Protein AF-A0A212DA86-F1 (afdb_monomer)

Solvent-accessible surface area (backbone atoms only — not comparable to full-atom values): 34575 Å² total; per-residue (Å²): 104,72,70,59,52,53,52,52,50,50,53,30,55,74,68,70,54,80,70,61,79,84,82,71,79,76,71,83,71,54,76,68,58,48,53,57,48,45,54,50,50,51,51,54,51,50,52,53,50,50,51,50,52,51,50,52,50,51,49,49,56,49,49,54,52,49,52,50,51,50,47,52,58,54,51,49,54,53,51,61,66,64,65,43,76,82,62,59,61,65,70,60,70,79,55,83,95,76,79,99,62,91,73,71,80,80,78,77,86,80,89,87,84,88,75,63,77,88,50,47,72,59,51,51,57,46,51,42,64,76,50,72,64,76,69,90,87,83,88,81,85,76,88,66,77,90,75,76,66,65,75,66,52,47,56,55,48,52,51,52,48,53,54,42,54,61,44,36,67,45,47,62,54,52,50,50,38,54,50,54,50,52,50,52,52,55,56,56,68,72,36,47,76,42,84,87,77,78,42,78,49,73,91,78,96,69,62,80,88,46,51,66,58,50,53,46,48,72,73,60,59,88,88,83,88,88,89,86,86,88,60,76,70,66,62,69,44,44,67,58,56,50,52,51,49,53,52,47,53,54,52,30,59,75,69,42,47,57,88,64,36,72,74,82,86,82,64,72,93,70,76,63,67,85,57,49,83,81,47,96,70,82,96,83,74,88,88,72,57,89,60,51,61,65,54,51,50,57,49,39,47,52,51,20,44,47,54,35,53,54,50,38,51,51,24,46,55,48,29,54,54,50,35,59,72,72,66,39,68,64,54,43,66,74,42,50,50,58,51,53,51,56,48,43,64,58,57,45,44,52,47,50,51,51,56,46,50,69,72,72,58,50,88,93,46,54,92,63,59,57,59,68,65,62,54,55,51,27,66,77,67,73,55,86,69,92,59,96,66,50,77,92,53,92,56,63,89,69,68,53,80,85,82,74,78,89,70,82,78,88,77,89,80,83,87,81,80,82,82,80,81,91,79,90,78,92,80,81,96,64,84,78,82,54,61,66,60,52,51,52,53,51,51,50,51,53,52,50,49,60,56,40,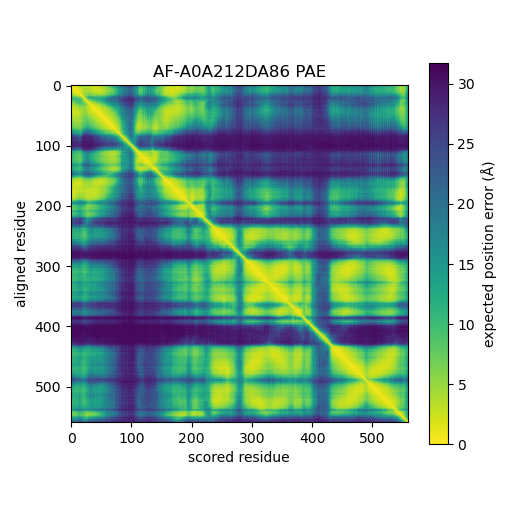55,56,52,44,50,59,55,27,47,51,60,24,53,51,59,48,50,54,49,52,53,40,38,49,51,39,62,69,41,52,51,57,38,72,67,48,93,46,81,69,26,57,60,51,30,52,58,41,47,53,52,46,52,52,49,42,48,53,48,60,50,48,53,46,41,50,51,53,49,52,53,52,50,47,48,45,56,58,56,29,34,69,48,56,55,85,88,79,84,76,84,89,74,77,94,61,71,69,52,59,73,74,67,62,79,87,118

Nearest PDB structures (foldseek):
  9brd-assembly1_a  TM=7.847E-01  e=8.603E-40  Rattus norvegicus
  7u8r-assembly1_a  TM=7.571E-01  e=6.209E-38  Sus scrofa
  6vqg-assembly1_a  TM=8.032E-01  e=1.766E-24  Rattus norvegicus
  9b8o-assembly1_a  TM=7.257E-01  e=1.082E-24  Rattus norvegicus
  6c6l-assembly1_A  TM=6.965E-01  e=3.403E-19  Saccharomyces cerevisiae S288C

Mean predicted aligned error: 16.82 Å

pLDDT: mean 75.93, std 18.08, range [27.22, 94.38]

InterPro domains:
  IPR002490 V-type ATPase, V0 complex, 116kDa subunit family [PF01496] (1-150)
  IPR002490 V-type ATPase, V0 complex, 116kDa subunit family [PF01496] (230-399)
  IPR002490 V-type ATPase, V0 complex, 116kDa subunit family [PF01496] (415-549)
  IPR002490 V-type ATPase, V0 complex, 116kDa subunit family [PTHR11629] (230-554)

Organism: Cervus elaphus hippelaphus (NCBI:txid46360)

Radius of gyration: 44.66 Å; Cα contacts (8 Å, |Δi|>4): 253; chains: 1; bounding box: 93×83×139 Å

Foldseek 3Di:
DLVLLVVLVVVLVVVVNDQDDPLDQDDQDDPVVVVVVVVVSVVLSVVLVVLVVVLVVLQVVLVVVLQVVVQVVVVVVVVVVVPPPVPVVVVVPPDDDDDDDDDPPPPDDDDDGDDDPVCVVVVVVVCCVVVVNPDDDDDDDDPDDSDTDPPPSVVSVVVSVVSSNVCSHCSLVSLLNVLVVVLVVVQQVQWDADPPPRDTHDDDDDDPVCPVVVVVCVVPPDDDDDDDDPDPDCVVCVVVVVVVVVVCVVVCVVVQADLLDGDQPPHDPDDCPVVCVPDPDDDDDPSPPPCPCVVLLVVLLLVLLLVLLVLLLVLLVLQLVVCVVVVPVCCVVPPSVVLNCLSCVQSVVLNVLVVLLVPPDDPVCVVQRADSVVLSVCLVVVDPDDDSNDDSDPCPNVPPPDDDDPDDDDDDDDDDDDDDDDDDDDDDDDDDPDPPVVVVVVVVVVVCSNVVSVVLSVLSSVSSVLVSVLSVVSVCLCVVQQVVLVVDPDPVSVVVNVVSVVVSVVCCCPPNPPVSVVVVVVSVVVNCPRSRCVNRPPPDDDDDDDDDSPCSSVVNPPD

Structure (mmCIF, N/CA/C/O backbone):
data_AF-A0A212DA86-F1
#
_entry.id   AF-A0A212DA86-F1
#
loop_
_atom_site.group_PDB
_atom_site.id
_atom_site.type_symbol
_atom_site.label_atom_id
_atom_site.label_alt_id
_atom_site.label_comp_id
_atom_site.label_asym_id
_atom_site.label_entity_id
_atom_site.label_seq_id
_atom_site.pdbx_PDB_ins_code
_atom_site.Cartn_x
_atom_site.Cartn_y
_atom_site.Cartn_z
_atom_site.occupancy
_atom_site.B_iso_or_equiv
_atom_site.auth_seq_id
_atom_site.auth_comp_id
_atom_site.auth_asym_id
_atom_site.auth_atom_id
_atom_site.pdbx_PDB_model_num
ATOM 1 N N . MET A 1 1 ? -28.978 8.234 21.065 1.00 83.81 1 MET A N 1
ATOM 2 C CA . MET A 1 1 ? -28.763 6.762 21.074 1.00 83.81 1 MET A CA 1
ATOM 3 C C . MET A 1 1 ? -27.296 6.298 21.129 1.00 83.81 1 MET A C 1
ATOM 5 O O . MET A 1 1 ? -26.957 5.635 22.099 1.00 83.81 1 MET A O 1
ATOM 9 N N . ASP A 1 2 ? -26.407 6.629 20.174 1.00 85.38 2 ASP A N 1
ATOM 10 C CA . ASP A 1 2 ? -25.029 6.058 20.112 1.00 85.38 2 ASP A CA 1
ATOM 11 C C . ASP A 1 2 ? -24.211 6.255 21.408 1.00 85.38 2 ASP A C 1
ATOM 13 O O . ASP A 1 2 ? -23.612 5.318 21.928 1.00 85.38 2 ASP A O 1
ATOM 17 N N . ARG A 1 3 ? -24.277 7.449 22.014 1.00 89.81 3 ARG A N 1
ATOM 18 C CA . ARG A 1 3 ? -23.666 7.730 23.328 1.00 89.81 3 ARG A CA 1
ATOM 19 C C . ARG A 1 3 ? -24.166 6.791 24.436 1.00 89.81 3 ARG A C 1
ATOM 21 O O . ARG A 1 3 ? -23.363 6.332 25.243 1.00 89.81 3 ARG A O 1
ATOM 28 N N . LYS A 1 4 ? -25.476 6.514 24.470 1.00 88.88 4 LYS A N 1
ATOM 29 C CA . LYS A 1 4 ? -26.112 5.642 25.473 1.00 88.88 4 LYS A CA 1
ATOM 30 C C . LYS A 1 4 ? -25.620 4.198 25.302 1.00 88.88 4 LYS A C 1
ATOM 32 O O . LYS A 1 4 ? -25.205 3.570 26.268 1.00 88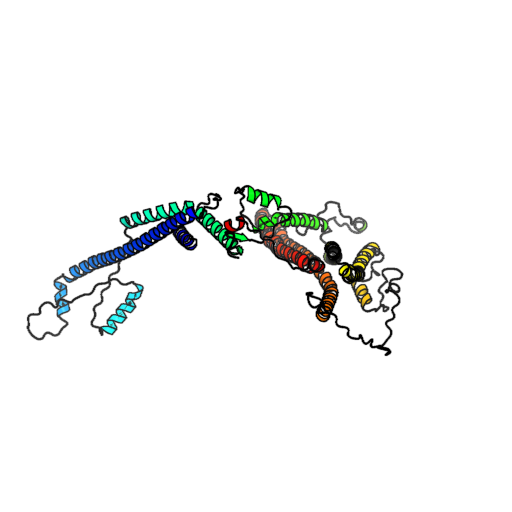.88 4 LYS A O 1
ATOM 37 N N . LEU A 1 5 ? -25.548 3.713 24.059 1.00 88.69 5 LEU A N 1
ATOM 38 C CA . LEU A 1 5 ? -25.011 2.383 23.745 1.00 88.69 5 LEU A CA 1
ATOM 39 C C . LEU A 1 5 ? -23.524 2.250 24.109 1.00 88.69 5 LEU A C 1
ATOM 41 O O . LEU A 1 5 ? -23.136 1.236 24.679 1.00 88.69 5 LEU A O 1
ATOM 45 N N . ARG A 1 6 ? -22.701 3.282 23.868 1.00 89.25 6 ARG A N 1
ATOM 46 C CA . ARG A 1 6 ? -21.283 3.294 24.290 1.00 89.25 6 ARG A CA 1
ATOM 47 C C . ARG A 1 6 ? -21.123 3.260 25.810 1.00 89.25 6 ARG A C 1
ATOM 49 O O . ARG A 1 6 ? -20.198 2.622 26.306 1.00 89.25 6 ARG A O 1
ATOM 56 N N . PHE A 1 7 ? -22.011 3.925 26.552 1.00 90.62 7 PHE A N 1
ATOM 57 C CA . PHE A 1 7 ? -22.037 3.835 28.012 1.00 90.62 7 PHE A CA 1
ATOM 58 C C . PHE A 1 7 ? -22.335 2.401 28.470 1.00 90.62 7 PHE A C 1
ATOM 60 O O . PHE A 1 7 ? -21.554 1.838 29.233 1.00 90.62 7 PHE A O 1
ATOM 67 N N . VAL A 1 8 ? -23.392 1.781 27.937 1.00 89.00 8 VAL A N 1
ATOM 68 C CA . VAL A 1 8 ? -23.759 0.391 28.260 1.00 89.00 8 VAL A CA 1
ATOM 69 C C . VAL A 1 8 ? -22.647 -0.589 27.867 1.00 89.00 8 VAL A C 1
ATOM 71 O O . VAL A 1 8 ? -22.285 -1.451 28.661 1.00 89.00 8 VAL A O 1
ATOM 74 N N . GLU A 1 9 ? -22.030 -0.435 26.692 1.00 89.62 9 GLU A N 1
ATOM 75 C CA . GLU A 1 9 ? -20.891 -1.263 26.270 1.00 89.62 9 GLU A CA 1
ATOM 76 C C . GLU A 1 9 ? -19.703 -1.138 27.233 1.00 89.62 9 GLU A C 1
ATOM 78 O O . GLU A 1 9 ? -19.074 -2.139 27.582 1.00 89.62 9 GLU A O 1
ATOM 83 N N . LYS A 1 10 ? -19.405 0.080 27.700 1.00 90.38 10 LYS A N 1
ATOM 84 C CA . LYS A 1 10 ? -18.340 0.316 28.678 1.00 90.38 10 LYS A CA 1
ATOM 85 C C . LYS A 1 10 ? -18.630 -0.400 29.998 1.00 90.38 10 LYS A C 1
ATOM 87 O O . LYS A 1 10 ? -17.716 -0.994 30.562 1.00 90.38 10 LYS A O 1
ATOM 92 N N . GLU A 1 11 ? -19.876 -0.387 30.465 1.00 88.94 11 GLU A N 1
ATOM 93 C CA . GLU A 1 11 ? -20.293 -1.107 31.676 1.00 88.94 11 GLU A CA 1
ATOM 94 C C . GLU A 1 11 ? -20.233 -2.637 31.501 1.00 88.94 11 GLU A C 1
ATOM 96 O O . GLU A 1 11 ? -19.740 -3.334 32.387 1.00 88.94 11 GLU A O 1
ATOM 101 N N . ILE A 1 12 ? -20.623 -3.166 30.335 1.00 89.44 12 ILE A N 1
ATOM 102 C CA . ILE A 1 12 ? -20.499 -4.598 29.995 1.00 89.44 12 ILE A CA 1
ATOM 103 C C . ILE A 1 12 ? -19.026 -5.035 29.997 1.00 89.44 12 ILE A C 1
ATOM 105 O O . ILE A 1 12 ? -18.683 -6.064 30.582 1.00 89.44 12 ILE A O 1
ATOM 109 N N . ARG A 1 13 ? -18.140 -4.239 29.380 1.00 88.00 13 ARG A N 1
ATOM 110 C CA . ARG A 1 13 ? -16.695 -4.518 29.347 1.00 88.00 13 ARG A CA 1
ATOM 111 C C . ARG A 1 13 ? -16.071 -4.460 30.740 1.00 88.00 13 ARG A C 1
ATOM 113 O O . ARG A 1 13 ? -15.265 -5.323 31.064 1.00 88.00 13 ARG A O 1
ATOM 120 N N . LYS A 1 14 ? -16.466 -3.495 31.582 1.00 88.62 14 LYS A N 1
ATOM 121 C CA . LYS A 1 14 ? -16.034 -3.433 32.992 1.00 88.62 14 LYS A CA 1
ATOM 122 C C . LYS A 1 14 ? -16.452 -4.672 33.785 1.00 88.62 14 LYS A C 1
ATOM 124 O O . LYS A 1 14 ? -15.720 -5.090 34.672 1.00 88.62 14 LYS A O 1
ATOM 129 N N . ALA A 1 15 ? -17.605 -5.256 33.467 1.00 86.94 15 ALA A N 1
ATOM 130 C CA . ALA A 1 15 ? -18.100 -6.475 34.099 1.00 86.94 15 ALA A CA 1
ATOM 131 C C . ALA A 1 15 ? -17.483 -7.771 33.526 1.00 86.94 15 ALA A C 1
ATOM 133 O O . ALA A 1 15 ? -17.905 -8.854 33.919 1.00 86.94 15 ALA A O 1
ATOM 134 N N . ASN A 1 16 ? -16.511 -7.689 32.602 1.00 88.25 16 ASN A N 1
ATOM 135 C CA . ASN A 1 16 ? -15.887 -8.842 31.934 1.00 88.25 16 ASN A CA 1
ATOM 136 C C . ASN A 1 16 ? -16.889 -9.808 31.268 1.00 88.25 16 ASN A C 1
ATOM 138 O O . ASN A 1 16 ? -16.644 -11.010 31.164 1.00 88.25 16 ASN A O 1
ATOM 142 N N . ILE A 1 17 ? -18.017 -9.290 30.776 1.00 87.50 17 ILE A N 1
ATOM 143 C CA . ILE A 1 17 ? -19.005 -10.101 30.059 1.00 87.50 17 ILE A CA 1
ATOM 144 C C . ILE A 1 17 ? -18.592 -10.183 28.579 1.00 87.50 17 ILE A C 1
ATOM 146 O O . ILE A 1 17 ? -18.455 -9.142 27.926 1.00 87.50 17 ILE A O 1
ATOM 150 N N . PRO A 1 18 ? -18.404 -11.390 28.011 1.00 81.62 18 PRO A N 1
ATOM 151 C CA . PRO A 1 18 ? -18.047 -11.535 26.607 1.00 81.62 18 PRO A CA 1
ATOM 152 C C . PRO A 1 18 ? -19.214 -11.101 25.716 1.00 81.62 18 PRO A C 1
ATOM 154 O O . PRO A 1 18 ? -20.322 -11.631 25.800 1.00 81.62 18 PRO A O 1
ATOM 157 N N . ILE A 1 19 ? -18.955 -10.142 24.828 1.00 81.56 19 ILE A N 1
ATOM 158 C CA . ILE A 1 19 ? -19.936 -9.692 23.840 1.00 81.56 19 ILE A CA 1
ATOM 159 C C . ILE A 1 19 ? -19.971 -10.716 22.704 1.00 81.56 19 ILE A C 1
ATOM 161 O O . ILE A 1 19 ? -19.081 -10.718 21.844 1.00 81.56 19 ILE A O 1
ATOM 165 N N . MET A 1 20 ? -21.002 -11.560 22.695 1.00 70.12 20 MET A N 1
ATOM 166 C CA . MET A 1 20 ? -21.231 -12.532 21.628 1.00 70.12 20 MET A CA 1
ATOM 167 C C . MET A 1 20 ? -21.502 -11.823 20.299 1.00 70.12 20 MET A C 1
ATOM 169 O O . MET A 1 20 ? -22.250 -10.846 20.240 1.00 70.12 20 MET A O 1
ATOM 173 N N . ASP A 1 21 ? -20.862 -12.307 19.237 1.00 67.44 21 ASP A N 1
ATOM 174 C CA . ASP A 1 21 ? -21.185 -11.913 17.871 1.00 67.44 21 ASP A CA 1
ATOM 175 C C . ASP A 1 21 ? -22.021 -13.019 17.241 1.00 67.44 21 ASP A C 1
ATOM 177 O O . ASP A 1 21 ? -21.521 -14.120 17.014 1.00 67.44 21 ASP A O 1
ATOM 181 N N . THR A 1 22 ? -23.300 -12.749 17.002 1.00 64.44 22 THR A N 1
ATOM 182 C CA . THR A 1 22 ? -24.190 -13.700 16.327 1.00 64.44 22 THR A CA 1
ATOM 183 C C . THR A 1 22 ? -23.945 -13.728 14.818 1.00 64.44 22 THR A C 1
ATOM 185 O O . THR A 1 22 ? -24.484 -14.592 14.133 1.00 64.44 22 THR A O 1
ATOM 188 N N . GLY A 1 23 ? -23.142 -12.798 14.273 1.00 65.06 23 GLY A N 1
ATOM 189 C CA . GLY A 1 23 ? -22.953 -12.638 12.828 1.00 65.06 23 GLY A CA 1
ATOM 190 C C . GLY A 1 23 ? -24.220 -12.174 12.099 1.00 65.06 23 GLY A C 1
ATOM 191 O O . GLY A 1 23 ? -24.217 -12.047 10.873 1.00 65.06 23 GLY A O 1
ATOM 192 N N . GLU A 1 24 ? -25.299 -11.911 12.839 1.00 63.78 24 GLU A N 1
ATOM 193 C CA . GLU A 1 24 ? -26.569 -11.459 12.298 1.00 63.78 24 GLU A CA 1
ATOM 194 C C . GLU A 1 24 ? -26.438 -10.024 11.795 1.00 63.78 24 GLU A C 1
ATOM 196 O O . GLU A 1 24 ? -25.976 -9.120 12.496 1.00 63.78 24 GLU A O 1
ATOM 201 N N . ASN A 1 25 ? -26.874 -9.807 10.557 1.00 66.81 25 ASN A N 1
ATOM 202 C CA . ASN A 1 25 ? -26.971 -8.484 9.967 1.00 66.81 25 ASN A CA 1
ATOM 203 C C . ASN A 1 25 ? -28.430 -8.017 10.067 1.00 66.81 25 ASN A C 1
ATOM 205 O O . ASN A 1 25 ? -29.214 -8.336 9.172 1.00 66.81 25 ASN A O 1
ATOM 209 N N . PRO A 1 26 ? -28.827 -7.298 11.134 1.00 70.50 26 PRO A N 1
ATOM 210 C CA . PRO A 1 26 ? -30.208 -6.863 11.276 1.00 70.50 26 PRO A CA 1
ATOM 211 C C . PRO A 1 26 ? -30.607 -5.933 10.132 1.00 70.50 26 PRO A C 1
ATOM 213 O O . PRO A 1 26 ? -29.831 -5.056 9.727 1.00 70.50 26 PRO A O 1
ATOM 216 N N . GLU A 1 27 ? -31.835 -6.088 9.645 1.00 67.81 27 GLU A N 1
ATOM 217 C CA . GLU A 1 27 ? -32.426 -5.149 8.697 1.00 67.81 27 GLU A CA 1
ATOM 218 C C . GLU A 1 27 ? -32.533 -3.743 9.299 1.00 67.81 27 GLU A C 1
ATOM 220 O O . GLU A 1 27 ? -32.518 -3.552 10.523 1.00 67.81 27 GLU A O 1
ATOM 225 N N . VAL A 1 28 ? -32.575 -2.746 8.412 1.00 71.75 28 VAL A N 1
ATOM 226 C CA . VAL A 1 28 ? -32.746 -1.348 8.808 1.00 71.75 28 VAL A CA 1
ATOM 227 C C . VAL A 1 28 ? -34.116 -1.218 9.484 1.00 71.75 28 VAL A C 1
ATOM 229 O O . VAL A 1 28 ? -35.121 -1.530 8.850 1.00 71.75 28 VAL A O 1
ATOM 232 N N . PRO A 1 29 ? -34.177 -0.795 10.757 1.00 75.88 29 PRO A N 1
ATOM 233 C CA . PRO A 1 29 ? -35.441 -0.639 11.463 1.00 75.88 29 PRO A CA 1
ATOM 234 C C . PRO A 1 29 ? -36.215 0.569 10.930 1.00 75.88 29 PRO A C 1
ATOM 236 O O . PRO A 1 29 ? -35.616 1.552 10.486 1.00 75.88 29 PRO A O 1
ATOM 239 N N . PHE A 1 30 ? -37.543 0.531 11.029 1.00 75.81 30 PHE A N 1
ATOM 240 C CA . PHE A 1 30 ? -38.361 1.688 10.682 1.00 75.81 30 PHE A CA 1
ATOM 241 C C . PHE A 1 30 ? -38.152 2.829 11.697 1.00 75.81 30 PHE A C 1
ATOM 243 O O . PHE A 1 30 ? -37.840 2.571 12.864 1.00 75.81 30 PHE A O 1
ATOM 250 N N . PRO A 1 31 ? -38.373 4.101 11.305 1.00 76.25 31 PRO A N 1
ATOM 251 C CA . PRO A 1 31 ? -38.226 5.240 12.215 1.00 76.25 31 PRO A CA 1
ATOM 252 C C . PRO A 1 31 ? -39.059 5.121 13.499 1.00 76.25 31 PRO A C 1
ATOM 254 O O . PRO A 1 31 ? -38.632 5.585 14.551 1.00 76.25 31 PRO A O 1
ATOM 257 N N . ARG A 1 32 ? -40.229 4.470 13.434 1.00 77.12 32 ARG A N 1
ATOM 258 C CA . ARG A 1 32 ? -41.083 4.224 14.604 1.00 77.12 32 ARG A CA 1
ATOM 259 C C . ARG A 1 32 ? -40.409 3.293 15.614 1.00 77.12 32 ARG A C 1
ATOM 261 O O . ARG A 1 32 ? -40.315 3.642 16.785 1.00 77.12 32 ARG A O 1
ATOM 268 N N . ASP A 1 33 ? -39.849 2.185 15.138 1.00 81.00 33 ASP A N 1
ATOM 269 C CA . ASP A 1 33 ? -39.138 1.211 15.974 1.00 81.00 33 ASP A CA 1
ATOM 270 C C . ASP A 1 33 ? -37.873 1.818 16.607 1.00 81.00 33 ASP A C 1
ATOM 272 O O . ASP A 1 33 ? -37.407 1.359 17.650 1.00 81.00 33 ASP A O 1
ATOM 276 N N . MET A 1 34 ? -37.298 2.859 15.990 1.00 80.56 34 MET A N 1
ATOM 277 C CA . MET A 1 34 ? -36.173 3.598 16.569 1.00 80.56 34 MET A CA 1
ATOM 278 C C . MET A 1 34 ? -36.569 4.401 17.806 1.00 80.56 34 MET A C 1
ATOM 280 O O . MET A 1 34 ? -35.783 4.454 18.748 1.00 80.56 34 MET A O 1
ATOM 284 N N . ILE A 1 35 ? -37.771 4.979 17.836 1.00 85.62 35 ILE A N 1
ATOM 285 C CA . ILE A 1 35 ? -38.278 5.710 19.008 1.00 85.62 35 ILE A CA 1
ATOM 286 C C . ILE A 1 35 ? -38.462 4.738 20.179 1.00 85.62 35 ILE A C 1
ATOM 288 O O . ILE A 1 35 ? -38.008 5.010 21.291 1.00 85.62 35 ILE A O 1
ATOM 292 N N . ASP A 1 36 ? -39.041 3.566 19.909 1.00 87.12 36 ASP A N 1
ATOM 293 C CA . ASP A 1 36 ? -39.230 2.517 20.915 1.00 87.12 36 ASP A CA 1
ATOM 294 C C . ASP A 1 36 ? -37.884 1.983 21.434 1.00 87.12 36 ASP A C 1
ATOM 296 O O . ASP A 1 36 ? -37.698 1.775 22.638 1.00 87.12 36 ASP A O 1
ATOM 300 N N . LEU A 1 37 ? -36.902 1.809 20.541 1.00 85.75 37 LEU A N 1
ATOM 301 C CA . LEU A 1 37 ? -35.541 1.431 20.919 1.00 85.75 37 LEU A CA 1
ATOM 302 C C . LEU A 1 37 ? -34.841 2.521 21.736 1.00 85.75 37 LEU A C 1
ATOM 304 O O . LEU A 1 37 ? -34.151 2.188 22.696 1.00 85.75 37 LEU A O 1
ATOM 308 N N . GLU A 1 38 ? -35.027 3.803 21.421 1.00 88.19 38 GLU A N 1
ATOM 309 C CA . GLU A 1 38 ? -34.472 4.896 22.224 1.00 88.19 38 GLU A CA 1
ATOM 310 C C . GLU A 1 38 ? -35.044 4.926 23.635 1.00 88.19 38 GLU A C 1
ATOM 312 O O . GLU A 1 38 ? -34.272 5.039 24.591 1.00 88.19 38 GLU A O 1
ATOM 317 N N . ALA A 1 39 ? -36.362 4.773 23.765 1.00 90.06 39 ALA A N 1
ATOM 318 C CA . ALA A 1 39 ? -37.028 4.690 25.057 1.00 90.06 39 ALA A CA 1
ATOM 319 C C . ALA A 1 39 ? -36.508 3.495 25.871 1.00 90.06 39 ALA A C 1
ATOM 321 O O . ALA A 1 39 ? -36.218 3.625 27.062 1.00 90.06 39 ALA A O 1
ATOM 322 N N . ASN A 1 40 ? -36.309 2.342 25.224 1.00 88.81 40 ASN A N 1
ATOM 323 C CA . ASN A 1 40 ? -35.715 1.170 25.863 1.00 88.81 40 ASN A CA 1
ATOM 324 C C . ASN A 1 40 ? -34.259 1.424 26.301 1.00 88.81 40 ASN A C 1
ATOM 326 O O . ASN A 1 40 ? -33.894 1.135 27.438 1.00 88.81 40 ASN A O 1
ATOM 330 N N . PHE A 1 41 ? -33.424 2.020 25.443 1.00 88.69 41 PHE A N 1
ATOM 331 C CA . PHE A 1 41 ? -32.034 2.340 25.789 1.00 88.69 41 PHE A CA 1
ATOM 332 C C . PHE A 1 41 ? -31.938 3.348 26.930 1.00 88.69 41 PHE A C 1
ATOM 334 O O . PHE A 1 4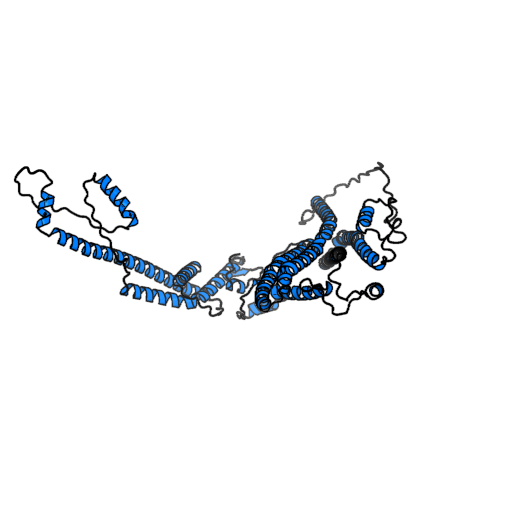1 ? -31.054 3.229 27.773 1.00 88.69 41 PHE A O 1
ATOM 341 N N . GLU A 1 42 ? -32.839 4.328 26.970 1.00 90.31 42 GLU A N 1
ATOM 342 C CA . GLU A 1 42 ? -32.933 5.284 28.069 1.00 90.31 42 GLU A CA 1
ATOM 343 C C . GLU A 1 42 ? -33.330 4.611 29.377 1.00 90.31 42 GLU A C 1
ATOM 345 O O . GLU A 1 42 ? -32.713 4.863 30.409 1.00 90.31 42 GLU A O 1
ATOM 350 N N . LYS A 1 43 ? -34.302 3.697 29.323 1.00 91.12 43 LYS A N 1
ATOM 351 C CA . LYS A 1 43 ? -34.707 2.903 30.480 1.00 91.12 43 LYS A CA 1
ATOM 352 C C . LYS A 1 43 ? -33.544 2.071 31.027 1.00 91.12 43 LYS A C 1
ATOM 354 O O . LYS A 1 43 ? -33.289 2.131 32.222 1.00 91.12 43 LYS A O 1
ATOM 359 N N . ILE A 1 44 ? -32.817 1.353 30.165 1.00 89.25 44 ILE A N 1
ATOM 360 C CA . ILE A 1 44 ? -31.658 0.533 30.566 1.00 89.25 44 ILE A CA 1
ATOM 361 C C . ILE A 1 44 ? -30.534 1.407 31.136 1.00 89.25 44 ILE A C 1
ATOM 363 O O . ILE A 1 44 ? -29.924 1.052 32.141 1.00 89.25 44 ILE A O 1
ATOM 367 N N . GLU A 1 45 ? -30.241 2.552 30.512 1.00 89.38 45 GLU A N 1
ATOM 368 C CA . GLU A 1 45 ? -29.225 3.483 31.012 1.00 89.38 45 GLU A CA 1
ATOM 369 C C . GLU A 1 45 ? -29.587 4.011 32.404 1.00 89.38 45 GLU A C 1
ATOM 371 O O . GLU A 1 45 ? -28.734 4.024 33.292 1.00 89.38 45 GLU A O 1
ATOM 376 N N . ASN A 1 46 ? -30.838 4.433 32.592 1.00 91.69 46 ASN A N 1
ATOM 377 C CA . ASN A 1 46 ? -31.319 4.958 33.863 1.00 91.69 46 ASN A CA 1
ATOM 378 C C . ASN A 1 46 ? -31.333 3.871 34.942 1.00 91.69 46 ASN A C 1
ATOM 380 O O . ASN A 1 46 ? -30.840 4.125 36.035 1.00 91.69 46 ASN A O 1
ATOM 384 N N . GLU A 1 47 ? -31.786 2.654 34.619 1.00 90.38 47 GLU A N 1
ATOM 385 C CA . GLU A 1 47 ? -31.752 1.507 35.535 1.00 90.38 47 GLU A CA 1
ATOM 386 C C . GLU A 1 47 ? -30.311 1.180 35.961 1.00 90.38 47 GLU A C 1
ATOM 388 O O . GLU A 1 47 ? -30.034 1.037 37.148 1.00 90.38 47 GLU A O 1
ATOM 393 N N . LEU A 1 48 ? -29.354 1.140 35.026 1.00 87.69 48 LEU A N 1
ATOM 394 C CA . LEU A 1 48 ? -27.944 0.895 35.358 1.00 87.69 48 LEU A CA 1
ATOM 395 C C . LEU A 1 48 ? -27.328 2.025 36.189 1.00 87.69 48 LEU A C 1
ATOM 397 O O . LEU A 1 48 ? -26.551 1.757 37.106 1.00 87.69 48 LEU A O 1
ATOM 401 N N . LYS A 1 49 ? -27.659 3.286 35.890 1.00 89.44 49 LYS A N 1
ATOM 402 C CA . LYS A 1 49 ? -27.201 4.435 36.682 1.00 89.44 49 LYS A CA 1
ATOM 403 C C . LYS A 1 49 ? -27.748 4.383 38.100 1.00 89.44 49 LYS A C 1
ATOM 405 O O . LYS A 1 49 ? -26.972 4.560 39.030 1.00 89.44 49 LYS A O 1
ATOM 410 N N . GLU A 1 50 ? -29.037 4.104 38.251 1.00 90.62 50 GLU A N 1
ATOM 411 C CA . GLU A 1 50 ? -29.697 3.988 39.547 1.00 90.62 50 GLU A CA 1
ATOM 412 C C . GLU A 1 50 ? -29.119 2.828 40.369 1.00 90.62 50 GLU A C 1
ATOM 414 O O . GLU A 1 50 ? -28.783 3.006 41.539 1.00 90.62 50 GLU A O 1
ATOM 419 N N . ILE A 1 51 ? -28.915 1.658 39.752 1.00 87.69 51 ILE A N 1
ATOM 420 C CA . ILE A 1 51 ? -28.261 0.516 40.405 1.00 87.69 51 ILE A CA 1
ATOM 421 C C . ILE A 1 51 ? -26.855 0.902 40.870 1.00 87.69 51 ILE A C 1
ATOM 423 O O . ILE A 1 51 ? -26.505 0.627 42.015 1.00 87.69 51 ILE A O 1
ATOM 427 N N . ASN A 1 52 ? -26.065 1.576 40.029 1.00 86.75 52 ASN A N 1
ATOM 428 C CA . ASN A 1 52 ? -24.713 2.002 40.390 1.00 86.75 52 ASN A CA 1
ATOM 429 C C . ASN A 1 52 ? -24.726 3.016 41.548 1.00 86.75 52 ASN A C 1
ATOM 431 O O . ASN A 1 52 ? -23.972 2.850 42.505 1.00 86.75 52 ASN A O 1
ATOM 435 N N . THR A 1 53 ? -25.609 4.022 41.520 1.00 90.25 53 THR A N 1
ATOM 436 C CA . THR A 1 53 ? -25.723 4.998 42.617 1.00 90.25 53 THR A CA 1
ATOM 437 C C . THR A 1 53 ? -26.184 4.346 43.915 1.00 90.25 53 THR A C 1
ATOM 439 O O . THR A 1 53 ? -25.636 4.641 44.977 1.00 90.25 53 THR A O 1
ATOM 442 N N . ASN A 1 54 ? -27.141 3.418 43.839 1.00 87.56 54 ASN A N 1
ATOM 443 C CA . ASN A 1 54 ? -27.642 2.685 44.999 1.00 87.56 54 ASN A CA 1
ATOM 444 C C . ASN A 1 54 ? -26.569 1.749 45.567 1.00 87.56 54 ASN A C 1
ATOM 446 O O . ASN A 1 54 ? -26.409 1.669 46.783 1.00 87.56 54 ASN A O 1
ATOM 450 N N . GLN A 1 55 ? -25.792 1.087 44.708 1.00 83.62 55 GLN A N 1
ATOM 451 C CA . GLN A 1 55 ? -24.686 0.225 45.117 1.00 83.62 55 GLN A CA 1
ATOM 452 C C . GLN A 1 55 ? -23.567 1.035 45.787 1.00 83.62 55 GLN A C 1
ATOM 454 O O . GLN A 1 55 ? -23.051 0.621 46.822 1.00 83.62 55 GLN A O 1
ATOM 459 N N . GLU A 1 56 ? -23.213 2.206 45.253 1.00 85.69 56 GLU A N 1
ATOM 460 C CA . GLU A 1 56 ? -22.240 3.106 45.882 1.00 85.69 56 GLU A CA 1
ATOM 461 C C . GLU A 1 56 ? -22.729 3.651 47.229 1.00 85.69 56 GLU A C 1
ATOM 463 O O . GLU A 1 56 ? -21.956 3.698 48.187 1.00 85.69 56 GLU A O 1
ATOM 468 N N . ALA A 1 57 ? -24.000 4.052 47.325 1.00 87.62 57 ALA A N 1
ATOM 469 C CA . ALA A 1 57 ? -24.599 4.513 48.575 1.00 87.62 57 ALA A CA 1
ATOM 470 C C . ALA A 1 57 ? -24.632 3.396 49.628 1.00 87.62 57 ALA A C 1
ATOM 472 O O . ALA A 1 57 ? -24.256 3.620 50.776 1.00 87.62 57 ALA A O 1
ATOM 473 N N . LEU A 1 58 ? -25.002 2.174 49.230 1.00 84.00 58 LEU A N 1
ATOM 474 C CA . LEU A 1 58 ? -25.008 1.008 50.111 1.00 84.00 58 LEU A CA 1
ATOM 475 C C . LEU A 1 58 ? -23.597 0.673 50.611 1.00 84.00 58 LEU A C 1
ATOM 477 O O . LEU A 1 58 ? -23.419 0.436 51.804 1.00 84.00 58 LEU A O 1
ATOM 481 N N . LYS A 1 59 ? -22.592 0.702 49.723 1.00 81.81 59 LYS A N 1
ATOM 482 C CA . LYS A 1 59 ? -21.183 0.507 50.094 1.00 81.81 59 LYS A CA 1
ATOM 483 C C . LYS A 1 59 ? -20.706 1.569 51.082 1.00 81.81 59 LYS A C 1
ATOM 485 O O . LYS A 1 59 ? -20.085 1.210 52.075 1.00 81.81 59 LYS A O 1
ATOM 490 N N . ARG A 1 60 ? -21.032 2.851 50.859 1.00 85.25 60 ARG A N 1
ATOM 491 C CA . ARG A 1 60 ? -20.692 3.938 51.800 1.00 85.25 60 ARG A CA 1
ATOM 492 C C . ARG A 1 60 ? -21.340 3.733 53.167 1.00 85.25 60 ARG A C 1
ATOM 494 O O . ARG A 1 60 ? -20.623 3.677 54.157 1.00 85.25 60 ARG A O 1
ATOM 501 N N . ASN A 1 61 ? -22.658 3.537 53.213 1.00 85.50 61 ASN A N 1
ATOM 502 C CA . ASN A 1 61 ? -23.389 3.343 54.469 1.00 85.50 61 ASN A CA 1
ATOM 503 C C . ASN A 1 61 ? -22.860 2.134 55.250 1.00 85.50 61 ASN A C 1
ATOM 505 O O . ASN A 1 61 ? -22.742 2.168 56.472 1.00 85.50 61 ASN A O 1
ATOM 509 N N . PHE A 1 62 ? -22.533 1.046 54.552 1.00 81.06 62 PHE A N 1
ATOM 510 C CA . PHE A 1 62 ? -21.968 -0.130 55.195 1.00 81.06 62 PHE A CA 1
ATOM 511 C C . PHE A 1 62 ? -20.552 0.117 55.727 1.00 81.06 62 PHE A C 1
ATOM 513 O O . PHE A 1 62 ? -20.240 -0.327 56.833 1.00 81.06 62 PHE A O 1
ATOM 520 N N . LEU A 1 63 ? -19.710 0.826 54.970 1.00 81.88 63 LEU A N 1
ATOM 521 C CA . LEU A 1 63 ? -18.368 1.199 55.409 1.00 81.88 63 LEU A CA 1
ATOM 522 C C . LEU A 1 63 ? -18.443 2.035 56.697 1.00 81.88 63 LEU A C 1
ATOM 524 O O . LEU A 1 63 ? -17.806 1.678 57.683 1.00 81.88 63 LEU A O 1
ATOM 528 N N . GLU A 1 64 ? -19.312 3.050 56.730 1.00 84.38 64 GLU A N 1
ATOM 529 C CA . GLU A 1 64 ? -19.555 3.900 57.907 1.00 84.38 64 GLU A CA 1
ATOM 530 C C . GLU A 1 64 ? -20.036 3.092 59.124 1.00 84.38 64 GLU A C 1
ATOM 532 O O . GLU A 1 64 ? -19.520 3.241 60.233 1.00 84.38 64 GLU A O 1
ATOM 537 N N . LEU A 1 65 ? -21.001 2.184 58.934 1.00 84.19 65 LEU A N 1
ATOM 538 C CA . LEU A 1 65 ? -21.502 1.325 60.012 1.00 84.19 65 LEU A CA 1
ATOM 539 C C . LEU A 1 65 ? -20.444 0.336 60.511 1.00 84.19 65 LEU A C 1
ATOM 541 O O . LEU A 1 65 ? -20.403 0.016 61.700 1.00 84.19 65 LEU A O 1
ATOM 545 N N . THR A 1 66 ? -19.588 -0.154 59.619 1.00 81.44 66 THR A N 1
ATOM 546 C CA . THR A 1 66 ? -18.512 -1.080 59.971 1.00 81.44 66 THR A CA 1
ATOM 547 C C . THR A 1 66 ? -17.409 -0.356 60.738 1.00 81.44 66 THR A C 1
ATOM 549 O O . THR A 1 66 ? -16.963 -0.860 61.769 1.00 81.44 66 THR A O 1
ATOM 552 N N . GLU A 1 67 ? -17.037 0.852 60.311 1.00 84.00 67 GLU A N 1
ATOM 553 C CA . GLU A 1 67 ? -16.146 1.744 61.057 1.00 84.00 67 GLU A CA 1
ATOM 554 C C . GLU A 1 67 ? -16.684 2.010 62.466 1.00 84.00 67 GLU A C 1
ATOM 556 O O . GLU A 1 67 ? -15.974 1.787 63.447 1.00 84.00 67 GLU A O 1
ATOM 561 N N . LEU A 1 68 ? -17.963 2.383 62.592 1.00 84.81 68 LEU A N 1
ATOM 562 C CA . LEU A 1 68 ? -18.615 2.598 63.887 1.00 84.81 68 LEU A CA 1
ATOM 563 C C . LEU A 1 68 ? -18.632 1.336 64.755 1.00 84.81 68 LEU A C 1
ATOM 565 O O . LEU A 1 68 ? -18.346 1.405 65.950 1.00 84.81 68 LEU A O 1
ATOM 569 N N . LYS A 1 69 ? -18.924 0.169 64.172 1.00 84.00 69 LYS A N 1
ATOM 570 C CA . LYS A 1 69 ? -18.905 -1.118 64.882 1.00 84.00 69 LYS A CA 1
ATOM 571 C C . LYS A 1 69 ? -17.515 -1.434 65.435 1.00 84.00 69 LYS A C 1
ATOM 573 O O . LYS A 1 69 ? -17.403 -1.905 66.569 1.00 84.00 69 LYS A O 1
ATOM 578 N N . PHE A 1 70 ? -16.461 -1.188 64.657 1.00 81.75 70 PHE A N 1
ATOM 579 C CA . PHE A 1 70 ? -15.085 -1.388 65.109 1.00 81.75 70 PHE A CA 1
ATOM 580 C C . PHE A 1 70 ? -14.671 -0.374 66.170 1.00 81.75 70 PHE A C 1
ATOM 582 O O . PHE A 1 70 ? -14.073 -0.786 67.165 1.00 81.75 70 PHE A O 1
ATOM 589 N N . ILE A 1 71 ? -15.038 0.903 66.003 1.00 84.75 71 ILE A N 1
ATOM 590 C CA . ILE A 1 71 ? -14.836 1.929 67.031 1.00 84.75 71 ILE A CA 1
ATOM 591 C C . ILE A 1 71 ? -15.461 1.451 68.334 1.00 84.75 71 ILE A C 1
ATOM 593 O O . ILE A 1 71 ? -14.752 1.369 69.324 1.00 84.75 71 ILE A O 1
ATOM 597 N N . LEU A 1 72 ? -16.738 1.063 68.327 1.00 82.06 72 LEU A N 1
ATOM 598 C CA . LEU A 1 72 ? -17.470 0.688 69.536 1.00 82.06 72 LEU A CA 1
ATOM 599 C C . LEU A 1 72 ? -16.866 -0.542 70.229 1.00 82.06 72 LEU A C 1
ATOM 601 O O . LEU A 1 72 ? -16.735 -0.569 71.448 1.00 82.06 72 LEU A O 1
ATOM 605 N N . ARG A 1 73 ? -16.427 -1.543 69.457 1.00 81.44 73 ARG A N 1
ATOM 606 C CA . ARG A 1 73 ? -15.784 -2.748 70.004 1.00 81.44 73 ARG A CA 1
ATOM 607 C C . ARG A 1 73 ? -14.421 -2.453 70.636 1.00 81.44 73 ARG A C 1
ATOM 609 O O . ARG A 1 73 ? -14.100 -3.028 71.671 1.00 81.44 73 ARG A O 1
ATOM 616 N N . LYS A 1 74 ? -13.615 -1.587 70.014 1.00 80.19 74 LYS A N 1
ATOM 617 C CA . LYS A 1 74 ? -12.286 -1.211 70.520 1.00 80.19 74 LYS A CA 1
ATOM 618 C C . LYS A 1 74 ? -12.380 -0.198 71.664 1.00 80.19 74 LYS A C 1
ATOM 620 O O . LYS A 1 74 ? -11.647 -0.330 72.634 1.00 80.19 74 LYS A O 1
ATOM 625 N N . THR A 1 75 ? -13.305 0.763 71.610 1.00 77.44 75 THR A N 1
ATOM 626 C CA . THR A 1 75 ? -13.562 1.697 72.720 1.00 77.44 75 THR A CA 1
ATOM 627 C C . THR A 1 75 ? -14.121 1.002 73.943 1.00 77.44 75 THR A C 1
ATOM 629 O O . THR A 1 75 ? -13.742 1.375 75.045 1.00 77.44 75 THR A O 1
ATOM 632 N N . GLN A 1 76 ? -14.940 -0.039 73.782 1.00 70.62 76 GLN A N 1
ATOM 633 C CA . GLN A 1 76 ? -15.405 -0.829 74.919 1.00 70.62 76 GLN A CA 1
ATOM 634 C C . GLN A 1 76 ? -14.249 -1.527 75.652 1.00 70.62 76 GLN A C 1
ATOM 636 O O . GLN A 1 76 ? -14.178 -1.424 76.870 1.00 70.62 76 GLN A O 1
ATOM 641 N N . GLN A 1 77 ? -13.285 -2.113 74.927 1.00 67.38 77 GLN A N 1
ATOM 642 C CA . GLN A 1 77 ? -12.053 -2.639 75.541 1.00 67.38 77 GLN A CA 1
ATOM 643 C C . GLN A 1 77 ? -11.277 -1.551 76.302 1.00 67.38 77 GLN A C 1
ATOM 645 O O . GLN A 1 77 ? -10.780 -1.807 77.392 1.00 67.38 77 GLN A O 1
ATOM 650 N N . PHE A 1 78 ? -11.231 -0.323 75.775 1.00 68.31 78 PHE A N 1
ATOM 651 C CA . PHE A 1 78 ? -10.577 0.796 76.459 1.00 68.31 78 PHE A CA 1
ATOM 652 C C . PHE A 1 78 ? -11.297 1.245 77.738 1.00 68.31 78 PHE A C 1
ATOM 654 O O . PHE A 1 78 ? -10.629 1.628 78.695 1.00 68.31 78 PHE A O 1
ATOM 661 N N . PHE A 1 79 ? -12.633 1.220 77.774 1.00 68.06 79 PHE A N 1
ATOM 662 C CA . PHE A 1 79 ? -13.385 1.527 78.996 1.00 68.06 79 PHE A CA 1
ATOM 663 C C . PHE A 1 79 ? -13.232 0.440 80.053 1.00 68.06 79 PHE A C 1
ATOM 665 O O . PHE A 1 79 ? -13.087 0.775 81.225 1.00 68.06 79 PHE A O 1
ATOM 672 N N . ASP A 1 80 ? -13.218 -0.826 79.639 1.00 64.81 80 ASP A N 1
ATOM 673 C CA . ASP A 1 80 ? -13.041 -1.955 80.550 1.00 64.81 80 ASP A CA 1
ATOM 674 C C . ASP A 1 80 ? -11.622 -1.969 81.162 1.00 64.81 80 ASP A C 1
ATOM 676 O O . ASP A 1 80 ? -11.484 -2.234 82.351 1.00 64.81 80 ASP A O 1
ATOM 680 N N . GLU A 1 81 ? -10.579 -1.590 80.407 1.00 60.44 81 GLU A N 1
ATOM 681 C CA . GLU A 1 81 ? -9.207 -1.414 80.930 1.00 60.44 81 GLU A CA 1
ATOM 682 C C . GLU A 1 81 ? -9.056 -0.208 81.877 1.00 60.44 81 GLU A C 1
ATOM 684 O O . GLU A 1 81 ? -8.206 -0.215 82.761 1.00 60.44 81 GLU A O 1
ATOM 689 N N . MET A 1 82 ? -9.858 0.847 81.701 1.00 55.34 82 MET A N 1
ATOM 690 C CA . MET A 1 82 ? -9.816 2.055 82.542 1.00 55.34 82 MET A CA 1
ATOM 691 C C . MET A 1 82 ? -10.723 1.955 83.781 1.00 55.34 82 MET A C 1
ATOM 693 O O . MET A 1 82 ? -10.638 2.796 84.674 1.00 55.34 82 MET A O 1
ATOM 697 N N . ALA A 1 83 ? -11.596 0.944 83.827 1.00 49.12 83 ALA A N 1
ATOM 698 C CA . ALA A 1 83 ? -12.466 0.630 84.957 1.00 49.12 83 ALA A CA 1
ATOM 699 C C . ALA A 1 83 ? -11.764 -0.189 86.056 1.00 49.12 83 ALA A C 1
ATOM 701 O O . ALA A 1 83 ? -12.404 -0.505 87.061 1.00 49.12 83 ALA A O 1
ATOM 702 N N . ASP A 1 84 ? -10.477 -0.511 85.890 1.00 48.06 84 ASP A N 1
ATOM 703 C CA . ASP A 1 84 ? -9.661 -1.094 86.951 1.00 48.06 84 ASP A CA 1
ATOM 704 C C . ASP A 1 84 ? -9.412 -0.025 88.042 1.00 48.06 84 ASP A C 1
ATOM 706 O O . ASP A 1 84 ? -8.798 1.011 87.750 1.00 48.06 84 ASP A O 1
ATOM 710 N N . PRO A 1 85 ? -9.916 -0.201 89.282 1.00 49.84 85 PRO A N 1
ATOM 711 C CA . PRO A 1 85 ? -9.862 0.829 90.324 1.00 49.84 85 PRO A CA 1
ATOM 712 C C . PRO A 1 85 ? -8.442 1.294 90.673 1.00 49.84 85 PRO A C 1
ATOM 714 O O . PRO A 1 85 ? -8.274 2.432 91.109 1.00 49.84 85 PRO A O 1
ATOM 717 N N . ASP A 1 86 ? -7.432 0.452 90.438 1.00 49.00 86 ASP A N 1
ATOM 718 C CA . ASP A 1 86 ? -6.035 0.708 90.808 1.00 49.00 86 ASP A CA 1
ATOM 719 C C . ASP A 1 86 ? -5.328 1.740 89.900 1.00 49.00 86 ASP A C 1
ATOM 721 O O . ASP A 1 86 ? -4.325 2.326 90.300 1.00 49.00 86 ASP A O 1
ATOM 725 N N . LEU A 1 87 ? -5.847 2.033 88.699 1.00 50.75 87 LEU A N 1
ATOM 726 C CA . LEU A 1 87 ? -5.217 2.967 87.742 1.00 50.75 87 LEU A CA 1
ATOM 727 C C . LEU A 1 87 ? -5.757 4.409 87.815 1.00 50.75 87 LEU A C 1
ATOM 729 O O . LEU A 1 87 ? -5.136 5.340 87.292 1.00 50.75 87 LEU A O 1
ATOM 733 N N . LEU A 1 88 ? -6.902 4.627 88.467 1.00 46.22 88 LEU A N 1
ATOM 734 C CA . LEU A 1 88 ? -7.500 5.961 88.613 1.00 46.22 88 LEU A CA 1
ATOM 735 C C . LEU A 1 88 ? -6.833 6.804 89.712 1.00 46.22 88 LEU A C 1
ATOM 737 O O . LEU A 1 88 ? -6.872 8.033 89.623 1.00 46.22 88 LEU A O 1
ATOM 741 N N . GLU A 1 89 ? -6.163 6.189 90.693 1.00 46.06 89 GLU A N 1
ATOM 742 C CA . GLU A 1 89 ? -5.402 6.932 91.709 1.00 46.06 89 GLU A CA 1
ATOM 743 C C . GLU A 1 89 ? -4.159 7.617 91.112 1.00 46.06 89 GLU A C 1
ATOM 745 O O . GLU A 1 89 ? -3.873 8.771 91.440 1.00 46.06 89 GLU A O 1
ATOM 750 N N . GLU A 1 90 ? -3.475 6.985 90.154 1.00 44.44 90 GLU A N 1
ATOM 751 C CA . GLU A 1 90 ? -2.182 7.471 89.651 1.00 44.44 90 GLU A CA 1
ATOM 752 C C . GLU A 1 90 ? -2.313 8.738 88.781 1.00 44.44 90 GLU A C 1
ATOM 754 O O . GLU A 1 90 ? -1.503 9.661 88.884 1.00 44.44 90 GLU A O 1
ATOM 759 N N . SER A 1 91 ? -3.388 8.865 87.996 1.00 42.41 91 SER A N 1
ATOM 760 C CA . SER A 1 91 ? -3.623 10.045 87.140 1.00 42.41 91 SER A CA 1
ATOM 761 C C . SER A 1 91 ? -4.122 11.286 87.892 1.00 42.41 91 SER A C 1
ATOM 763 O O . SER A 1 91 ? -3.940 12.410 87.421 1.00 42.41 91 SER A O 1
ATOM 765 N N . SER A 1 92 ? -4.702 11.106 89.082 1.00 42.53 92 SER A N 1
ATOM 766 C CA . SER A 1 92 ? -5.154 12.214 89.935 1.00 42.53 92 SER A CA 1
ATOM 767 C C . SER A 1 92 ? -4.007 12.890 90.704 1.00 42.53 92 SER A C 1
ATOM 769 O O . SER A 1 92 ? -4.152 14.017 91.169 1.00 42.53 92 SER A O 1
ATOM 771 N N . SER A 1 93 ? -2.843 12.235 90.778 1.00 43.44 93 SER A N 1
ATOM 772 C CA . SER A 1 93 ? -1.684 12.665 91.570 1.00 43.44 93 SER A CA 1
ATOM 773 C C . SER A 1 93 ? -0.769 13.709 90.901 1.00 43.44 93 SER A C 1
ATOM 775 O O . SER A 1 93 ? 0.150 14.218 91.541 1.00 43.44 93 SER A O 1
ATOM 777 N N . LEU A 1 94 ? -1.016 14.065 89.633 1.00 46.19 94 LEU A N 1
ATOM 778 C CA . LEU A 1 94 ? -0.176 14.997 88.856 1.00 46.19 94 LEU A CA 1
ATOM 779 C C . LEU A 1 94 ? -0.736 16.423 88.721 1.00 46.19 94 LEU A C 1
ATOM 781 O O . LEU A 1 94 ? -0.150 17.246 88.017 1.00 46.19 94 LEU A O 1
ATOM 785 N N . LEU A 1 95 ? -1.832 16.747 89.409 1.00 47.97 95 LEU A N 1
ATOM 786 C CA . LEU A 1 95 ? -2.303 18.124 89.572 1.00 47.97 95 LEU A CA 1
ATOM 787 C C . LEU A 1 95 ? -2.257 18.480 91.061 1.00 47.97 95 LEU A C 1
ATOM 789 O O . LEU A 1 95 ? -2.765 17.735 91.893 1.00 47.97 95 LEU A O 1
ATOM 793 N N . GLU A 1 96 ? -1.573 19.583 91.373 1.00 40.88 96 GLU A N 1
ATOM 794 C CA . GLU A 1 96 ? -1.211 20.035 92.723 1.00 40.88 96 GLU A CA 1
ATOM 795 C C . GLU A 1 96 ? -2.328 19.847 93.771 1.00 40.88 96 GLU A C 1
ATOM 797 O O . GLU A 1 96 ? -3.470 20.254 93.539 1.00 40.88 96 GLU A O 1
ATOM 802 N N . PRO A 1 97 ? -2.016 19.313 94.968 1.00 41.66 97 PRO A N 1
ATOM 803 C CA . PRO A 1 97 ? -2.999 19.163 96.023 1.00 41.66 97 PRO A CA 1
ATOM 804 C C . PRO A 1 97 ? -3.151 20.494 96.761 1.00 41.66 97 PRO A C 1
ATOM 806 O O . PRO A 1 97 ? -2.448 20.770 97.733 1.00 41.66 97 PRO A O 1
ATOM 809 N N . SER A 1 98 ? -4.098 21.326 96.333 1.00 33.75 98 SER A N 1
ATOM 810 C CA . SER A 1 98 ? -4.641 22.349 97.222 1.00 33.75 98 SER A CA 1
ATOM 811 C C . SER A 1 98 ? -6.160 22.442 97.103 1.00 33.75 98 SER A C 1
ATOM 813 O O . SER A 1 98 ? -6.722 22.564 96.022 1.00 33.75 98 SER A O 1
ATOM 815 N N . GLU A 1 99 ? -6.775 22.373 98.280 1.00 36.44 99 GLU A N 1
ATOM 816 C CA . GLU A 1 99 ? -8.176 22.631 98.608 1.00 36.44 99 GLU A CA 1
ATOM 817 C C . GLU A 1 99 ? -9.206 21.507 98.379 1.00 36.44 99 GLU A C 1
ATOM 819 O O . GLU A 1 99 ? -9.614 21.129 97.284 1.00 36.44 99 GLU A O 1
ATOM 824 N N . MET A 1 100 ? -9.672 21.016 99.530 1.00 38.91 100 MET A N 1
ATOM 825 C CA . MET A 1 100 ? -10.791 20.114 99.760 1.00 38.91 100 MET A CA 1
ATOM 826 C C . MET A 1 100 ? -12.102 20.729 99.242 1.00 38.91 100 MET A C 1
ATOM 828 O O . MET A 1 100 ? -12.819 21.416 99.967 1.00 38.91 100 MET A O 1
ATOM 832 N N . GLY A 1 101 ? -12.444 20.444 97.990 1.00 36.62 101 GLY A N 1
ATOM 833 C CA . GLY A 1 101 ? -13.764 20.680 97.416 1.00 36.62 101 GLY A CA 1
ATOM 834 C C . GLY A 1 101 ? -14.187 19.457 96.611 1.00 36.62 101 GLY A C 1
ATOM 835 O O . GLY A 1 101 ? -13.397 18.950 95.825 1.00 36.62 101 GLY A O 1
ATOM 836 N N . ARG A 1 102 ? -15.414 18.954 96.826 1.00 41.75 102 ARG A N 1
ATOM 837 C CA . ARG A 1 102 ? -16.012 17.819 96.092 1.00 41.75 102 ARG A CA 1
ATOM 838 C C . ARG A 1 102 ? -15.751 17.944 94.585 1.00 41.75 102 ARG A C 1
ATOM 840 O O . ARG A 1 102 ? -16.481 18.647 93.890 1.00 41.75 102 ARG A O 1
ATOM 847 N N . GLY A 1 103 ? -14.750 17.224 94.089 1.00 36.12 103 GLY A N 1
ATOM 848 C CA . GLY A 1 103 ? -14.524 17.050 92.667 1.00 36.12 103 GLY A CA 1
ATOM 849 C C . GLY A 1 103 ? -15.609 16.142 92.120 1.00 36.12 103 GLY A C 1
ATOM 850 O O . GLY A 1 103 ? -15.542 14.924 92.257 1.00 36.12 103 GLY A O 1
ATOM 851 N N . THR A 1 104 ? -16.638 16.724 91.509 1.00 37.16 104 THR A N 1
ATOM 852 C CA . THR A 1 104 ? -17.408 16.003 90.493 1.00 37.16 104 THR A CA 1
ATOM 853 C C . THR A 1 104 ? -16.405 15.371 89.527 1.00 37.16 104 THR A C 1
ATOM 855 O O . THR A 1 104 ? -15.533 16.110 89.061 1.00 37.16 104 THR A O 1
ATOM 858 N N . PRO A 1 105 ? -16.477 14.060 89.226 1.00 47.66 105 PRO A N 1
ATOM 859 C CA . PRO A 1 105 ? -15.552 13.452 88.281 1.00 47.66 105 PRO A CA 1
ATOM 860 C C . PRO A 1 105 ? -15.632 14.250 86.981 1.00 47.66 105 PRO A C 1
ATOM 862 O O . PRO A 1 105 ? -16.707 14.367 86.385 1.00 47.66 105 PRO A O 1
ATOM 865 N N . LEU A 1 106 ? -14.518 14.875 86.592 1.00 44.62 106 LEU A N 1
ATOM 866 C CA . LEU A 1 106 ? -14.398 15.576 85.322 1.00 44.62 106 LEU A CA 1
ATOM 867 C C . LEU A 1 106 ? -14.636 14.541 84.229 1.00 44.62 106 LEU A C 1
ATOM 869 O O . LEU A 1 106 ? -13.767 13.741 83.894 1.00 44.62 106 LEU A O 1
ATOM 873 N N . ARG A 1 107 ? -15.861 14.523 83.706 1.00 44.31 107 ARG A N 1
ATOM 874 C CA . ARG A 1 107 ? -16.252 13.659 82.603 1.00 44.31 107 ARG A CA 1
ATOM 875 C C . ARG A 1 107 ? -15.559 14.195 81.354 1.00 44.31 107 ARG A C 1
ATOM 877 O O . ARG A 1 107 ? -16.102 15.064 80.676 1.00 44.31 107 ARG A O 1
ATOM 884 N N . LEU A 1 108 ? -14.339 13.728 81.086 1.00 55.16 108 LEU A N 1
ATOM 885 C CA . LEU A 1 108 ? -13.636 14.045 79.847 1.00 55.16 108 LEU A CA 1
ATOM 886 C C . LEU A 1 108 ? -14.508 13.583 78.672 1.00 55.16 108 LEU A C 1
ATOM 888 O O . LEU A 1 108 ? -14.800 12.396 78.521 1.00 55.16 108 LEU A O 1
ATOM 892 N N . GLY A 1 109 ? -14.945 14.532 77.845 1.00 62.12 109 GLY A N 1
ATOM 893 C CA . GLY A 1 109 ? -15.498 14.216 76.536 1.00 62.12 109 GLY A CA 1
ATOM 894 C C . GLY A 1 109 ? -14.359 13.740 75.643 1.00 62.12 109 GLY A C 1
ATOM 895 O O . GLY A 1 109 ? -13.412 14.486 75.410 1.00 62.12 109 GLY A O 1
ATOM 896 N N . PHE A 1 110 ? -14.425 12.503 75.167 1.00 73.81 110 PHE A N 1
ATOM 897 C CA . PHE A 1 110 ? -13.475 11.961 74.201 1.00 73.81 110 PHE A CA 1
ATOM 898 C C . PHE A 1 110 ? -14.143 11.902 72.824 1.00 73.81 110 PHE A C 1
ATOM 900 O O . PHE A 1 110 ? -15.356 11.719 72.713 1.00 73.81 110 PHE A O 1
ATOM 907 N N . VAL A 1 111 ? -13.348 12.065 71.769 1.00 80.00 111 VAL A N 1
ATOM 908 C CA . VAL A 1 111 ? -13.795 11.922 70.381 1.00 80.00 111 VAL A CA 1
ATOM 909 C C . VAL A 1 111 ? -13.056 10.730 69.792 1.00 80.00 111 VAL A C 1
ATOM 911 O O . VAL A 1 111 ? -11.828 10.719 69.766 1.00 80.00 111 VAL A O 1
ATOM 914 N N . ALA A 1 112 ? -13.801 9.722 69.345 1.00 82.31 112 ALA A N 1
ATOM 915 C CA . ALA A 1 112 ? -13.256 8.550 68.671 1.00 82.31 112 ALA A CA 1
ATOM 916 C C . ALA A 1 112 ? -13.589 8.610 67.175 1.00 82.31 112 ALA A C 1
ATOM 918 O O . ALA A 1 112 ? -14.694 8.999 66.799 1.00 82.31 112 ALA A O 1
ATOM 919 N N . GLY A 1 113 ? -12.638 8.225 66.326 1.00 84.12 113 GLY A N 1
ATOM 920 C CA . GLY A 1 113 ? -12.792 8.232 64.874 1.00 84.12 113 GLY A CA 1
ATOM 921 C C . GLY A 1 113 ? -11.808 7.282 64.197 1.00 84.12 113 GLY A C 1
ATOM 922 O O . GLY A 1 113 ? -10.866 6.803 64.830 1.00 84.12 113 GLY A O 1
ATOM 923 N N . VAL A 1 114 ? -12.029 7.015 62.910 1.00 85.62 114 VAL A N 1
ATOM 924 C CA . VAL A 1 114 ? -11.146 6.187 62.077 1.00 85.62 114 VAL A CA 1
ATOM 925 C C . VAL A 1 114 ? -10.345 7.089 61.139 1.00 85.62 114 VAL A C 1
ATOM 927 O O . VAL A 1 114 ? -10.846 8.094 60.638 1.00 85.62 114 VAL A O 1
ATOM 930 N N . ILE A 1 115 ? -9.077 6.753 60.910 1.00 87.50 115 ILE A N 1
ATOM 931 C CA . ILE A 1 115 ? -8.196 7.467 59.983 1.00 87.50 115 ILE A CA 1
ATOM 932 C C . ILE A 1 115 ? -7.306 6.468 59.238 1.00 87.50 115 ILE A C 1
ATOM 934 O O . ILE A 1 115 ? -6.836 5.487 59.814 1.00 87.50 115 ILE A O 1
ATOM 938 N N . ASN A 1 116 ? -7.046 6.724 57.952 1.00 83.62 116 ASN A N 1
ATOM 939 C CA . ASN A 1 116 ? -6.115 5.911 57.167 1.00 83.62 116 ASN A CA 1
ATOM 940 C C . ASN A 1 116 ? -4.713 5.941 57.790 1.00 83.62 116 ASN A C 1
ATOM 942 O O . ASN A 1 116 ? -4.199 7.017 58.110 1.00 83.62 116 ASN A O 1
ATOM 946 N N . ARG A 1 117 ? -4.067 4.769 57.874 1.00 83.06 117 ARG A N 1
ATOM 947 C CA . ARG A 1 117 ? -2.759 4.573 58.530 1.00 83.06 117 ARG A CA 1
ATOM 948 C C . ARG A 1 117 ? -1.684 5.556 58.046 1.00 83.06 117 ARG A C 1
ATOM 950 O O . ARG A 1 117 ? -0.924 6.091 58.843 1.00 83.06 117 ARG A O 1
ATOM 957 N N . GLU A 1 118 ? -1.687 5.879 56.755 1.00 87.69 118 GLU A N 1
ATOM 958 C CA . GLU A 1 118 ? -0.740 6.816 56.130 1.00 87.69 118 GLU A CA 1
ATOM 959 C C . GLU A 1 118 ? -0.848 8.260 56.650 1.00 87.69 118 GLU A C 1
ATOM 961 O O . GLU A 1 118 ? 0.119 9.021 56.603 1.00 87.69 118 GLU A O 1
ATOM 966 N N . ARG A 1 119 ? -2.025 8.670 57.141 1.00 90.88 119 ARG A N 1
ATOM 967 C CA . ARG A 1 119 ? -2.289 10.049 57.581 1.00 90.88 119 ARG A CA 1
ATOM 968 C C . ARG A 1 119 ? -2.113 10.256 59.085 1.00 90.88 119 ARG A C 1
ATOM 970 O O . ARG A 1 119 ? -2.075 11.411 59.515 1.00 90.88 119 ARG A O 1
ATOM 977 N N . ILE A 1 120 ? -1.942 9.182 59.861 1.00 88.06 120 ILE A N 1
ATOM 978 C CA . ILE A 1 120 ? -1.794 9.227 61.325 1.00 88.06 120 ILE A CA 1
ATOM 979 C C . ILE A 1 120 ? -0.658 10.167 61.769 1.00 88.06 120 ILE A C 1
ATOM 981 O O . ILE A 1 120 ? -0.941 11.088 62.540 1.00 88.06 120 ILE A O 1
ATOM 985 N N . PRO A 1 121 ? 0.585 10.072 61.242 1.00 89.25 121 PRO A N 1
ATOM 986 C CA . PRO A 1 121 ? 1.684 10.904 61.742 1.00 89.25 121 PRO A CA 1
ATOM 987 C C . PRO A 1 121 ? 1.482 12.398 61.466 1.00 89.25 121 PRO A C 1
ATOM 989 O O . PRO A 1 121 ? 2.053 13.254 62.140 1.00 89.25 121 PRO A O 1
ATOM 992 N N . THR A 1 122 ? 0.725 12.739 60.421 1.00 91.44 122 THR A N 1
ATOM 993 C CA . THR A 1 122 ? 0.396 14.132 60.080 1.00 91.44 122 THR A CA 1
ATOM 994 C C . THR A 1 122 ? -0.715 14.664 60.981 1.00 91.44 122 THR A C 1
ATOM 996 O O . THR A 1 122 ? -0.641 15.810 61.421 1.00 91.44 122 THR A O 1
ATOM 999 N N . PHE A 1 123 ? -1.706 13.827 61.294 1.00 90.56 123 PHE A N 1
ATOM 1000 C CA . PHE A 1 123 ? -2.802 14.159 62.199 1.00 90.56 123 PHE A CA 1
ATOM 1001 C C . PHE A 1 123 ? -2.317 14.398 63.635 1.00 90.56 123 PHE A C 1
ATOM 1003 O O . PHE A 1 123 ? -2.656 15.415 64.236 1.00 90.56 123 PHE A O 1
ATOM 1010 N N . GLU A 1 124 ? -1.440 13.534 64.149 1.00 87.25 124 GLU A N 1
ATOM 1011 C CA . GLU A 1 124 ? -0.842 13.684 65.480 1.00 87.25 124 GLU A CA 1
ATOM 1012 C C . GLU A 1 124 ? -0.039 14.988 65.602 1.00 87.25 124 GLU A C 1
ATOM 1014 O O . GLU A 1 124 ? -0.274 15.794 66.504 1.00 87.25 124 GLU A O 1
ATOM 1019 N N . ARG A 1 125 ? 0.846 15.263 64.631 1.00 86.94 125 ARG A N 1
ATOM 1020 C CA . ARG A 1 125 ? 1.610 16.522 64.578 1.00 86.94 125 ARG A CA 1
ATOM 1021 C C . ARG A 1 125 ? 0.703 17.751 64.514 1.00 86.94 125 ARG A C 1
ATOM 1023 O O . ARG A 1 125 ? 1.062 18.792 65.062 1.00 86.94 125 ARG A O 1
ATOM 1030 N N . MET A 1 126 ? -0.442 17.658 63.837 1.00 89.25 126 MET A N 1
ATOM 1031 C CA . MET A 1 126 ? -1.429 18.736 63.779 1.00 89.25 126 MET A CA 1
ATOM 1032 C C . MET A 1 126 ? -2.088 18.963 65.145 1.00 89.25 126 MET A C 1
ATOM 1034 O O . MET A 1 126 ? -2.078 20.099 65.622 1.00 89.25 126 MET A O 1
ATOM 1038 N N . LEU A 1 127 ? -2.607 17.915 65.798 1.00 86.56 127 LEU A N 1
ATOM 1039 C CA . LEU A 1 127 ? -3.234 18.046 67.119 1.00 86.56 127 LEU A CA 1
ATOM 1040 C C . LEU A 1 127 ? -2.255 18.561 68.173 1.00 86.56 127 LEU A C 1
ATOM 1042 O O . LEU A 1 127 ? -2.600 19.467 68.929 1.00 86.56 127 LEU A O 1
ATOM 1046 N N . TRP A 1 128 ? -1.019 18.056 68.178 1.00 83.94 128 TRP A N 1
ATOM 1047 C CA . TRP A 1 128 ? 0.013 18.499 69.115 1.00 83.94 128 TRP A CA 1
ATOM 1048 C C . TRP A 1 128 ? 0.283 20.007 69.010 1.00 83.94 128 TRP A C 1
ATOM 1050 O O . TRP A 1 128 ? 0.427 20.697 70.021 1.00 83.94 128 TRP A O 1
ATOM 1060 N N . ARG A 1 129 ? 0.301 20.537 67.778 1.00 84.69 129 ARG A N 1
ATOM 1061 C CA . ARG A 1 129 ? 0.510 21.968 67.503 1.00 84.69 129 ARG A CA 1
ATOM 1062 C C . ARG A 1 129 ? -0.690 22.825 67.898 1.00 84.69 129 ARG A C 1
ATOM 1064 O O . ARG A 1 129 ? -0.493 23.882 68.492 1.00 84.69 129 ARG A O 1
ATOM 1071 N N . VAL A 1 130 ? -1.909 22.395 67.570 1.00 89.31 130 VAL A N 1
ATOM 1072 C CA . VAL A 1 130 ? -3.138 23.166 67.844 1.00 89.31 130 VAL A CA 1
ATOM 1073 C C . VAL A 1 130 ? -3.437 23.205 69.339 1.00 89.31 130 VAL A C 1
ATOM 1075 O O . VAL A 1 130 ? -3.735 24.264 69.884 1.00 89.31 130 VAL A O 1
ATOM 1078 N N . CYS A 1 131 ? -3.298 22.070 70.019 1.00 79.62 131 CYS A N 1
ATOM 1079 C CA . CYS A 1 131 ? -3.632 21.942 71.431 1.00 79.62 131 CYS A CA 1
ATOM 1080 C C . CYS A 1 131 ? -2.445 22.222 72.365 1.00 79.62 131 CYS A C 1
ATOM 1082 O O . CYS A 1 131 ? -2.565 22.023 73.569 1.00 79.62 131 CYS A O 1
ATOM 1084 N N . ARG A 1 132 ? -1.306 22.690 71.824 1.00 82.06 132 ARG A N 1
ATOM 1085 C CA . ARG A 1 132 ? -0.081 23.041 72.568 1.00 82.06 132 ARG A CA 1
ATOM 1086 C C . ARG A 1 132 ? 0.380 21.946 73.544 1.00 82.06 132 ARG A C 1
ATOM 1088 O O . ARG A 1 132 ? 0.781 22.246 74.661 1.00 82.06 132 ARG A O 1
ATOM 1095 N N . GLY A 1 133 ? 0.312 20.686 73.115 1.00 74.38 133 GLY A N 1
ATOM 1096 C CA . GLY A 1 133 ? 0.690 19.522 73.930 1.00 74.38 133 GLY A CA 1
ATOM 1097 C C . GLY A 1 133 ? -0.389 19.003 74.891 1.00 74.38 133 GLY A C 1
ATOM 1098 O O . GLY A 1 133 ? -0.194 17.955 75.493 1.00 74.38 133 GLY A O 1
ATOM 1099 N N . ASN A 1 134 ? -1.553 19.654 74.989 1.00 78.50 134 ASN A N 1
ATOM 1100 C CA . ASN A 1 134 ? -2.632 19.258 75.904 1.00 78.50 134 ASN A CA 1
ATOM 1101 C C . ASN A 1 134 ? -3.632 18.269 75.270 1.00 78.50 134 ASN A C 1
ATOM 1103 O O . ASN A 1 134 ? -4.842 18.422 75.437 1.00 78.50 134 ASN A O 1
ATOM 1107 N N . VAL A 1 135 ? -3.161 17.279 74.503 1.00 75.00 135 VAL A N 1
ATOM 1108 C CA . VAL A 1 135 ? -4.014 16.202 73.967 1.00 75.00 135 VAL A CA 1
ATOM 1109 C C . VAL A 1 135 ? -3.373 14.847 74.185 1.00 75.00 135 VAL A C 1
ATOM 1111 O O . VAL A 1 135 ? -2.212 14.629 73.853 1.00 75.00 135 VAL A O 1
ATOM 1114 N N . PHE A 1 136 ? -4.190 13.916 74.663 1.00 77.75 136 PHE A N 1
ATOM 1115 C CA . PHE A 1 136 ? -3.847 12.513 74.775 1.00 77.75 136 PHE A CA 1
ATOM 1116 C C . PHE A 1 136 ? -4.446 11.736 73.594 1.00 77.75 136 PHE A C 1
ATOM 1118 O O . PHE A 1 136 ? -5.660 11.549 73.514 1.00 77.75 136 PHE A O 1
ATOM 1125 N N . LEU A 1 137 ? -3.599 11.325 72.647 1.00 78.56 137 LEU A N 1
ATOM 1126 C CA . LEU A 1 137 ? -3.995 10.529 71.482 1.00 78.56 137 LEU A CA 1
ATOM 1127 C C . LEU A 1 137 ? -3.726 9.044 71.762 1.00 78.56 137 LEU A C 1
ATOM 1129 O O . LEU A 1 137 ? -2.604 8.672 72.098 1.00 78.56 137 LEU A O 1
ATOM 1133 N N . ARG A 1 138 ? -4.735 8.187 71.582 1.00 77.25 138 ARG A N 1
ATOM 1134 C CA . ARG A 1 138 ? -4.578 6.724 71.581 1.00 77.25 138 ARG A CA 1
ATOM 1135 C C . ARG A 1 138 ? -4.984 6.161 70.226 1.00 77.25 138 ARG A C 1
ATOM 1137 O O . ARG A 1 138 ? -5.990 6.580 69.660 1.00 77.25 138 ARG A O 1
ATOM 1144 N N . GLN A 1 139 ? -4.209 5.204 69.727 1.00 82.25 139 GLN A N 1
ATOM 1145 C CA . GLN A 1 139 ? -4.450 4.538 68.449 1.00 82.25 139 GLN A CA 1
ATOM 1146 C C . GLN A 1 139 ? -4.646 3.035 68.656 1.00 82.25 139 GLN A C 1
ATOM 1148 O O . GLN A 1 139 ? -3.960 2.422 69.469 1.00 82.25 139 GLN A O 1
ATOM 1153 N N . ALA A 1 140 ? -5.577 2.448 67.907 1.00 82.25 140 ALA A N 1
ATOM 1154 C CA . ALA A 1 140 ? -5.801 1.010 67.842 1.00 82.25 140 ALA A CA 1
ATOM 1155 C C . ALA A 1 140 ? -5.827 0.591 66.376 1.00 82.25 140 ALA A C 1
ATOM 1157 O O . ALA A 1 140 ? -6.550 1.186 65.575 1.00 82.25 140 ALA A O 1
ATOM 1158 N N . GLU A 1 141 ? -5.063 -0.436 66.018 1.00 80.12 141 GLU A N 1
ATOM 1159 C CA . GLU A 1 141 ? -5.087 -0.955 64.656 1.00 80.12 141 GLU A CA 1
ATOM 1160 C C . GLU A 1 141 ? -6.295 -1.875 64.434 1.00 80.12 141 GLU A C 1
ATOM 1162 O O . GLU A 1 141 ? -6.636 -2.722 65.267 1.00 80.12 141 GLU A O 1
ATOM 1167 N N . ILE A 1 142 ? -6.949 -1.705 63.284 1.00 78.62 142 ILE A N 1
ATOM 1168 C CA . ILE A 1 142 ? -7.945 -2.645 62.765 1.00 78.62 142 ILE A CA 1
ATOM 1169 C C . ILE A 1 142 ? -7.175 -3.670 61.918 1.00 78.62 142 ILE A C 1
ATOM 1171 O O . ILE A 1 142 ? -6.570 -3.294 60.911 1.00 78.62 142 ILE A O 1
ATOM 1175 N N . GLU A 1 143 ? -7.130 -4.927 62.373 1.00 68.56 143 GLU A N 1
ATOM 1176 C CA . GLU A 1 143 ? -6.334 -6.017 61.772 1.00 68.56 143 GLU A CA 1
ATOM 1177 C C . GLU A 1 143 ? -6.908 -6.518 60.442 1.00 68.56 143 GLU A C 1
ATOM 1179 O O . GLU A 1 143 ? -6.153 -6.763 59.503 1.00 68.56 143 GLU A O 1
ATOM 1184 N N . ASN A 1 144 ? -8.237 -6.618 60.336 1.00 68.00 144 ASN A N 1
ATOM 1185 C CA . ASN A 1 144 ? -8.896 -7.052 59.107 1.00 68.00 144 ASN A CA 1
ATOM 1186 C C . ASN A 1 144 ? -9.261 -5.837 58.242 1.00 68.00 144 ASN A C 1
ATOM 1188 O O . ASN A 1 144 ? -9.809 -4.865 58.773 1.00 68.00 144 ASN A O 1
ATOM 1192 N N . PRO A 1 145 ? -9.026 -5.877 56.918 1.00 64.50 145 PRO A N 1
ATOM 1193 C CA . PRO A 1 145 ? -9.630 -4.905 56.018 1.00 64.50 145 PRO A CA 1
ATOM 1194 C C . PRO A 1 145 ? -11.157 -4.972 56.156 1.00 64.50 145 PRO A C 1
ATOM 1196 O O . PRO A 1 145 ? -11.718 -6.034 56.425 1.00 64.50 145 PRO A O 1
ATOM 1199 N N . LEU A 1 146 ? -11.824 -3.827 56.012 1.00 63.06 146 LEU A N 1
ATOM 1200 C CA . LEU A 1 146 ? -13.283 -3.734 56.075 1.00 63.06 146 LEU A CA 1
ATOM 1201 C C . LEU A 1 146 ? -13.873 -4.630 54.964 1.00 63.06 146 LEU A C 1
ATOM 1203 O O . LEU A 1 146 ? -13.762 -4.297 53.788 1.00 63.06 146 LEU A O 1
ATOM 1207 N N . GLU A 1 147 ? -14.419 -5.796 55.325 1.00 58.25 147 GLU A N 1
ATOM 1208 C CA . GLU A 1 147 ? -15.029 -6.743 54.379 1.00 58.25 147 GLU A CA 1
ATOM 1209 C C . GLU A 1 147 ? -16.414 -6.260 53.946 1.00 58.25 147 GLU A C 1
ATOM 1211 O O . GLU A 1 147 ? -17.241 -5.936 54.793 1.00 58.25 147 GLU A O 1
ATOM 1216 N N . ASP A 1 148 ? -16.670 -6.250 52.637 1.00 58.16 148 ASP A N 1
ATOM 1217 C CA . ASP A 1 148 ? -17.935 -5.816 52.035 1.00 58.16 148 ASP A CA 1
ATOM 1218 C C . ASP A 1 148 ? -19.148 -6.671 52.489 1.00 58.16 148 ASP A C 1
ATOM 1220 O O . ASP A 1 148 ? -19.019 -7.869 52.768 1.00 58.16 148 ASP A O 1
ATOM 1224 N N . PRO A 1 149 ? -20.370 -6.100 52.522 1.00 59.97 149 PRO A N 1
ATOM 1225 C CA . PRO A 1 149 ? -21.570 -6.809 52.957 1.00 59.97 149 PRO A CA 1
ATOM 1226 C C . PRO A 1 149 ? -21.982 -7.865 51.932 1.00 59.97 149 PRO A C 1
ATOM 1228 O O . PRO A 1 149 ? -22.653 -7.559 50.950 1.00 59.97 149 PRO A O 1
ATOM 1231 N N . VAL A 1 150 ? -21.646 -9.127 52.184 1.00 62.38 150 VAL A N 1
ATOM 1232 C CA . VAL A 1 150 ? -21.829 -10.207 51.204 1.00 62.38 150 VAL A CA 1
ATOM 1233 C C . VAL A 1 150 ? -23.300 -10.390 50.787 1.00 62.38 150 VAL A C 1
ATOM 1235 O O . VAL A 1 150 ? -23.593 -10.557 49.614 1.00 62.38 150 VAL A O 1
ATOM 1238 N N . THR A 1 151 ? -24.283 -10.310 51.685 1.00 64.88 151 THR A N 1
ATOM 1239 C CA . THR A 1 151 ? -25.650 -10.776 51.361 1.00 64.88 151 THR A CA 1
ATOM 1240 C C . THR A 1 151 ? -26.496 -9.819 50.511 1.00 64.88 151 THR A C 1
ATOM 1242 O O . THR A 1 151 ? -27.196 -10.277 49.609 1.00 64.88 151 THR A O 1
ATOM 1245 N N . VAL A 1 152 ? -26.461 -8.505 50.768 1.00 61.94 152 VAL A N 1
ATOM 1246 C CA . VAL A 1 152 ? -27.275 -7.512 50.021 1.00 61.94 152 VAL A CA 1
ATOM 1247 C C . VAL A 1 152 ? -26.534 -6.997 48.784 1.00 61.94 152 VAL A C 1
ATOM 1249 O O . VAL A 1 152 ? -27.151 -6.717 47.751 1.00 61.94 152 VAL A O 1
ATOM 1252 N N . LEU A 1 153 ? -25.200 -6.935 48.853 1.00 67.44 153 LEU A N 1
ATOM 1253 C CA . LEU A 1 153 ? -24.376 -6.614 47.694 1.00 67.44 153 LEU A CA 1
ATOM 1254 C C . LEU A 1 153 ? -24.526 -7.691 46.611 1.00 67.44 153 LEU A C 1
ATOM 1256 O O . LEU A 1 153 ? -24.721 -7.336 45.455 1.00 67.44 153 LEU A O 1
ATOM 1260 N N . ASN A 1 154 ? -24.598 -8.975 46.988 1.00 74.94 154 ASN A N 1
ATOM 1261 C CA . ASN A 1 154 ? -24.809 -10.059 46.026 1.00 74.94 154 ASN A CA 1
ATOM 1262 C C . ASN A 1 154 ? -26.150 -9.939 45.287 1.00 74.94 154 ASN A C 1
ATOM 1264 O O . ASN A 1 154 ? -26.187 -10.104 44.078 1.00 74.94 154 ASN A O 1
ATOM 1268 N N . GLN A 1 155 ? -27.253 -9.590 45.963 1.00 79.38 155 GLN A N 1
ATOM 1269 C CA . GLN A 1 155 ? -28.560 -9.469 45.293 1.00 79.38 155 GLN A CA 1
ATOM 1270 C C . GLN A 1 155 ? -28.607 -8.317 44.276 1.00 79.38 155 GLN A C 1
ATOM 1272 O O . GLN A 1 155 ? -29.169 -8.470 43.187 1.00 79.38 155 GLN A O 1
ATOM 1277 N N . THR A 1 156 ? -28.025 -7.164 44.622 1.00 81.19 156 THR A N 1
ATOM 1278 C CA . THR A 1 156 ? -27.947 -6.009 43.711 1.00 81.19 156 THR A CA 1
ATOM 1279 C C . THR A 1 156 ? -26.974 -6.265 42.564 1.00 81.19 156 THR A C 1
ATOM 1281 O O . THR A 1 156 ? -27.267 -5.927 41.415 1.00 81.19 156 THR A O 1
ATOM 1284 N N . GLU A 1 157 ? -25.857 -6.931 42.846 1.00 81.19 157 GLU A N 1
ATOM 1285 C CA . GLU A 1 157 ? -24.865 -7.321 41.853 1.00 81.19 157 GLU A CA 1
ATOM 1286 C C . GLU A 1 157 ? -25.398 -8.385 40.889 1.00 81.19 157 GLU A C 1
ATOM 1288 O O . GLU A 1 157 ? -25.239 -8.233 39.680 1.00 81.19 157 GLU A O 1
ATOM 1293 N N . ASP A 1 158 ? -26.133 -9.381 41.385 1.00 84.94 158 ASP A N 1
ATOM 1294 C CA . ASP A 1 158 ? -26.807 -10.395 40.573 1.00 84.94 158 ASP A CA 1
ATOM 1295 C C . ASP A 1 158 ? -27.849 -9.766 39.644 1.00 84.94 158 ASP A C 1
ATOM 1297 O O . ASP A 1 158 ? -27.950 -10.135 38.471 1.00 84.94 158 ASP A O 1
ATOM 1301 N N . HIS A 1 159 ? -28.628 -8.795 40.139 1.00 85.88 159 HIS A N 1
ATOM 1302 C CA . HIS A 1 159 ? -29.581 -8.062 39.302 1.00 85.88 159 HIS A CA 1
ATOM 1303 C C . HIS A 1 159 ? -28.865 -7.264 38.208 1.00 85.88 159 HIS A C 1
ATOM 1305 O O . HIS A 1 159 ? -29.185 -7.421 37.028 1.00 85.88 159 HIS A O 1
ATOM 1311 N N . ARG A 1 160 ? -27.828 -6.498 38.573 1.00 86.25 160 ARG A N 1
ATOM 1312 C CA . ARG A 1 160 ? -26.976 -5.756 37.628 1.00 86.25 160 ARG A CA 1
ATOM 1313 C C . ARG A 1 160 ? -26.379 -6.685 36.571 1.00 86.25 160 ARG A C 1
ATOM 1315 O O . ARG A 1 160 ? -26.408 -6.375 35.381 1.00 86.25 160 ARG A O 1
ATOM 1322 N N . GLN A 1 161 ? -25.874 -7.842 36.989 1.00 88.12 161 GLN A N 1
ATOM 1323 C CA . GLN A 1 161 ? -25.256 -8.831 36.116 1.00 88.12 161 GLN A CA 1
ATOM 1324 C C . GLN A 1 161 ? -26.269 -9.437 35.143 1.00 88.12 161 GLN A C 1
ATOM 1326 O O . GLN A 1 161 ? -25.966 -9.552 33.956 1.00 88.12 161 GLN A O 1
ATOM 1331 N N . ARG A 1 162 ? -27.491 -9.755 35.590 1.00 88.50 162 ARG A N 1
ATOM 1332 C CA . ARG A 1 162 ? -28.569 -10.232 34.705 1.00 88.50 162 ARG A CA 1
ATOM 1333 C C . ARG A 1 162 ? -28.948 -9.194 33.649 1.00 88.50 162 ARG A C 1
ATOM 1335 O O . ARG A 1 162 ? -29.062 -9.548 32.476 1.00 88.50 162 ARG A O 1
ATOM 1342 N N . VAL A 1 163 ? -29.092 -7.924 34.038 1.00 88.69 163 VAL A N 1
ATOM 1343 C CA . VAL A 1 163 ? -29.405 -6.823 33.108 1.00 88.69 163 VAL A CA 1
ATOM 1344 C C . VAL A 1 163 ? -28.279 -6.638 32.087 1.00 88.69 163 VAL A C 1
ATOM 1346 O O . VAL A 1 163 ? -28.536 -6.596 30.881 1.00 88.69 163 VAL A O 1
ATOM 1349 N N . LEU A 1 164 ? -27.021 -6.610 32.538 1.00 89.19 164 LEU A N 1
ATOM 1350 C CA . LEU A 1 164 ? -25.861 -6.474 31.654 1.00 89.19 164 LEU A CA 1
ATOM 1351 C C . LEU A 1 164 ? -25.696 -7.675 30.715 1.00 89.19 164 LEU A C 1
ATOM 1353 O O . LEU A 1 164 ? -25.383 -7.482 29.544 1.00 89.19 164 LEU A O 1
ATOM 1357 N N . GLN A 1 165 ? -25.948 -8.902 31.176 1.00 89.19 165 GLN A N 1
ATOM 1358 C CA . GLN A 1 165 ? -25.914 -10.098 30.327 1.00 89.19 165 GLN A CA 1
ATOM 1359 C C . GLN A 1 165 ? -27.034 -10.095 29.280 1.00 89.19 165 GLN A C 1
ATOM 1361 O O . GLN A 1 165 ? -26.799 -10.473 28.131 1.00 89.19 165 GLN A O 1
ATOM 1366 N N . ALA A 1 166 ? -28.241 -9.650 29.643 1.00 88.56 166 ALA A N 1
ATOM 1367 C CA . ALA A 1 166 ? -29.344 -9.500 28.697 1.00 88.56 166 ALA A CA 1
ATOM 1368 C C . ALA A 1 166 ? -29.029 -8.438 27.628 1.00 88.56 166 ALA A C 1
ATOM 1370 O O . ALA A 1 166 ? -29.254 -8.673 26.439 1.00 88.56 166 ALA A O 1
ATOM 1371 N N . ALA A 1 167 ? -28.440 -7.306 28.029 1.00 88.44 167 ALA A N 1
ATOM 1372 C CA . ALA A 1 167 ? -27.990 -6.264 27.110 1.00 88.44 167 ALA A CA 1
ATOM 1373 C C . ALA A 1 167 ? -26.823 -6.733 26.220 1.00 88.44 167 ALA A C 1
ATOM 1375 O O . ALA A 1 167 ? -26.826 -6.474 25.017 1.00 88.44 167 ALA A O 1
ATOM 1376 N N . ALA A 1 168 ? -25.858 -7.479 26.768 1.00 88.75 168 ALA A N 1
ATOM 1377 C CA . ALA A 1 168 ? -24.673 -7.956 26.050 1.00 88.75 168 ALA A CA 1
ATOM 1378 C C . ALA A 1 168 ? -24.994 -8.880 24.868 1.00 88.75 168 ALA A C 1
ATOM 1380 O O . ALA A 1 168 ? -24.240 -8.900 23.897 1.00 88.75 168 ALA A O 1
ATOM 1381 N N . LYS A 1 169 ? -26.123 -9.599 24.909 1.00 86.94 169 LYS A N 1
ATOM 1382 C CA . LYS A 1 169 ? -26.591 -10.422 23.782 1.00 86.94 169 LYS A CA 1
ATOM 1383 C C . LYS A 1 169 ? -27.021 -9.584 22.574 1.00 86.94 169 LYS A C 1
ATOM 1385 O O . LYS A 1 169 ? -26.802 -9.994 21.443 1.00 86.94 169 LYS A O 1
ATOM 1390 N N . ASN A 1 170 ? -27.599 -8.404 22.808 1.00 86.56 170 ASN A N 1
ATOM 1391 C CA . ASN A 1 170 ? -28.221 -7.585 21.762 1.00 86.56 170 ASN A CA 1
ATOM 1392 C C . ASN A 1 170 ? -27.429 -6.314 21.418 1.00 86.56 170 ASN A C 1
ATOM 1394 O O . ASN A 1 170 ? -27.726 -5.655 20.421 1.00 86.56 170 ASN A O 1
ATOM 1398 N N . ILE A 1 171 ? -26.407 -5.967 22.208 1.00 86.94 171 ILE A N 1
ATOM 1399 C CA . ILE A 1 171 ? -25.665 -4.706 22.081 1.00 86.94 171 ILE A CA 1
ATOM 1400 C C . ILE A 1 171 ? -25.072 -4.501 20.679 1.00 86.94 171 ILE A C 1
ATOM 1402 O O . ILE A 1 171 ? -25.160 -3.398 20.139 1.00 86.94 171 ILE A O 1
ATOM 1406 N N . ARG A 1 172 ? -24.538 -5.555 20.040 1.00 83.25 172 ARG A N 1
ATOM 1407 C CA . ARG A 1 172 ? -24.002 -5.462 18.668 1.00 83.25 172 ARG A CA 1
ATOM 1408 C C . ARG A 1 172 ? -25.093 -5.148 17.650 1.00 83.25 172 ARG A C 1
ATOM 1410 O O . ARG A 1 172 ? -24.932 -4.242 16.837 1.00 83.25 172 ARG A O 1
ATOM 1417 N N . VAL A 1 173 ? -26.222 -5.849 17.732 1.00 83.88 173 VAL A N 1
ATOM 1418 C CA . VAL A 1 173 ? -27.390 -5.640 16.865 1.00 83.88 173 VAL A CA 1
ATOM 1419 C C . VAL A 1 173 ? -27.915 -4.208 17.012 1.00 83.88 173 VAL A C 1
ATOM 1421 O O . VAL A 1 173 ? -28.193 -3.545 16.012 1.00 83.88 173 VAL A O 1
ATOM 1424 N N . TRP A 1 174 ? -27.995 -3.695 18.243 1.00 87.25 174 TRP A N 1
ATOM 1425 C CA . TRP A 1 174 ? -28.408 -2.316 18.518 1.00 87.25 174 TRP A CA 1
ATOM 1426 C C . TRP A 1 174 ? -27.447 -1.284 17.924 1.00 87.25 174 TRP A C 1
ATOM 1428 O O . TRP A 1 174 ? -27.902 -0.337 17.282 1.00 87.25 174 TRP A O 1
ATOM 1438 N N . PHE A 1 175 ? -26.133 -1.491 18.052 1.00 86.06 175 PHE A N 1
ATOM 1439 C CA . PHE A 1 175 ? -25.138 -0.631 17.409 1.00 86.06 175 PHE A CA 1
ATOM 1440 C C . PHE A 1 175 ? -25.268 -0.625 15.889 1.00 86.06 175 PHE A C 1
ATOM 1442 O O . PHE A 1 175 ? -25.254 0.447 15.286 1.00 86.06 175 PHE A O 1
ATOM 1449 N N . ILE A 1 176 ? -25.424 -1.795 15.262 1.00 82.75 176 ILE A N 1
ATOM 1450 C CA . ILE A 1 176 ? -25.574 -1.891 13.806 1.00 82.75 176 ILE A CA 1
ATOM 1451 C C . ILE A 1 176 ? -26.817 -1.118 13.358 1.00 82.75 176 ILE A C 1
ATOM 1453 O O . ILE A 1 176 ? -26.722 -0.290 12.455 1.00 82.75 176 ILE A O 1
ATOM 1457 N N . LYS A 1 177 ? -27.962 -1.319 14.021 1.00 84.44 177 LYS A N 1
ATOM 1458 C CA . LYS A 1 177 ? -29.212 -0.609 13.710 1.00 84.44 177 LYS A CA 1
ATOM 1459 C C . LYS A 1 177 ? -29.063 0.913 13.818 1.00 84.44 177 LYS A C 1
ATOM 1461 O O . LYS A 1 177 ? -29.371 1.622 12.862 1.00 84.44 177 LYS A O 1
ATOM 1466 N N . VAL A 1 178 ? -28.531 1.410 14.938 1.00 86.75 178 VAL A N 1
ATOM 1467 C CA . VAL A 1 178 ? -28.340 2.855 15.165 1.00 86.75 178 VAL A CA 1
ATOM 1468 C C . VAL A 1 178 ? -27.348 3.453 14.169 1.00 86.75 178 VAL A C 1
ATOM 1470 O O . VAL A 1 178 ? -27.591 4.541 13.649 1.00 86.75 178 VAL A O 1
ATOM 1473 N N . ARG A 1 179 ? -26.249 2.758 13.852 1.00 85.50 179 ARG A N 1
ATOM 1474 C CA . ARG A 1 179 ? -25.260 3.259 12.888 1.00 85.50 179 ARG A CA 1
ATOM 1475 C C . ARG A 1 179 ? -25.778 3.250 11.452 1.00 85.50 179 ARG A C 1
ATOM 1477 O O . ARG A 1 179 ? -25.542 4.224 10.745 1.00 85.50 179 ARG A O 1
ATOM 1484 N N . LYS A 1 180 ? -26.516 2.213 11.031 1.00 83.69 180 LYS A N 1
ATOM 1485 C CA . LYS A 1 180 ? -27.198 2.202 9.725 1.00 83.69 180 LYS A CA 1
ATOM 1486 C C . LYS A 1 180 ? -28.149 3.391 9.609 1.00 83.69 180 LYS A C 1
ATOM 1488 O O . LYS A 1 180 ? -28.098 4.107 8.618 1.00 83.69 180 LYS A O 1
ATOM 1493 N N . MET A 1 181 ? -28.944 3.647 10.648 1.00 83.06 181 MET A N 1
ATOM 1494 C CA . MET A 1 181 ? -29.870 4.779 10.670 1.00 83.06 181 MET A CA 1
ATOM 1495 C C . MET A 1 181 ? -29.145 6.131 10.642 1.00 83.06 181 MET A C 1
ATOM 1497 O O . MET A 1 181 ? -29.510 7.010 9.868 1.00 83.06 181 MET A O 1
ATOM 1501 N N . LYS A 1 182 ? -28.072 6.289 11.432 1.00 86.12 182 LYS A N 1
ATOM 1502 C CA . LYS A 1 182 ? -27.219 7.489 11.413 1.00 86.12 182 LYS A CA 1
ATOM 1503 C C . LYS A 1 182 ? -26.657 7.747 10.014 1.00 86.12 182 LYS A C 1
ATOM 1505 O O . LYS A 1 182 ? -26.675 8.887 9.565 1.00 86.12 182 LYS A O 1
ATOM 1510 N N . ALA A 1 183 ? -26.184 6.704 9.334 1.00 84.75 183 ALA A N 1
ATOM 1511 C CA . ALA A 1 183 ? -25.649 6.815 7.985 1.00 84.75 183 ALA A CA 1
ATOM 1512 C C . ALA A 1 183 ? -26.727 7.213 6.970 1.00 84.75 183 ALA A C 1
ATOM 1514 O O . ALA A 1 183 ? -26.491 8.115 6.178 1.00 84.75 183 ALA A O 1
ATOM 1515 N N . ILE A 1 184 ? -27.927 6.627 7.054 1.00 84.69 184 ILE A N 1
ATOM 1516 C CA . ILE A 1 184 ? -29.070 7.022 6.216 1.00 84.69 184 ILE A CA 1
ATOM 1517 C C . ILE A 1 184 ? -29.400 8.501 6.424 1.00 84.69 184 ILE A C 1
ATOM 1519 O O . ILE A 1 184 ? -29.496 9.238 5.451 1.00 84.69 184 ILE A O 1
ATOM 1523 N N . TYR A 1 185 ? -29.523 8.965 7.671 1.00 86.06 185 TYR A N 1
ATOM 1524 C CA . TYR A 1 185 ? -29.785 10.381 7.945 1.00 86.06 185 TYR A CA 1
ATOM 1525 C C . TYR A 1 185 ? -28.657 11.297 7.469 1.00 86.06 185 TYR A C 1
ATOM 1527 O O . TYR A 1 185 ? -28.928 12.378 6.959 1.00 86.06 185 TYR A O 1
ATOM 1535 N N . HIS A 1 186 ? -27.399 10.872 7.594 1.00 85.81 186 HIS A N 1
ATOM 1536 C CA . HIS A 1 186 ? -26.269 11.627 7.064 1.00 85.81 186 HIS A CA 1
ATOM 1537 C C . HIS A 1 186 ? -26.338 11.758 5.535 1.00 85.81 186 HIS A C 1
ATOM 1539 O O . HIS A 1 186 ? -26.138 12.851 5.017 1.00 85.81 186 HIS A O 1
ATOM 1545 N N . THR A 1 187 ? -26.695 10.688 4.821 1.00 85.56 187 THR A N 1
ATOM 1546 C CA . THR A 1 187 ? -26.910 10.723 3.367 1.00 85.56 187 THR A CA 1
ATOM 1547 C C . THR A 1 187 ? -28.129 11.565 2.987 1.00 85.56 187 THR A C 1
ATOM 1549 O O . THR A 1 187 ? -28.061 12.350 2.047 1.00 85.56 187 THR A O 1
ATOM 1552 N N . LEU A 1 188 ? -29.231 11.477 3.740 1.00 84.94 188 LEU A N 1
ATOM 1553 C CA . LEU A 1 188 ? -30.409 12.327 3.527 1.00 84.94 188 LEU A CA 1
ATOM 1554 C C . LEU A 1 188 ? -30.086 13.815 3.724 1.00 84.94 188 LEU A C 1
ATOM 1556 O O . LEU A 1 188 ? -30.605 14.642 2.985 1.00 84.94 188 LEU A O 1
ATOM 1560 N N . ASN A 1 189 ? -29.193 14.157 4.659 1.00 87.94 189 ASN A N 1
ATOM 1561 C CA . ASN A 1 189 ? -28.738 15.536 4.864 1.00 87.94 189 ASN A CA 1
ATOM 1562 C C . ASN A 1 189 ? -27.914 16.095 3.692 1.00 87.94 189 ASN A C 1
ATOM 1564 O O . ASN A 1 189 ? -27.755 17.307 3.602 1.00 87.94 189 ASN A O 1
ATOM 1568 N N . GLN A 1 190 ? -27.373 15.241 2.819 1.00 84.50 190 GLN A N 1
ATOM 1569 C CA . GLN A 1 190 ? -26.675 15.663 1.599 1.00 84.50 190 GLN A CA 1
ATOM 1570 C C . GLN A 1 190 ? -27.638 15.884 0.418 1.00 84.50 190 GLN A C 1
ATOM 1572 O O . GLN A 1 190 ? -27.216 16.362 -0.631 1.00 84.50 190 GLN A O 1
ATOM 1577 N N . CYS A 1 191 ? -28.921 15.535 0.568 1.00 88.25 191 CYS A N 1
ATOM 1578 C CA . CYS A 1 191 ? -29.935 15.720 -0.466 1.00 88.25 191 CYS A CA 1
ATOM 1579 C C . CYS A 1 191 ? -30.532 17.133 -0.398 1.00 88.25 191 CYS A C 1
ATOM 1581 O O . CYS A 1 191 ? -30.698 17.701 0.682 1.00 88.25 191 CYS A O 1
ATOM 1583 N N . ASN A 1 192 ? -30.927 17.675 -1.548 1.00 87.69 192 ASN A N 1
ATOM 1584 C CA . ASN A 1 192 ? -31.683 18.920 -1.607 1.00 87.69 192 ASN A CA 1
ATOM 1585 C C . ASN A 1 192 ? -33.180 18.648 -1.371 1.00 87.69 192 ASN A C 1
ATOM 1587 O O . ASN A 1 192 ? -33.729 17.663 -1.873 1.00 87.69 192 ASN A O 1
ATOM 1591 N N . ILE A 1 193 ? -33.848 19.517 -0.611 1.00 84.56 193 ILE A N 1
ATOM 1592 C CA . ILE A 1 193 ? -35.267 19.377 -0.261 1.00 84.56 193 ILE A CA 1
ATOM 1593 C C . ILE A 1 193 ? -36.093 20.290 -1.166 1.00 84.56 193 ILE A C 1
ATOM 1595 O O . ILE A 1 193 ? -35.996 21.513 -1.065 1.00 84.56 193 ILE A O 1
ATOM 1599 N N . ASP A 1 194 ? -36.963 19.710 -1.994 1.00 83.88 194 ASP A N 1
ATOM 1600 C CA . ASP A 1 194 ? -37.973 20.481 -2.715 1.00 83.88 194 ASP A CA 1
ATOM 1601 C C . ASP A 1 194 ? -39.212 20.684 -1.828 1.00 83.88 194 ASP A C 1
ATOM 1603 O O . ASP A 1 194 ? -39.996 19.765 -1.559 1.00 83.88 194 ASP A O 1
ATOM 1607 N N . VAL A 1 195 ? -39.382 21.925 -1.368 1.00 75.94 195 VAL A N 1
ATOM 1608 C CA . VAL A 1 195 ? -40.462 22.348 -0.465 1.00 75.94 195 VAL A CA 1
ATOM 1609 C C . VAL A 1 195 ? -41.838 22.250 -1.137 1.00 75.94 195 VAL A C 1
ATOM 1611 O O . VAL A 1 195 ? -42.845 22.083 -0.449 1.00 75.94 195 VAL A O 1
ATOM 1614 N N . THR A 1 196 ? -41.904 22.315 -2.470 1.00 78.56 196 THR A N 1
ATOM 1615 C CA . THR A 1 196 ? -43.177 22.348 -3.204 1.00 78.56 196 THR A CA 1
ATOM 1616 C C . THR A 1 196 ? -43.782 20.961 -3.409 1.00 78.56 196 THR A C 1
ATOM 1618 O O . THR A 1 196 ? -44.991 20.791 -3.253 1.00 78.56 196 THR A O 1
ATOM 1621 N N . GLN A 1 197 ? -42.952 19.953 -3.693 1.00 76.25 197 GLN A N 1
ATOM 1622 C CA . GLN A 1 197 ? -43.408 18.594 -4.014 1.00 76.25 197 GLN A CA 1
ATOM 1623 C C . GLN A 1 197 ? -43.224 17.583 -2.874 1.00 76.25 197 GLN A C 1
ATOM 1625 O O . GLN A 1 197 ? -43.658 16.440 -2.999 1.00 76.25 197 GLN A O 1
ATOM 1630 N N . LYS A 1 198 ? -42.618 17.987 -1.744 1.00 81.12 198 LYS A N 1
ATOM 1631 C CA . LYS A 1 198 ? -42.191 17.071 -0.664 1.00 81.12 198 LYS A CA 1
ATOM 1632 C C . LYS A 1 198 ? -41.292 15.942 -1.191 1.00 81.12 198 LYS A C 1
ATOM 1634 O O . LYS A 1 198 ? -41.342 14.815 -0.696 1.00 81.12 198 LYS A O 1
ATOM 1639 N N . CYS A 1 199 ? -40.477 16.253 -2.194 1.00 80.12 199 CYS A N 1
ATOM 1640 C CA . CYS A 1 199 ? -39.524 15.333 -2.798 1.00 80.12 199 CYS A CA 1
ATOM 1641 C C . CYS A 1 199 ? -38.099 15.695 -2.371 1.00 80.12 199 CYS A C 1
ATOM 1643 O O . CYS A 1 199 ? -37.776 16.860 -2.134 1.00 80.12 199 CYS A O 1
ATOM 1645 N N . LEU A 1 200 ? -37.246 14.677 -2.272 1.00 84.56 200 LEU A N 1
ATOM 1646 C CA . LEU A 1 200 ? -35.808 14.846 -2.094 1.00 84.56 200 LEU A CA 1
ATOM 1647 C C . LEU A 1 200 ? -35.134 14.671 -3.448 1.00 84.56 200 LEU A C 1
ATOM 1649 O O . LEU A 1 200 ? -35.415 13.702 -4.155 1.00 84.56 200 LEU A O 1
ATOM 1653 N N . ILE A 1 201 ? -34.246 15.597 -3.787 1.00 86.12 201 ILE A N 1
ATOM 1654 C CA . ILE A 1 201 ? -33.437 15.547 -4.999 1.00 86.12 201 ILE A CA 1
ATOM 1655 C C . ILE A 1 201 ? -32.003 15.241 -4.575 1.00 86.12 201 ILE A C 1
ATOM 1657 O O . ILE A 1 201 ? -31.432 15.934 -3.733 1.00 86.12 201 ILE A O 1
ATOM 1661 N N . ALA A 1 202 ? -31.432 14.184 -5.145 1.00 84.81 202 ALA A N 1
ATOM 1662 C CA . ALA A 1 202 ? -30.064 13.763 -4.885 1.00 84.81 202 ALA A CA 1
ATOM 1663 C C . ALA A 1 202 ? -29.340 13.528 -6.209 1.00 84.81 202 ALA A C 1
ATOM 1665 O O . ALA A 1 202 ? -29.847 12.819 -7.080 1.00 84.81 202 ALA A O 1
ATOM 1666 N N . GLU A 1 203 ? -28.143 14.093 -6.334 1.00 86.12 203 GLU A N 1
ATOM 1667 C CA . GLU A 1 203 ? -27.222 13.782 -7.422 1.00 86.12 203 GLU A CA 1
ATOM 1668 C C . GLU A 1 203 ? -26.282 12.667 -6.961 1.00 86.12 203 GLU A C 1
ATOM 1670 O O . GLU A 1 203 ? -25.693 12.744 -5.882 1.00 86.12 203 GLU A O 1
ATOM 1675 N N . VAL A 1 204 ? -26.174 11.596 -7.751 1.00 84.88 204 VAL A N 1
ATOM 1676 C CA . VAL A 1 204 ? -25.404 10.405 -7.374 1.00 84.88 204 VAL A CA 1
ATOM 1677 C C . VAL A 1 204 ? -24.463 9.970 -8.487 1.00 84.88 204 VAL A C 1
ATOM 1679 O O . VAL A 1 204 ? -24.848 9.848 -9.649 1.00 84.88 204 VAL A O 1
ATOM 1682 N N . TRP A 1 205 ? -23.225 9.662 -8.108 1.00 85.31 205 TRP A N 1
ATOM 1683 C CA . TRP A 1 205 ? -22.275 8.983 -8.980 1.00 85.31 205 TRP A CA 1
ATOM 1684 C C . TRP A 1 205 ? -22.561 7.482 -8.960 1.00 85.31 205 TRP A C 1
ATOM 1686 O O . TRP A 1 205 ? -22.382 6.827 -7.932 1.00 85.31 205 TRP A O 1
ATOM 1696 N N . CYS A 1 206 ? -22.995 6.928 -10.093 1.00 82.38 206 CYS A N 1
ATOM 1697 C CA . CYS A 1 206 ? -23.194 5.490 -10.257 1.00 82.38 206 CYS A CA 1
ATOM 1698 C C . CYS A 1 206 ? -22.473 4.963 -11.509 1.00 82.38 206 CYS A C 1
ATOM 1700 O O . CYS A 1 206 ? -22.396 5.672 -12.517 1.00 82.38 206 CYS A O 1
ATOM 1702 N N . PRO A 1 207 ? -21.934 3.729 -11.475 1.00 85.44 207 PRO A N 1
ATOM 1703 C CA . PRO A 1 207 ? -21.428 3.079 -12.676 1.00 85.44 207 PRO A CA 1
ATOM 1704 C C . PRO A 1 207 ? -22.551 2.911 -13.702 1.00 85.44 207 PRO A C 1
ATOM 1706 O O . PRO A 1 207 ? -23.626 2.409 -13.377 1.00 85.44 207 PRO A O 1
ATOM 1709 N N . VAL A 1 208 ? -22.285 3.270 -14.961 1.00 84.56 208 VAL A N 1
ATOM 1710 C CA . VAL A 1 208 ? -23.268 3.145 -16.057 1.00 84.56 208 VAL A CA 1
ATOM 1711 C C . VAL A 1 208 ? -23.705 1.687 -16.263 1.00 84.56 208 VAL A C 1
ATOM 1713 O O . VAL A 1 208 ? -24.829 1.435 -16.683 1.00 84.56 208 VAL A O 1
ATOM 1716 N N . THR A 1 209 ? -22.852 0.720 -15.914 1.00 83.94 209 THR A N 1
ATOM 1717 C CA . THR A 1 209 ? -23.160 -0.718 -15.983 1.00 83.94 209 THR A CA 1
ATOM 1718 C C . THR A 1 209 ? -24.273 -1.150 -15.033 1.00 83.94 209 THR A C 1
ATOM 1720 O O . THR A 1 209 ? -24.983 -2.106 -15.329 1.00 83.94 209 THR A O 1
ATOM 1723 N N . ASP A 1 210 ? -24.443 -0.451 -13.909 1.00 80.62 210 ASP A N 1
ATOM 1724 C CA . ASP A 1 210 ? -25.300 -0.892 -12.805 1.00 80.62 210 ASP A CA 1
ATOM 1725 C C . ASP A 1 210 ? -26.611 -0.100 -12.735 1.00 80.62 210 ASP A C 1
ATOM 1727 O O . ASP A 1 210 ? -27.402 -0.275 -11.807 1.00 80.62 210 ASP A O 1
ATOM 1731 N N . LEU A 1 211 ? -26.873 0.751 -13.730 1.00 82.06 211 LEU A N 1
ATOM 1732 C CA . LEU A 1 211 ? -28.051 1.616 -13.793 1.00 82.06 211 LEU A CA 1
ATOM 1733 C C . LEU A 1 211 ? -29.351 0.798 -13.713 1.00 82.06 211 LEU A C 1
ATOM 1735 O O . LEU A 1 211 ? -30.244 1.130 -12.932 1.00 82.06 211 LEU A O 1
ATOM 1739 N N . ASP A 1 212 ? -29.417 -0.329 -14.426 1.00 81.94 212 ASP A N 1
ATOM 1740 C CA . ASP A 1 212 ? -30.566 -1.241 -14.392 1.00 81.94 212 ASP A CA 1
ATOM 1741 C C . ASP A 1 212 ? -30.711 -1.948 -13.040 1.00 81.94 212 ASP A C 1
ATOM 1743 O O . ASP A 1 212 ? -31.823 -2.137 -12.549 1.00 81.94 212 ASP A O 1
ATOM 1747 N N . SER A 1 213 ? -29.593 -2.297 -12.399 1.00 78.81 213 SER A N 1
ATOM 1748 C CA . SER A 1 213 ? -29.583 -2.908 -11.066 1.00 78.81 213 SER A CA 1
ATOM 1749 C C . SER A 1 213 ? -30.100 -1.933 -10.009 1.00 78.81 213 SER A C 1
ATOM 1751 O O . SER A 1 213 ? -30.910 -2.309 -9.162 1.00 78.81 213 SER A O 1
ATOM 1753 N N . ILE A 1 214 ? -29.710 -0.657 -10.096 1.00 79.00 214 ILE A N 1
ATOM 1754 C CA . ILE A 1 214 ? -30.193 0.407 -9.210 1.00 79.00 214 ILE A CA 1
ATOM 1755 C C . ILE A 1 214 ? -31.679 0.668 -9.458 1.00 79.00 214 ILE A C 1
ATOM 1757 O O . ILE A 1 214 ? -32.450 0.712 -8.503 1.00 79.00 214 ILE A O 1
ATOM 1761 N N . GLN A 1 215 ? -32.117 0.775 -10.716 1.00 79.31 215 GLN A N 1
ATOM 1762 C CA . GLN A 1 215 ? -33.540 0.920 -11.042 1.00 79.31 215 GLN A CA 1
ATOM 1763 C C . GLN A 1 215 ? -34.360 -0.268 -10.540 1.00 79.31 215 GLN A C 1
ATOM 1765 O O . GLN A 1 215 ? -35.463 -0.100 -10.017 1.00 79.31 215 GLN A O 1
ATOM 1770 N N . PHE A 1 216 ? -33.820 -1.477 -10.658 1.00 77.19 216 PHE A N 1
ATOM 1771 C CA . PHE A 1 216 ? -34.445 -2.676 -10.137 1.00 77.19 216 PHE A CA 1
ATOM 1772 C C . PHE A 1 216 ? -34.467 -2.688 -8.605 1.00 77.19 216 PHE A C 1
ATOM 1774 O O . PHE A 1 216 ? -35.498 -3.015 -8.034 1.00 77.19 216 PHE A O 1
ATOM 1781 N N . ALA A 1 217 ? -33.404 -2.262 -7.921 1.00 71.12 217 ALA A N 1
ATOM 1782 C CA . ALA A 1 217 ? -33.372 -2.126 -6.465 1.00 71.12 217 ALA A CA 1
ATOM 1783 C C . ALA A 1 217 ? -34.361 -1.059 -5.955 1.00 71.12 217 ALA A C 1
ATOM 1785 O O . ALA A 1 217 ? -35.071 -1.309 -4.979 1.00 71.12 217 ALA A O 1
ATOM 1786 N N . LEU A 1 218 ? -34.472 0.076 -6.658 1.00 75.00 218 LEU A N 1
ATOM 1787 C CA . LEU A 1 218 ? -35.471 1.124 -6.412 1.00 75.00 218 LEU A CA 1
ATOM 1788 C C . LEU A 1 218 ? -36.900 0.592 -6.577 1.00 75.00 218 LEU A C 1
ATOM 1790 O O . LEU A 1 218 ? -37.780 0.947 -5.799 1.00 75.00 218 LEU A O 1
ATOM 1794 N N . ARG A 1 219 ? -37.133 -0.292 -7.557 1.00 73.12 219 ARG A N 1
ATOM 1795 C CA . ARG A 1 219 ? -38.435 -0.951 -7.765 1.00 73.12 219 ARG A CA 1
ATOM 1796 C C . ARG A 1 219 ? -38.707 -2.076 -6.774 1.00 73.12 219 ARG A C 1
ATOM 1798 O O . ARG A 1 219 ? -39.864 -2.362 -6.487 1.00 73.12 219 ARG A O 1
ATOM 1805 N N . ARG A 1 220 ? -37.662 -2.760 -6.313 1.00 65.69 220 ARG A N 1
ATOM 1806 C CA . ARG A 1 220 ? -37.795 -4.044 -5.628 1.00 65.69 220 ARG A CA 1
ATOM 1807 C C . ARG A 1 220 ? -37.849 -3.921 -4.117 1.00 65.69 220 ARG A C 1
ATOM 1809 O O . ARG A 1 220 ? -38.422 -4.818 -3.526 1.00 65.69 220 ARG A O 1
ATOM 1816 N N . GLY A 1 221 ? -37.320 -2.852 -3.517 1.00 57.44 221 GLY A N 1
ATOM 1817 C CA . GLY A 1 221 ? -37.383 -2.636 -2.070 1.00 57.44 221 GLY A CA 1
ATOM 1818 C C . GLY A 1 221 ? -36.819 -3.817 -1.268 1.00 57.44 221 GLY A C 1
ATOM 1819 O O . GLY A 1 221 ? -37.496 -4.811 -1.042 1.00 57.44 221 GLY A O 1
ATOM 1820 N N . THR A 1 222 ? -35.585 -3.679 -0.778 1.00 46.66 222 THR A N 1
ATOM 1821 C CA . THR A 1 222 ? -34.951 -4.550 0.239 1.00 46.66 222 THR A CA 1
ATOM 1822 C C . THR A 1 222 ? -34.775 -6.036 -0.106 1.00 46.66 222 THR A C 1
ATOM 1824 O O . THR A 1 222 ? -35.693 -6.814 0.081 1.00 46.66 222 THR A O 1
ATOM 1827 N N . VAL A 1 223 ? -33.551 -6.459 -0.463 1.00 37.31 223 VAL A N 1
ATOM 1828 C CA . VAL A 1 223 ? -32.887 -7.666 0.096 1.00 37.31 223 VAL A CA 1
ATOM 1829 C C . VAL A 1 223 ? -31.367 -7.474 -0.025 1.00 37.31 223 VAL A C 1
ATOM 1831 O O . VAL A 1 223 ? -30.896 -7.044 -1.076 1.00 37.31 223 VAL A O 1
ATOM 1834 N N . SER A 1 224 ? -30.592 -7.812 1.012 1.00 41.41 224 SER A N 1
ATOM 1835 C CA . SER A 1 224 ? -29.117 -7.828 0.958 1.00 41.41 224 SER A CA 1
ATOM 1836 C C . SER A 1 224 ? -28.547 -9.230 1.239 1.00 41.41 224 SER A C 1
ATOM 1838 O O . SER A 1 224 ? -29.089 -9.923 2.101 1.00 41.41 224 SER A O 1
ATOM 1840 N N . PRO A 1 225 ? -27.482 -9.665 0.535 1.00 38.81 225 PRO A N 1
ATOM 1841 C CA . PRO A 1 225 ? -26.770 -10.912 0.814 1.00 38.81 225 PRO A CA 1
ATOM 1842 C C . PRO A 1 225 ? -25.728 -10.743 1.942 1.00 38.81 225 PRO A C 1
ATOM 1844 O O . PRO A 1 225 ? -25.324 -9.616 2.243 1.00 38.81 225 PRO A O 1
ATOM 1847 N N . PRO A 1 226 ? -25.252 -11.838 2.568 1.00 40.50 226 PRO A N 1
ATOM 1848 C CA . PRO A 1 226 ? -24.224 -11.777 3.601 1.00 40.50 226 PRO A CA 1
ATOM 1849 C C . PRO A 1 226 ? -22.834 -12.126 3.050 1.00 40.50 226 PRO A C 1
ATOM 1851 O O . PRO A 1 226 ? -22.713 -13.024 2.221 1.00 40.50 226 PRO A O 1
ATOM 1854 N N . GLN A 1 227 ? -21.775 -11.514 3.602 1.00 40.00 227 GLN A N 1
ATOM 1855 C CA . GLN A 1 227 ? -20.458 -12.160 3.725 1.00 40.00 227 GLN A CA 1
ATOM 1856 C C . GLN A 1 227 ? -19.524 -11.492 4.747 1.00 40.00 227 GLN A C 1
ATOM 1858 O O . GLN A 1 227 ? -19.648 -10.317 5.106 1.00 40.00 227 GLN A O 1
ATOM 1863 N N . LEU A 1 228 ? -18.629 -12.321 5.281 1.00 40.03 228 LEU A N 1
ATOM 1864 C CA . LEU A 1 228 ? -17.807 -12.137 6.475 1.00 40.03 228 LEU A CA 1
ATOM 1865 C C . LEU A 1 228 ? -16.349 -11.852 6.084 1.00 40.03 228 LEU A C 1
ATOM 1867 O O . LEU A 1 228 ? -15.835 -12.456 5.145 1.00 40.03 228 LEU A O 1
ATOM 1871 N N . ALA A 1 229 ? -15.665 -11.000 6.846 1.00 37.78 229 ALA A N 1
ATOM 1872 C CA . ALA A 1 229 ? -14.225 -10.797 6.741 1.00 37.78 229 ALA A CA 1
ATOM 1873 C C . ALA A 1 229 ? -13.588 -10.789 8.134 1.00 37.78 229 ALA A C 1
ATOM 1875 O O . ALA A 1 229 ? -14.087 -10.119 9.034 1.00 37.78 229 ALA A O 1
ATOM 1876 N N . MET A 1 230 ? -12.452 -11.479 8.290 1.00 43.81 230 MET A N 1
ATOM 1877 C CA . MET A 1 230 ? -11.409 -11.081 9.241 1.00 43.81 230 MET A CA 1
ATOM 1878 C C . MET A 1 230 ? -10.073 -11.780 8.931 1.00 43.81 230 MET A C 1
ATOM 1880 O O . MET A 1 230 ? -9.851 -12.902 9.367 1.00 43.81 230 MET A O 1
ATOM 1884 N N . PHE A 1 231 ? -9.198 -11.107 8.163 1.00 46.00 231 PHE A N 1
ATOM 1885 C CA . PHE A 1 231 ? -7.723 -11.102 8.317 1.00 46.00 231 PHE A CA 1
ATOM 1886 C C . PHE A 1 231 ? -7.084 -10.049 7.372 1.00 46.00 231 PHE A C 1
ATOM 1888 O O . PHE A 1 231 ? -6.293 -10.352 6.482 1.00 46.00 231 PHE A O 1
ATOM 1895 N N . SER A 1 232 ? -7.529 -8.790 7.469 1.00 54.38 232 SER A N 1
ATOM 1896 C CA . SER A 1 232 ? -7.663 -7.921 6.281 1.00 54.38 232 SER A CA 1
ATOM 1897 C C . SER A 1 232 ? -6.392 -7.345 5.638 1.00 54.38 232 SER A C 1
ATOM 1899 O O . SER A 1 232 ? -6.473 -6.934 4.487 1.00 54.38 232 SER A O 1
ATOM 1901 N N . THR A 1 233 ? -5.217 -7.360 6.269 1.00 56.47 233 THR A N 1
ATOM 1902 C CA . THR A 1 233 ? -4.057 -6.661 5.667 1.00 56.47 233 THR A CA 1
ATOM 1903 C C . THR A 1 233 ? -3.083 -7.609 4.966 1.00 56.47 233 THR A C 1
ATOM 1905 O O . THR A 1 233 ? -2.693 -7.352 3.830 1.00 56.47 233 THR A O 1
ATOM 1908 N N . VAL A 1 234 ? -2.763 -8.765 5.560 1.00 54.41 234 VAL A N 1
ATOM 1909 C CA . VAL A 1 234 ? -1.895 -9.771 4.910 1.00 54.41 234 VAL A CA 1
ATOM 1910 C C . VAL A 1 234 ? -2.689 -10.643 3.931 1.00 54.41 234 VAL A C 1
ATOM 1912 O O . VAL A 1 234 ? -2.188 -10.990 2.863 1.00 54.41 234 VAL A O 1
ATOM 1915 N N . PHE A 1 235 ? -3.961 -10.938 4.231 1.00 58.47 235 PHE A N 1
ATOM 1916 C CA . PHE A 1 235 ? -4.819 -11.705 3.323 1.00 58.47 235 PHE A CA 1
ATOM 1917 C C . PHE A 1 235 ? -5.165 -10.924 2.051 1.00 58.47 235 PHE A C 1
ATOM 1919 O O . PHE A 1 235 ? -5.291 -11.533 0.990 1.00 58.47 235 PHE A O 1
ATOM 1926 N N . SER A 1 236 ? -5.280 -9.593 2.128 1.00 63.34 236 SER A N 1
ATOM 1927 C CA . SER A 1 236 ? -5.509 -8.747 0.947 1.00 63.34 236 SER A CA 1
ATOM 1928 C C . SER A 1 236 ? -4.316 -8.804 -0.020 1.00 63.34 236 SER A C 1
ATOM 1930 O O . SER A 1 236 ? -4.495 -8.969 -1.224 1.00 63.34 236 SER A O 1
ATOM 1932 N N . GLY A 1 237 ? -3.087 -8.824 0.511 1.00 69.50 237 GLY A N 1
ATOM 1933 C CA . GLY A 1 237 ? -1.849 -8.939 -0.267 1.00 69.50 237 GLY A CA 1
ATOM 1934 C C . GLY A 1 237 ? -1.418 -10.362 -0.651 1.00 69.50 237 GLY A C 1
ATOM 1935 O O . GLY A 1 237 ? -0.329 -10.527 -1.197 1.00 69.50 237 GLY A O 1
ATOM 1936 N N . ARG A 1 238 ? -2.222 -11.407 -0.390 1.00 82.25 238 ARG A N 1
ATOM 1937 C CA . ARG A 1 238 ? -1.797 -12.819 -0.545 1.00 82.25 238 ARG A CA 1
ATOM 1938 C C . ARG A 1 238 ? -1.295 -13.171 -1.945 1.00 82.25 238 ARG A C 1
ATOM 1940 O O . ARG A 1 238 ? -0.326 -13.910 -2.086 1.00 82.25 238 ARG A O 1
ATOM 1947 N N . TYR A 1 239 ? -1.929 -12.615 -2.974 1.00 86.06 239 TYR A N 1
ATOM 1948 C CA . TYR A 1 239 ? -1.534 -12.860 -4.359 1.00 86.06 239 TYR A CA 1
ATOM 1949 C C . TYR A 1 239 ? -0.222 -12.157 -4.709 1.00 86.06 239 TYR A C 1
ATOM 1951 O O . TYR A 1 239 ? 0.559 -12.700 -5.481 1.00 86.06 239 TYR A O 1
ATOM 1959 N N . ILE A 1 240 ? 0.056 -11.004 -4.092 1.00 86.44 240 ILE A N 1
ATOM 1960 C CA . ILE A 1 240 ? 1.321 -10.283 -4.265 1.00 86.44 240 ILE A CA 1
ATOM 1961 C C . ILE A 1 240 ? 2.460 -11.115 -3.670 1.00 86.44 240 ILE A C 1
ATOM 1963 O O . ILE A 1 240 ? 3.440 -11.380 -4.358 1.00 86.44 240 ILE A O 1
ATOM 1967 N N . ILE A 1 241 ? 2.300 -11.603 -2.433 1.00 87.06 241 ILE A N 1
ATOM 1968 C CA . ILE A 1 241 ? 3.310 -12.442 -1.767 1.00 87.06 241 ILE A CA 1
ATOM 1969 C C . ILE A 1 241 ? 3.534 -13.747 -2.542 1.00 87.06 241 ILE A C 1
ATOM 1971 O O . ILE A 1 241 ? 4.677 -14.147 -2.754 1.00 87.06 241 ILE A O 1
ATOM 1975 N N . LEU A 1 242 ? 2.459 -14.391 -3.009 1.00 89.56 242 LEU A N 1
ATOM 1976 C CA . LEU A 1 242 ? 2.550 -15.610 -3.813 1.00 89.56 242 LEU A CA 1
ATOM 1977 C C . LEU A 1 242 ? 3.331 -15.366 -5.109 1.00 89.56 242 LEU A C 1
ATOM 1979 O O . LEU A 1 242 ? 4.250 -16.120 -5.424 1.00 89.56 242 LEU A O 1
ATOM 1983 N N . LEU A 1 24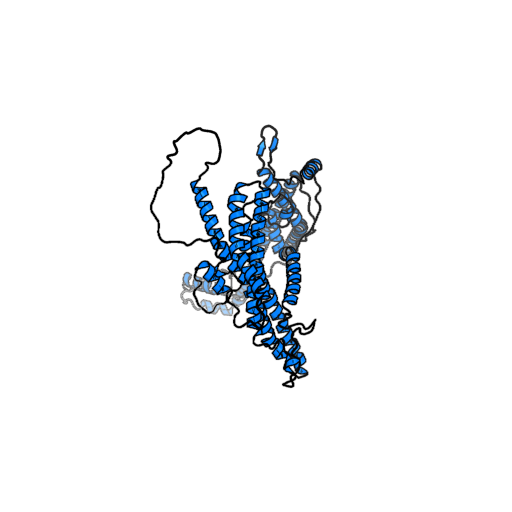3 ? 3.002 -14.297 -5.837 1.00 91.12 243 LEU A N 1
ATOM 1984 C CA . LEU A 1 243 ? 3.660 -13.952 -7.094 1.00 91.12 243 LEU A CA 1
ATOM 1985 C C . LEU A 1 243 ? 5.141 -13.602 -6.875 1.00 91.12 243 LEU A C 1
ATOM 1987 O O . LEU A 1 243 ? 6.003 -14.082 -7.610 1.00 91.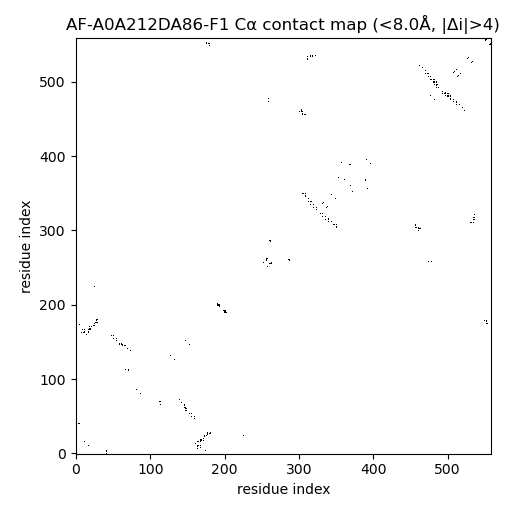12 243 LEU A O 1
ATOM 1991 N N . MET A 1 244 ? 5.449 -12.830 -5.828 1.00 90.81 244 MET A N 1
ATOM 1992 C CA . MET A 1 244 ? 6.826 -12.530 -5.426 1.00 90.81 244 MET A CA 1
ATOM 1993 C C . MET A 1 244 ? 7.609 -13.801 -5.091 1.00 90.81 244 MET A C 1
ATOM 1995 O O . MET A 1 244 ? 8.756 -13.931 -5.508 1.00 90.81 244 MET A O 1
ATOM 1999 N N . GLY A 1 245 ? 6.995 -14.757 -4.387 1.00 90.44 245 GLY A N 1
ATOM 2000 C CA . GLY A 1 245 ? 7.609 -16.046 -4.074 1.00 90.44 245 GLY A CA 1
ATOM 2001 C C . GLY A 1 245 ? 7.952 -16.853 -5.327 1.00 90.44 245 GLY A C 1
ATOM 2002 O O . GLY A 1 245 ? 9.080 -17.319 -5.468 1.00 90.44 245 GLY A O 1
ATOM 2003 N N . VAL A 1 246 ? 7.020 -16.959 -6.279 1.00 94.19 246 VAL A N 1
ATOM 2004 C CA . VAL A 1 246 ? 7.243 -17.682 -7.545 1.00 94.19 246 VAL A CA 1
ATOM 2005 C C . VAL A 1 246 ? 8.343 -17.022 -8.383 1.00 94.19 246 VAL A C 1
ATOM 2007 O O . VAL A 1 246 ? 9.248 -17.711 -8.858 1.00 94.19 246 VAL A O 1
ATOM 2010 N N . PHE A 1 247 ? 8.328 -15.693 -8.525 1.00 93.25 247 PHE A N 1
ATOM 2011 C CA . PHE A 1 247 ? 9.388 -14.983 -9.249 1.00 93.25 247 PHE A CA 1
ATOM 2012 C C . PHE A 1 247 ? 10.735 -15.015 -8.518 1.00 93.25 247 PHE A C 1
ATOM 2014 O O . PHE A 1 247 ? 11.778 -15.056 -9.172 1.00 93.25 247 PHE A O 1
ATOM 2021 N N . SER A 1 248 ? 10.740 -15.055 -7.185 1.00 91.75 248 SER A N 1
ATOM 2022 C CA . SER A 1 248 ? 11.956 -15.248 -6.389 1.00 91.75 248 SER A CA 1
ATOM 2023 C C . SER A 1 248 ? 12.576 -16.624 -6.645 1.00 91.75 248 SER A C 1
ATOM 2025 O O . SER A 1 248 ? 13.774 -16.717 -6.897 1.00 91.75 248 SER A O 1
ATOM 2027 N N . ILE A 1 249 ? 11.766 -17.689 -6.715 1.00 90.69 249 ILE A N 1
ATOM 2028 C CA . ILE A 1 249 ? 12.248 -19.032 -7.083 1.00 90.69 249 ILE A CA 1
ATOM 2029 C C . ILE A 1 249 ? 12.826 -19.024 -8.503 1.00 90.69 249 ILE A C 1
ATOM 2031 O O . ILE A 1 249 ? 13.937 -19.501 -8.720 1.00 90.69 249 ILE A O 1
ATOM 2035 N N . TYR A 1 250 ? 12.109 -18.444 -9.469 1.00 91.94 250 TYR A N 1
ATOM 2036 C CA . TYR A 1 250 ? 12.577 -18.348 -10.854 1.00 91.94 250 TYR A CA 1
ATOM 2037 C C . TYR A 1 250 ? 13.908 -17.587 -10.974 1.00 91.94 250 TYR A C 1
ATOM 2039 O O . TYR A 1 250 ? 14.852 -18.064 -11.604 1.00 91.94 250 TYR A O 1
ATOM 2047 N N . THR A 1 251 ? 14.018 -16.422 -10.333 1.00 88.88 251 THR A N 1
ATOM 2048 C CA . THR A 1 251 ? 15.248 -15.615 -10.359 1.00 88.88 251 THR A CA 1
ATOM 2049 C C . THR A 1 251 ? 16.389 -16.255 -9.567 1.00 88.88 251 THR A C 1
ATOM 2051 O O . THR A 1 251 ? 17.533 -16.188 -10.012 1.00 88.88 251 THR A O 1
ATOM 2054 N N . GLY A 1 252 ? 16.099 -16.947 -8.462 1.00 86.75 252 GLY A N 1
ATOM 2055 C CA . GLY A 1 252 ? 17.073 -17.742 -7.707 1.00 86.75 252 GLY A CA 1
ATOM 2056 C C . GLY A 1 252 ? 17.659 -18.894 -8.527 1.00 86.75 252 GLY A C 1
ATOM 2057 O O . GLY A 1 252 ? 18.869 -19.122 -8.495 1.00 86.75 252 GLY A O 1
ATOM 2058 N N . LEU A 1 253 ? 16.834 -19.559 -9.346 1.00 83.62 253 LEU A N 1
ATOM 2059 C CA . LEU A 1 253 ? 17.298 -20.573 -10.298 1.00 83.62 253 LEU A CA 1
ATOM 2060 C C . LEU A 1 253 ? 18.177 -19.969 -11.404 1.00 83.62 253 LEU A C 1
ATOM 2062 O O . LEU A 1 253 ? 19.213 -20.546 -11.725 1.00 83.62 253 LEU A O 1
ATOM 2066 N N . ILE A 1 254 ? 17.821 -18.796 -11.946 1.00 84.81 254 ILE A N 1
ATOM 2067 C CA . ILE A 1 254 ? 18.654 -18.086 -12.939 1.00 84.81 254 ILE A CA 1
ATOM 2068 C C . ILE A 1 254 ? 20.007 -17.685 -12.350 1.00 84.81 254 ILE A C 1
ATOM 2070 O O . ILE A 1 254 ? 21.037 -17.832 -13.007 1.00 84.81 254 ILE A O 1
ATOM 2074 N N . TYR A 1 255 ? 20.023 -17.182 -11.115 1.00 84.00 255 TYR A N 1
ATOM 2075 C CA . TYR A 1 255 ? 21.267 -16.845 -10.425 1.00 84.00 255 TYR A CA 1
ATOM 2076 C C . TYR A 1 255 ? 22.058 -18.068 -9.965 1.00 84.00 255 TYR A C 1
ATOM 2078 O O . TYR A 1 255 ? 23.217 -17.914 -9.579 1.00 84.00 255 TYR A O 1
ATOM 2086 N N . ASN A 1 256 ? 21.466 -19.261 -10.060 1.00 84.06 256 ASN A N 1
ATOM 2087 C CA . ASN A 1 256 ? 22.023 -20.506 -9.563 1.00 84.06 256 ASN A CA 1
ATOM 2088 C C . ASN A 1 256 ? 22.505 -20.368 -8.109 1.00 84.06 256 ASN A C 1
ATOM 2090 O O . ASN A 1 256 ? 23.653 -20.685 -7.788 1.00 84.06 256 ASN A O 1
ATOM 2094 N N . ASP A 1 257 ? 21.633 -19.832 -7.252 1.00 83.12 257 ASP A N 1
ATOM 2095 C CA . ASP A 1 257 ? 21.923 -19.584 -5.843 1.00 83.12 257 ASP A CA 1
ATOM 2096 C C . ASP A 1 257 ? 20.770 -20.083 -4.959 1.00 83.12 257 ASP A C 1
ATOM 2098 O O . ASP A 1 257 ? 19.641 -19.596 -5.032 1.00 83.12 257 ASP A O 1
ATOM 2102 N N . CYS A 1 258 ? 21.060 -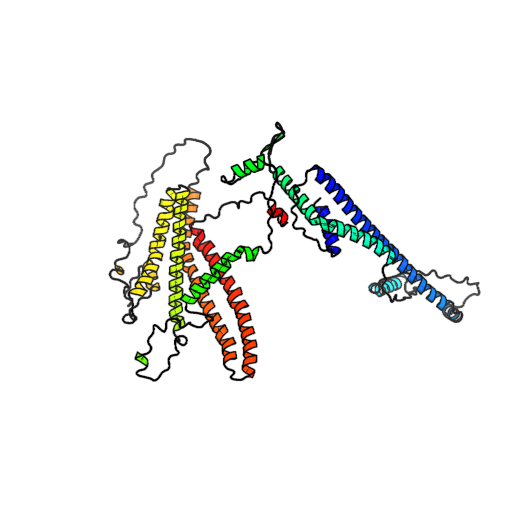21.083 -4.127 1.00 86.62 258 CYS A N 1
ATOM 2103 C CA . CYS A 1 258 ? 20.175 -21.618 -3.103 1.00 86.62 258 CYS A CA 1
ATOM 2104 C C . CYS A 1 258 ? 20.935 -21.634 -1.772 1.00 86.62 258 CYS A C 1
ATOM 2106 O O . CYS A 1 258 ? 21.919 -22.358 -1.624 1.00 86.62 258 CYS A O 1
ATOM 2108 N N . PHE A 1 259 ? 20.508 -20.813 -0.806 1.00 84.75 259 PHE A N 1
ATOM 2109 C CA . PHE A 1 259 ? 21.198 -20.633 0.481 1.00 84.75 259 PHE A CA 1
ATOM 2110 C C . PHE A 1 259 ? 22.713 -20.369 0.343 1.00 84.75 259 PHE A C 1
ATOM 2112 O O . PHE A 1 259 ? 23.508 -20.953 1.081 1.00 84.75 259 PHE A O 1
ATOM 2119 N N . SER A 1 260 ? 23.138 -19.500 -0.585 1.00 83.19 260 SER A N 1
ATOM 2120 C CA . SER A 1 260 ? 24.547 -19.183 -0.913 1.00 83.19 260 SER A CA 1
ATOM 2121 C C . SER A 1 260 ? 25.345 -20.314 -1.586 1.00 83.19 260 SER A C 1
ATOM 2123 O O . SER A 1 260 ? 26.580 -20.256 -1.686 1.00 83.19 260 SER A O 1
ATOM 2125 N N . LYS A 1 261 ? 24.669 -21.375 -2.044 1.00 83.00 261 LYS A N 1
ATOM 2126 C CA . LYS A 1 261 ? 25.269 -22.526 -2.732 1.00 83.00 261 LYS A CA 1
ATOM 2127 C C . LYS A 1 261 ? 24.711 -22.682 -4.139 1.00 83.00 261 LYS A C 1
ATOM 2129 O O . LYS A 1 261 ? 23.530 -22.467 -4.386 1.00 83.00 261 LYS A O 1
ATOM 2134 N N . SER A 1 262 ? 25.582 -23.082 -5.061 1.00 80.94 262 SER A N 1
ATOM 2135 C CA . SER A 1 262 ? 25.201 -23.377 -6.438 1.00 80.94 262 SER A CA 1
ATOM 2136 C C . SER A 1 262 ? 24.633 -24.786 -6.570 1.00 80.94 262 SER A C 1
ATOM 2138 O O . SER A 1 262 ? 25.067 -25.721 -5.895 1.00 80.94 262 SER A O 1
ATOM 2140 N N . LEU A 1 263 ? 23.667 -24.938 -7.470 1.00 77.19 263 LEU A N 1
ATOM 2141 C CA . LEU A 1 263 ? 23.082 -26.217 -7.841 1.00 77.19 263 LEU A CA 1
ATOM 2142 C C . LEU A 1 263 ? 23.767 -26.729 -9.115 1.00 77.19 263 LEU A C 1
ATOM 2144 O O . LEU A 1 263 ? 23.947 -25.993 -10.089 1.00 77.19 263 LEU A O 1
ATOM 2148 N N . ASN A 1 264 ? 24.150 -28.006 -9.126 1.00 79.31 264 ASN A N 1
ATOM 2149 C CA . ASN A 1 264 ? 24.747 -28.656 -10.295 1.00 79.31 264 ASN A CA 1
ATOM 2150 C C . ASN A 1 264 ? 23.723 -29.570 -10.989 1.00 79.31 264 ASN A C 1
ATOM 2152 O O . ASN A 1 264 ? 23.809 -30.790 -10.890 1.00 79.31 264 ASN A O 1
ATOM 2156 N N . ILE A 1 265 ? 22.724 -28.972 -11.648 1.00 77.00 265 ILE A N 1
ATOM 2157 C CA . ILE A 1 265 ? 21.617 -29.711 -12.291 1.00 77.00 265 ILE A CA 1
ATOM 2158 C C . ILE A 1 265 ? 21.999 -30.203 -13.698 1.00 77.00 265 ILE A C 1
ATOM 2160 O O . ILE A 1 265 ? 21.632 -31.307 -14.086 1.00 77.00 265 ILE A O 1
ATOM 2164 N N . PHE A 1 266 ? 22.753 -29.401 -14.458 1.00 75.00 266 PHE A N 1
ATOM 2165 C CA . PHE A 1 266 ? 23.040 -29.643 -15.882 1.00 75.00 266 PHE A CA 1
ATOM 2166 C C . PHE A 1 266 ? 24.506 -30.019 -16.177 1.00 75.00 266 PHE A C 1
ATOM 2168 O O . PHE A 1 266 ? 24.890 -30.132 -17.340 1.00 75.00 266 PHE A O 1
ATOM 2175 N N . GLY A 1 267 ? 25.335 -30.213 -15.145 1.00 68.75 267 GLY A N 1
ATOM 2176 C CA . GLY A 1 267 ? 26.788 -30.342 -15.290 1.00 68.75 267 GLY A CA 1
ATOM 2177 C C . GLY A 1 267 ? 27.486 -28.991 -15.507 1.00 68.75 267 GLY A C 1
ATOM 2178 O O . GLY A 1 267 ? 26.855 -27.972 -15.795 1.00 68.75 267 GLY A O 1
ATOM 2179 N N . SER A 1 268 ? 28.816 -28.952 -15.359 1.00 69.62 268 SER A N 1
ATOM 2180 C CA . SER A 1 268 ? 29.588 -27.724 -15.578 1.00 69.62 268 SER A CA 1
ATOM 2181 C C . SER A 1 268 ? 29.846 -27.493 -17.070 1.00 69.62 268 SER A C 1
ATOM 2183 O O . SER A 1 268 ? 30.546 -28.270 -17.715 1.00 69.62 268 SER A O 1
ATOM 2185 N N . SER A 1 269 ? 29.360 -26.369 -17.612 1.00 68.00 269 SER A N 1
ATOM 2186 C CA . SER A 1 269 ? 29.696 -25.937 -18.984 1.00 68.00 269 SER A CA 1
ATOM 2187 C C . SER A 1 269 ? 31.183 -25.598 -19.155 1.00 68.00 269 SER A C 1
ATOM 2189 O O . SER A 1 269 ? 31.683 -25.514 -20.275 1.00 68.00 269 SER A O 1
ATOM 2191 N N . TRP A 1 270 ? 31.895 -25.403 -18.045 1.00 66.12 270 TRP A N 1
ATOM 2192 C CA . TRP A 1 270 ? 33.341 -25.265 -18.014 1.00 66.12 270 TRP A CA 1
ATOM 2193 C C . TRP A 1 270 ? 33.967 -26.648 -17.865 1.00 66.12 270 TRP A C 1
ATOM 2195 O O . TRP A 1 270 ? 33.775 -27.325 -16.854 1.00 66.12 270 TRP A O 1
ATOM 2205 N N . SER A 1 271 ? 34.719 -27.066 -18.881 1.00 61.09 271 SER A N 1
ATOM 2206 C CA . SER A 1 271 ? 35.515 -28.286 -18.823 1.00 61.09 271 SER A CA 1
ATOM 2207 C C . SER A 1 271 ? 36.895 -27.953 -18.268 1.00 61.09 271 SER A C 1
ATOM 2209 O O . SER A 1 271 ? 37.689 -27.288 -18.928 1.00 61.09 271 SER A O 1
ATOM 2211 N N . VAL A 1 272 ? 37.192 -28.441 -17.064 1.00 63.41 272 VAL A N 1
ATOM 2212 C CA . VAL A 1 272 ? 38.544 -28.382 -16.482 1.00 63.41 272 VAL A CA 1
ATOM 2213 C C . VAL A 1 272 ? 39.447 -29.463 -17.098 1.00 63.41 272 VAL A C 1
ATOM 2215 O O . VAL A 1 272 ? 40.643 -29.469 -16.852 1.00 63.41 272 VAL A O 1
ATOM 2218 N N . ARG A 1 273 ? 38.917 -30.359 -17.951 1.00 60.31 273 ARG A N 1
ATOM 2219 C CA . ARG A 1 273 ? 39.656 -31.496 -18.539 1.00 60.31 273 ARG A CA 1
ATOM 2220 C C . ARG A 1 273 ? 41.012 -31.130 -19.178 1.00 60.31 273 ARG A C 1
ATOM 2222 O O . ARG A 1 273 ? 41.946 -31.877 -18.932 1.00 60.31 273 ARG A O 1
ATOM 2229 N N . PRO A 1 274 ? 41.196 -29.994 -19.884 1.00 57.72 274 PRO A N 1
ATOM 2230 C CA . PRO A 1 274 ? 42.515 -29.604 -20.407 1.00 57.72 274 PRO A CA 1
ATOM 2231 C C . PRO A 1 274 ? 43.558 -29.252 -19.328 1.00 57.72 274 PRO A C 1
ATOM 2233 O O . PRO A 1 274 ? 44.739 -29.138 -19.625 1.00 57.72 274 PRO A O 1
ATOM 2236 N N . MET A 1 275 ? 43.130 -29.029 -18.083 1.00 49.28 275 MET A N 1
ATOM 2237 C CA . MET A 1 275 ? 43.976 -28.682 -16.934 1.00 49.28 275 MET A CA 1
ATOM 2238 C C . MET A 1 275 ? 44.389 -29.926 -16.121 1.00 49.28 275 MET A C 1
ATOM 2240 O O . MET A 1 275 ? 45.367 -29.872 -15.378 1.00 49.28 275 MET A O 1
ATOM 2244 N N . PHE A 1 276 ? 43.686 -31.053 -16.300 1.00 50.66 276 PHE A N 1
ATOM 2245 C CA . PHE A 1 276 ? 44.001 -32.345 -15.675 1.00 50.66 276 PHE A CA 1
ATOM 2246 C C . PHE A 1 276 ? 45.250 -33.017 -16.266 1.00 50.66 276 PHE A C 1
ATOM 2248 O O . PHE A 1 276 ? 45.898 -33.788 -15.565 1.00 50.66 276 PHE A O 1
ATOM 2255 N N . ASP A 1 277 ? 45.621 -32.699 -17.511 1.00 48.56 277 ASP A N 1
ATOM 2256 C CA . ASP A 1 277 ? 46.786 -33.302 -18.180 1.00 48.56 277 ASP A CA 1
ATOM 2257 C C . ASP A 1 277 ? 48.137 -32.819 -17.614 1.00 48.56 277 ASP A C 1
ATOM 2259 O O . ASP A 1 277 ? 49.171 -33.413 -17.909 1.00 48.56 277 ASP A O 1
ATOM 2263 N N . ILE A 1 278 ? 48.155 -31.758 -16.793 1.00 50.16 278 ILE A N 1
ATOM 2264 C CA . ILE A 1 278 ? 49.400 -31.163 -16.272 1.00 50.16 278 ILE A CA 1
ATOM 2265 C C . ILE A 1 278 ? 49.518 -31.288 -14.743 1.00 50.16 278 ILE A C 1
ATOM 2267 O O . ILE A 1 278 ? 50.629 -31.438 -14.243 1.00 50.16 278 ILE A O 1
ATOM 2271 N N . TYR A 1 279 ? 48.418 -31.315 -13.982 1.00 44.66 279 TYR A N 1
ATOM 2272 C CA . TYR A 1 279 ? 48.459 -31.611 -12.544 1.00 44.66 279 TYR A CA 1
ATOM 2273 C C . TYR A 1 279 ? 47.203 -32.367 -12.088 1.00 44.66 279 TYR A C 1
ATOM 2275 O O . TYR A 1 279 ? 46.077 -32.003 -12.420 1.00 44.66 279 TYR A O 1
ATOM 2283 N N . ASN A 1 280 ? 47.412 -33.395 -11.265 1.00 44.28 280 ASN A N 1
ATOM 2284 C CA . ASN A 1 280 ? 46.389 -34.282 -10.709 1.00 44.28 280 ASN A CA 1
ATOM 2285 C C . ASN A 1 280 ? 45.490 -33.533 -9.690 1.00 44.28 280 ASN A C 1
ATOM 2287 O O . ASN A 1 280 ? 45.791 -33.512 -8.498 1.00 44.28 280 ASN A O 1
ATOM 2291 N N . TRP A 1 281 ? 44.418 -32.878 -10.150 1.00 42.97 281 TRP A N 1
ATOM 2292 C CA . TRP A 1 281 ? 43.460 -32.119 -9.319 1.00 42.97 281 TRP A CA 1
ATOM 2293 C C . TRP A 1 281 ? 42.069 -32.761 -9.337 1.00 42.97 281 TRP A C 1
ATOM 2295 O O . TRP A 1 281 ? 41.681 -33.315 -10.346 1.00 42.97 281 TRP A O 1
ATOM 2305 N N . THR A 1 282 ? 41.288 -32.701 -8.255 1.00 40.59 282 THR A N 1
ATOM 2306 C CA . THR A 1 282 ? 39.914 -33.250 -8.191 1.00 40.59 282 THR A CA 1
ATOM 2307 C C . THR A 1 282 ? 38.824 -32.190 -8.438 1.00 40.59 282 THR A C 1
ATOM 2309 O O . THR A 1 282 ? 39.055 -30.985 -8.371 1.00 40.59 282 THR A O 1
ATOM 2312 N N . LEU A 1 283 ? 37.618 -32.663 -8.780 1.00 41.19 283 LEU A N 1
ATOM 2313 C CA . LEU A 1 283 ? 36.571 -31.993 -9.573 1.00 41.19 283 LEU A CA 1
ATOM 2314 C C . LEU A 1 283 ? 35.587 -31.086 -8.792 1.00 41.19 283 LEU A C 1
ATOM 2316 O O . LEU A 1 283 ? 34.425 -30.979 -9.173 1.00 41.19 283 LEU A O 1
ATOM 2320 N N . GLU A 1 284 ? 36.007 -30.413 -7.720 1.00 43.59 284 GLU A N 1
ATOM 2321 C CA . GLU A 1 284 ? 35.089 -29.614 -6.882 1.00 43.59 284 GLU A CA 1
ATOM 2322 C C . GLU A 1 284 ? 35.422 -28.120 -6.847 1.00 43.59 284 GLU A C 1
ATOM 2324 O O . GLU A 1 284 ? 35.716 -27.574 -5.790 1.00 43.59 284 GLU A O 1
ATOM 2329 N N . ILE A 1 285 ? 35.373 -27.403 -7.976 1.00 41.97 285 ILE A N 1
ATOM 2330 C CA . ILE A 1 285 ? 35.513 -25.936 -7.929 1.00 41.97 285 ILE A CA 1
ATOM 2331 C C . ILE A 1 285 ? 34.606 -25.238 -8.944 1.00 41.97 285 ILE A C 1
ATOM 2333 O O . ILE A 1 285 ? 35.005 -24.966 -10.069 1.00 41.97 285 ILE A O 1
ATOM 2337 N N . TRP A 1 286 ? 33.406 -24.857 -8.497 1.00 46.53 286 TRP A N 1
ATOM 2338 C CA . TRP A 1 286 ? 32.720 -23.642 -8.977 1.00 46.53 286 TRP A CA 1
ATOM 2339 C C . TRP A 1 286 ? 32.046 -22.834 -7.853 1.00 46.53 286 TRP A C 1
ATOM 2341 O O . TRP A 1 286 ? 31.222 -21.960 -8.106 1.00 46.53 286 TRP A O 1
ATOM 2351 N N . ASN A 1 287 ? 32.473 -23.052 -6.603 1.00 47.09 287 ASN A N 1
ATOM 2352 C CA . ASN A 1 287 ? 32.238 -22.114 -5.497 1.00 47.09 287 ASN A CA 1
ATOM 2353 C C . ASN A 1 287 ? 33.550 -21.591 -4.869 1.00 47.09 287 ASN A C 1
ATOM 2355 O O . ASN A 1 287 ? 33.524 -21.022 -3.787 1.00 47.09 287 ASN A O 1
ATOM 2359 N N . ILE A 1 288 ? 34.698 -21.792 -5.536 1.00 55.97 288 ILE A N 1
ATOM 2360 C CA . ILE A 1 288 ? 36.043 -21.404 -5.049 1.00 55.97 288 ILE A CA 1
ATOM 2361 C C . ILE A 1 288 ? 36.764 -20.510 -6.087 1.00 55.97 288 ILE A C 1
ATOM 2363 O O . ILE A 1 288 ? 37.982 -20.379 -6.107 1.00 55.97 288 ILE A O 1
ATOM 2367 N N . ALA A 1 289 ? 36.015 -19.856 -6.983 1.00 59.81 289 ALA A N 1
ATOM 2368 C CA . ALA A 1 289 ? 36.592 -18.834 -7.852 1.00 59.81 289 ALA A CA 1
ATOM 2369 C C . ALA A 1 289 ? 36.682 -17.507 -7.082 1.00 59.81 289 ALA A C 1
ATOM 2371 O O . ALA A 1 289 ? 35.664 -16.856 -6.846 1.00 59.81 289 ALA A O 1
ATOM 2372 N N . THR A 1 290 ? 37.898 -17.074 -6.743 1.00 65.31 290 THR A N 1
ATOM 2373 C CA . THR A 1 290 ? 38.168 -15.766 -6.109 1.00 65.31 290 THR A CA 1
ATOM 2374 C C . THR A 1 290 ? 37.611 -14.589 -6.923 1.00 65.31 290 THR A C 1
ATOM 2376 O O . THR A 1 290 ? 37.246 -13.560 -6.364 1.00 65.31 290 THR A O 1
ATOM 2379 N N . ASN A 1 291 ? 37.447 -14.770 -8.239 1.00 77.00 291 ASN A N 1
ATOM 2380 C CA . ASN A 1 291 ? 36.941 -13.758 -9.172 1.00 77.00 291 ASN A CA 1
ATOM 2381 C C . ASN A 1 291 ? 35.410 -13.787 -9.391 1.00 77.00 291 ASN A C 1
ATOM 2383 O O . ASN A 1 291 ? 34.903 -13.048 -10.241 1.00 77.00 291 ASN A O 1
ATOM 2387 N N . LYS A 1 292 ? 34.654 -14.608 -8.641 1.00 73.56 292 LYS A N 1
ATOM 2388 C CA . LYS A 1 292 ? 33.181 -14.719 -8.744 1.00 73.56 292 LYS A CA 1
ATOM 2389 C C . LYS A 1 292 ? 32.486 -13.365 -8.568 1.00 73.56 292 LYS A C 1
ATOM 2391 O O . LYS A 1 292 ? 31.588 -13.030 -9.343 1.00 73.56 292 LYS A O 1
ATOM 2396 N N . LEU A 1 293 ? 32.923 -12.580 -7.580 1.00 77.31 293 LEU A N 1
ATOM 2397 C CA . LEU A 1 293 ? 32.322 -11.283 -7.270 1.00 77.31 293 LEU A CA 1
ATOM 2398 C C . LEU A 1 293 ? 32.502 -10.293 -8.425 1.00 77.31 293 LEU A C 1
ATOM 2400 O O . LEU A 1 293 ? 31.531 -9.675 -8.844 1.00 77.31 293 LEU A O 1
ATOM 2404 N N . THR A 1 294 ? 33.699 -10.201 -9.009 1.00 81.12 294 THR A N 1
ATOM 2405 C CA . THR A 1 294 ? 33.989 -9.295 -10.133 1.00 81.12 294 THR A CA 1
ATOM 2406 C C . THR A 1 294 ? 33.111 -9.586 -11.354 1.00 81.12 294 THR A C 1
ATOM 2408 O O . THR A 1 294 ? 32.589 -8.660 -11.981 1.00 81.12 294 THR A O 1
ATOM 2411 N N . PHE A 1 295 ? 32.888 -10.867 -11.667 1.00 80.75 295 PHE A N 1
ATOM 2412 C CA . PHE A 1 295 ? 32.014 -11.275 -12.770 1.00 80.75 295 PHE A CA 1
ATOM 2413 C C . PHE A 1 295 ? 30.536 -10.960 -12.490 1.00 80.75 295 PHE A C 1
ATOM 2415 O O . PHE A 1 295 ? 29.890 -10.271 -13.287 1.00 80.75 295 PHE A O 1
ATOM 2422 N N . LEU A 1 296 ? 30.006 -11.410 -11.344 1.00 78.38 296 LEU A N 1
ATOM 2423 C CA . LEU A 1 296 ? 28.603 -11.188 -10.967 1.00 78.38 296 LEU A CA 1
ATOM 2424 C C . LEU A 1 296 ? 28.274 -9.704 -10.816 1.00 78.38 296 LEU A C 1
ATOM 2426 O O . LEU A 1 296 ? 27.176 -9.286 -11.173 1.00 78.38 296 LEU A O 1
ATOM 2430 N N . ASN A 1 297 ? 29.228 -8.911 -10.332 1.00 86.69 297 ASN A N 1
ATOM 2431 C CA . ASN A 1 297 ? 29.083 -7.474 -10.190 1.00 86.69 297 ASN A CA 1
ATOM 2432 C C . ASN A 1 297 ? 28.838 -6.801 -11.550 1.00 86.69 297 ASN A C 1
ATOM 2434 O O . ASN A 1 297 ? 27.858 -6.080 -11.732 1.00 86.69 297 ASN A O 1
ATOM 2438 N N . SER A 1 298 ? 29.671 -7.120 -12.550 1.00 86.81 298 SER A N 1
ATOM 2439 C CA . SER A 1 298 ? 29.498 -6.585 -13.906 1.00 86.81 298 SER A CA 1
ATOM 2440 C C . SER A 1 298 ? 28.197 -7.059 -14.561 1.00 86.81 298 SER A C 1
ATOM 2442 O O . SER A 1 298 ? 27.541 -6.279 -15.252 1.00 86.81 298 SER A O 1
ATOM 2444 N N . PHE A 1 299 ? 27.815 -8.323 -14.350 1.00 86.69 299 PHE A N 1
ATOM 2445 C CA . PHE A 1 299 ? 26.590 -8.891 -14.912 1.00 86.69 299 PHE A CA 1
ATOM 2446 C C . PHE A 1 299 ? 25.329 -8.260 -14.307 1.00 86.69 299 PHE A C 1
ATOM 2448 O O . PHE A 1 299 ? 24.505 -7.724 -15.048 1.00 86.69 299 PHE A O 1
ATOM 2455 N N . LYS A 1 300 ? 25.198 -8.259 -12.974 1.00 88.69 300 LYS A N 1
ATOM 2456 C CA . LYS A 1 300 ? 24.011 -7.738 -12.280 1.00 88.69 300 LYS A CA 1
ATOM 2457 C C . LYS A 1 300 ? 23.806 -6.244 -12.537 1.00 88.69 300 LYS A C 1
ATOM 2459 O O . LYS A 1 300 ? 22.677 -5.840 -12.795 1.00 88.69 300 LYS A O 1
ATOM 2464 N N . MET A 1 301 ? 24.880 -5.450 -12.562 1.00 90.00 301 MET A N 1
ATOM 2465 C CA . MET A 1 301 ? 24.807 -4.021 -12.892 1.00 90.00 301 MET A CA 1
ATOM 2466 C C . MET A 1 301 ? 24.278 -3.780 -14.317 1.00 90.00 301 MET A C 1
ATOM 2468 O O . MET A 1 301 ? 23.413 -2.935 -14.535 1.00 90.00 301 MET A O 1
ATOM 2472 N N . LYS A 1 302 ? 24.758 -4.541 -15.310 1.00 91.62 302 LYS A N 1
ATOM 2473 C CA . LYS A 1 302 ? 24.273 -4.425 -16.697 1.00 91.62 302 LYS A CA 1
ATOM 2474 C C . LYS A 1 302 ? 22.823 -4.884 -16.831 1.00 91.62 302 LYS A C 1
ATOM 2476 O O . LYS A 1 302 ? 22.036 -4.212 -17.489 1.00 91.62 302 LYS A O 1
ATOM 2481 N N . MET A 1 303 ? 22.455 -5.977 -16.165 1.00 89.31 303 MET A N 1
ATOM 2482 C CA . MET A 1 303 ? 21.079 -6.474 -16.148 1.00 89.31 303 MET A CA 1
ATOM 2483 C C . MET A 1 303 ? 20.106 -5.478 -15.510 1.00 89.31 303 MET A C 1
ATOM 2485 O O . MET A 1 303 ? 19.017 -5.289 -16.045 1.00 89.31 303 MET A O 1
ATOM 2489 N N . SER A 1 304 ? 20.490 -4.796 -14.421 1.00 92.00 304 SER A N 1
ATOM 2490 C CA . SER A 1 304 ? 19.632 -3.777 -13.801 1.00 92.00 304 SER A CA 1
ATOM 2491 C C . SER A 1 304 ? 19.392 -2.577 -14.715 1.00 92.00 304 SER A C 1
ATOM 2493 O O . SER A 1 304 ? 18.277 -2.067 -14.762 1.00 92.00 304 SER A O 1
ATOM 2495 N N . VAL A 1 305 ? 20.411 -2.154 -15.472 1.00 92.69 305 VAL A N 1
ATOM 2496 C CA . VAL A 1 305 ? 20.279 -1.056 -16.443 1.00 92.69 305 VAL A CA 1
ATOM 2497 C C . VAL A 1 305 ? 19.364 -1.463 -17.603 1.00 92.69 305 VAL A C 1
ATOM 2499 O O . VAL A 1 305 ? 18.462 -0.707 -17.952 1.00 92.69 305 VAL A O 1
ATOM 2502 N N . ILE A 1 306 ? 19.529 -2.673 -18.154 1.00 93.44 306 ILE A N 1
ATOM 2503 C CA . ILE A 1 306 ? 18.669 -3.185 -19.236 1.00 93.44 306 ILE A CA 1
ATOM 2504 C C . ILE A 1 306 ? 17.207 -3.274 -18.777 1.00 93.44 306 ILE A C 1
ATOM 2506 O O . ILE A 1 306 ? 16.321 -2.753 -19.453 1.00 93.44 306 ILE A O 1
ATOM 2510 N N . LEU A 1 307 ? 16.952 -3.896 -17.619 1.00 91.56 307 LEU A N 1
ATOM 2511 C CA . LEU A 1 307 ? 15.599 -4.019 -17.069 1.00 91.56 307 LEU A CA 1
ATOM 2512 C C . LEU A 1 307 ? 14.974 -2.651 -16.787 1.00 91.56 307 LEU A C 1
ATOM 2514 O O . LEU A 1 307 ? 13.805 -2.447 -17.102 1.00 91.56 307 LEU A O 1
ATOM 2518 N N . GLY A 1 308 ? 15.751 -1.711 -16.245 1.00 92.38 308 GLY A N 1
ATOM 2519 C CA . GLY A 1 308 ? 15.278 -0.360 -15.962 1.00 92.38 308 GLY A CA 1
ATOM 2520 C C . GLY A 1 308 ? 14.847 0.397 -17.212 1.00 92.38 308 GLY A C 1
ATOM 2521 O O . GLY A 1 308 ? 13.750 0.949 -17.247 1.00 92.38 308 GLY A O 1
ATOM 2522 N N . ILE A 1 309 ? 15.673 0.383 -18.260 1.00 93.62 309 ILE A N 1
ATOM 2523 C CA . ILE A 1 309 ? 15.384 1.097 -19.512 1.00 93.62 309 ILE A CA 1
ATOM 2524 C C . ILE A 1 309 ? 14.168 0.488 -20.217 1.00 93.62 309 ILE A C 1
ATOM 2526 O O . ILE A 1 309 ? 13.292 1.232 -20.648 1.00 93.62 309 ILE A O 1
ATOM 2530 N N . ILE A 1 310 ? 14.052 -0.846 -20.267 1.00 93.19 310 ILE A N 1
ATOM 2531 C CA . ILE A 1 310 ? 12.870 -1.516 -20.837 1.00 93.19 310 ILE A CA 1
ATOM 2532 C C . ILE A 1 310 ? 11.605 -1.169 -20.037 1.00 93.19 310 ILE A C 1
ATOM 2534 O O . ILE A 1 310 ? 10.574 -0.851 -20.628 1.00 93.19 310 ILE A O 1
ATOM 2538 N N . HIS A 1 311 ? 11.677 -1.182 -18.702 1.00 93.94 311 HIS A N 1
ATOM 2539 C CA . HIS A 1 311 ? 10.541 -0.863 -17.836 1.00 93.94 311 HIS A CA 1
ATOM 2540 C C . HIS A 1 311 ? 10.082 0.597 -17.982 1.00 93.94 311 HIS A C 1
ATOM 2542 O O . HIS A 1 311 ? 8.885 0.862 -18.086 1.00 93.94 311 HIS A O 1
ATOM 2548 N N . MET A 1 312 ? 11.017 1.549 -18.066 1.00 91.25 312 MET A N 1
ATOM 2549 C CA . MET A 1 312 ? 10.691 2.957 -18.322 1.00 91.25 312 MET A CA 1
ATOM 2550 C C . MET A 1 312 ? 10.152 3.185 -19.737 1.00 91.25 312 MET A C 1
ATOM 2552 O O . MET A 1 312 ? 9.211 3.958 -19.899 1.00 91.25 312 MET A O 1
ATOM 2556 N N . LEU A 1 313 ? 10.695 2.500 -20.753 1.00 91.75 313 LEU A N 1
ATOM 2557 C CA . LEU A 1 313 ? 10.196 2.588 -22.131 1.00 91.75 313 LEU A CA 1
ATOM 2558 C C . LEU A 1 313 ? 8.750 2.108 -22.214 1.00 91.75 313 LEU A C 1
ATOM 2560 O O . LEU A 1 313 ? 7.918 2.739 -22.867 1.00 91.75 313 LEU A O 1
ATOM 2564 N N . PHE A 1 314 ? 8.440 1.025 -21.501 1.00 93.44 314 PHE A N 1
ATOM 2565 C CA . PHE A 1 314 ? 7.077 0.538 -21.367 1.00 93.44 314 PHE A CA 1
ATOM 2566 C C . PHE A 1 314 ? 6.166 1.581 -20.699 1.00 93.44 314 PHE A C 1
ATOM 2568 O O . PHE A 1 314 ? 5.086 1.850 -21.216 1.00 93.44 314 PHE A O 1
ATOM 2575 N N . GLY A 1 315 ? 6.620 2.240 -19.627 1.00 89.94 315 GLY A N 1
ATOM 2576 C CA . GLY A 1 315 ? 5.872 3.317 -18.963 1.00 89.94 315 GLY A CA 1
ATOM 2577 C C . GLY A 1 315 ? 5.566 4.512 -19.875 1.00 89.94 315 GLY A C 1
ATOM 2578 O O . GLY A 1 315 ? 4.421 4.953 -19.934 1.00 89.94 315 GLY A O 1
ATOM 2579 N N . VAL A 1 316 ? 6.551 4.998 -20.640 1.00 91.12 316 VAL A N 1
ATOM 2580 C CA . VAL A 1 316 ? 6.343 6.071 -21.637 1.00 91.12 316 VAL A CA 1
ATOM 2581 C C . VAL A 1 316 ? 5.403 5.604 -22.751 1.00 91.12 316 VAL A C 1
ATOM 2583 O O . VAL A 1 316 ? 4.541 6.352 -23.188 1.00 91.12 316 VAL A O 1
ATOM 2586 N N . SER A 1 317 ? 5.481 4.341 -23.174 1.00 90.88 317 SER A N 1
ATOM 2587 C CA . SER A 1 317 ? 4.560 3.801 -24.185 1.00 90.88 317 SER A CA 1
ATOM 2588 C C . SER A 1 317 ? 3.097 3.797 -23.714 1.00 90.88 317 SER A C 1
ATOM 2590 O O . SER A 1 317 ? 2.195 3.955 -24.532 1.00 90.88 317 SER A O 1
ATOM 2592 N N . LEU A 1 318 ? 2.836 3.662 -22.405 1.00 91.06 318 LEU A N 1
ATOM 2593 C CA . LEU A 1 318 ? 1.483 3.756 -21.841 1.00 91.06 318 LEU A CA 1
ATOM 2594 C C . LEU A 1 318 ? 0.900 5.177 -21.903 1.00 91.06 318 LEU A C 1
ATOM 2596 O O . LEU A 1 318 ? -0.319 5.320 -22.018 1.00 91.06 318 LEU A O 1
ATOM 2600 N N . SER A 1 319 ? 1.733 6.225 -21.898 1.00 87.81 319 SER A N 1
ATOM 2601 C CA . SER A 1 319 ? 1.241 7.604 -22.033 1.00 87.81 319 SER A CA 1
ATOM 2602 C C . SER A 1 319 ? 0.617 7.852 -23.412 1.00 87.81 319 SER A C 1
ATOM 2604 O O . SER A 1 319 ? -0.402 8.539 -23.515 1.00 87.81 319 SER A O 1
ATOM 2606 N N . LEU A 1 320 ? 1.124 7.193 -24.463 1.00 90.94 320 LEU A N 1
ATOM 2607 C CA . LEU A 1 320 ? 0.528 7.230 -25.801 1.00 90.94 320 LEU A CA 1
ATOM 2608 C C . LEU A 1 320 ? -0.909 6.692 -25.808 1.00 90.94 320 LEU A C 1
ATOM 2610 O O . LEU A 1 320 ? -1.794 7.305 -26.414 1.00 90.94 320 LEU A O 1
ATOM 2614 N N . PHE A 1 321 ? -1.165 5.574 -25.120 1.00 92.00 321 PHE A N 1
ATOM 2615 C CA . PHE A 1 321 ? -2.516 5.015 -25.012 1.00 92.00 321 PHE A CA 1
ATOM 2616 C C . PHE A 1 321 ? -3.464 5.983 -24.295 1.00 92.00 321 PHE A C 1
ATOM 2618 O O . PHE A 1 321 ? -4.595 6.163 -24.748 1.00 92.00 321 PHE A O 1
ATOM 2625 N N . ASN A 1 322 ? -2.992 6.677 -23.253 1.00 89.19 322 ASN A N 1
ATOM 2626 C CA . ASN A 1 322 ? -3.777 7.698 -22.556 1.00 89.19 322 ASN A CA 1
ATOM 2627 C C . ASN A 1 322 ? -4.130 8.874 -23.477 1.00 89.19 322 ASN A C 1
ATOM 2629 O O . ASN A 1 322 ? -5.304 9.223 -23.605 1.00 89.19 322 ASN A O 1
ATOM 2633 N N . HIS A 1 323 ? -3.154 9.466 -24.170 1.00 88.06 323 HIS A N 1
ATOM 2634 C CA . HIS A 1 323 ? -3.419 10.591 -25.075 1.00 88.06 323 HIS A CA 1
ATOM 2635 C C . HIS A 1 323 ? -4.327 10.208 -26.253 1.00 88.06 323 HIS A C 1
ATOM 2637 O O . HIS A 1 323 ? -5.147 11.022 -26.686 1.00 88.06 323 HIS A O 1
ATOM 2643 N N . THR A 1 324 ? -4.229 8.959 -26.720 1.00 90.56 324 THR A N 1
ATOM 2644 C CA . THR A 1 324 ? -5.116 8.404 -27.752 1.00 90.56 324 THR A CA 1
ATOM 2645 C C . THR A 1 324 ? -6.544 8.236 -27.226 1.00 90.56 324 THR A C 1
ATOM 2647 O O . THR A 1 324 ? -7.491 8.655 -27.889 1.00 90.56 324 THR A O 1
ATOM 2650 N N . TYR A 1 325 ? -6.715 7.688 -26.016 1.00 91.56 325 TYR A N 1
ATOM 2651 C CA . TYR A 1 325 ? -8.025 7.494 -25.384 1.00 91.56 325 TYR A CA 1
ATOM 2652 C C . TYR A 1 325 ? -8.741 8.823 -25.099 1.00 91.56 325 TYR A C 1
ATOM 2654 O O . TYR A 1 325 ? -9.907 8.987 -25.456 1.00 91.56 325 TYR A O 1
ATOM 2662 N N . PHE A 1 326 ? -8.030 9.805 -24.532 1.00 90.00 326 PHE A N 1
ATOM 2663 C CA . PHE A 1 326 ? -8.564 11.145 -24.249 1.00 90.00 326 PHE A CA 1
ATOM 2664 C C . PHE A 1 326 ? -8.640 12.061 -25.485 1.00 90.00 326 PHE A C 1
ATOM 2666 O O . PHE A 1 326 ? -9.023 13.221 -25.350 1.00 90.00 326 PHE A O 1
ATOM 2673 N N . LYS A 1 327 ? -8.289 11.561 -26.682 1.00 90.81 327 LYS A N 1
ATOM 2674 C CA . LYS A 1 327 ? -8.338 12.287 -27.964 1.00 90.81 327 LYS A CA 1
ATOM 2675 C C . LYS A 1 327 ? -7.608 13.643 -27.931 1.00 90.81 327 LYS A C 1
ATOM 2677 O O . LYS A 1 327 ? -8.134 14.641 -28.418 1.00 90.81 327 LYS A O 1
ATOM 2682 N N . LYS A 1 328 ? -6.386 13.685 -27.381 1.00 88.31 328 LYS A N 1
ATOM 2683 C CA . LYS A 1 328 ? -5.540 14.897 -27.309 1.00 88.31 328 LYS A CA 1
ATOM 2684 C C . LYS A 1 328 ? -4.398 14.846 -28.343 1.00 88.31 328 LYS A C 1
ATOM 2686 O O . LYS A 1 328 ? -3.294 14.434 -27.988 1.00 88.31 328 LYS A O 1
ATOM 2691 N N . PRO A 1 329 ? -4.612 15.265 -29.609 1.00 87.62 329 PRO A N 1
ATOM 2692 C CA . PRO A 1 329 ? -3.608 15.115 -30.669 1.00 87.62 329 PRO A CA 1
ATOM 2693 C C . PRO A 1 329 ? -2.351 15.967 -30.438 1.00 87.62 329 PRO A C 1
ATOM 2695 O O . PRO A 1 329 ? -1.248 15.514 -30.733 1.00 87.62 329 PRO A O 1
ATOM 2698 N N . LEU A 1 330 ? -2.488 17.164 -29.857 1.00 88.25 330 LEU A N 1
ATOM 2699 C CA . LEU A 1 330 ? -1.360 18.066 -29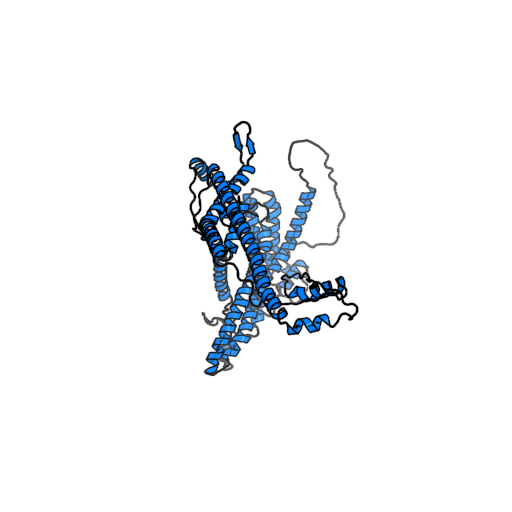.589 1.00 88.25 330 LEU A CA 1
ATOM 2700 C C . LEU A 1 330 ? -0.342 17.453 -28.616 1.00 88.25 330 LEU A C 1
ATOM 2702 O O . LEU A 1 330 ? 0.859 17.524 -28.861 1.00 88.25 330 LEU A O 1
ATOM 2706 N N . SER A 1 331 ? -0.811 16.782 -27.559 1.00 88.31 331 SER A N 1
ATOM 2707 C CA . SER A 1 331 ? 0.058 16.111 -26.583 1.00 88.31 331 SER A CA 1
ATOM 2708 C C . SER A 1 331 ? 0.819 14.922 -27.182 1.00 88.31 331 SER A C 1
ATOM 2710 O O . SER A 1 331 ? 1.904 14.591 -26.712 1.00 88.31 331 SER A O 1
ATOM 2712 N N . ILE A 1 332 ? 0.293 14.293 -28.239 1.00 90.94 332 ILE A N 1
ATOM 2713 C CA . ILE A 1 332 ? 0.992 13.205 -28.938 1.00 90.94 332 ILE A CA 1
ATOM 2714 C C . ILE A 1 332 ? 2.175 13.770 -29.729 1.00 90.94 332 ILE A C 1
ATOM 2716 O O . ILE A 1 332 ? 3.298 13.294 -29.572 1.00 90.94 332 ILE A O 1
ATOM 2720 N N . TYR A 1 333 ? 1.936 14.802 -30.545 1.00 91.94 333 TYR A N 1
ATOM 2721 C CA . TYR A 1 333 ? 2.975 15.373 -31.406 1.00 91.94 333 TYR A CA 1
ATOM 2722 C C . TYR A 1 333 ? 4.040 16.154 -30.631 1.00 91.94 333 TYR A C 1
ATOM 2724 O O . TYR A 1 333 ? 5.224 15.994 -30.915 1.00 91.94 333 TYR A O 1
ATOM 2732 N N . PHE A 1 334 ? 3.639 16.969 -29.652 1.00 90.12 334 PHE A N 1
ATOM 2733 C CA . PHE A 1 334 ? 4.557 17.855 -28.925 1.00 90.12 334 PHE A CA 1
ATOM 2734 C C . PHE A 1 334 ? 5.019 17.316 -27.563 1.00 90.12 334 PHE A C 1
ATOM 2736 O O . PHE A 1 334 ? 5.975 17.848 -27.010 1.00 90.12 334 PHE A O 1
ATOM 2743 N N . GLY A 1 335 ? 4.380 16.271 -27.027 1.00 87.06 335 GLY A N 1
ATOM 2744 C CA . GLY A 1 335 ? 4.784 15.616 -25.775 1.00 87.06 335 GLY A CA 1
ATOM 2745 C C . GLY A 1 335 ? 5.445 14.261 -26.023 1.00 87.06 335 GLY A C 1
ATOM 2746 O O . GLY A 1 335 ? 6.662 14.123 -25.930 1.00 87.06 335 GLY A O 1
ATOM 2747 N N . PHE A 1 336 ? 4.647 13.260 -26.406 1.00 91.81 336 PHE A N 1
ATOM 2748 C CA . PHE A 1 336 ? 5.108 11.869 -26.506 1.00 91.81 336 PHE A CA 1
ATOM 2749 C C . PHE A 1 336 ? 6.250 11.657 -27.514 1.00 91.81 336 PHE A C 1
ATOM 2751 O O . PHE A 1 336 ? 7.213 10.956 -27.203 1.00 91.81 336 PHE A O 1
ATOM 2758 N N . ILE A 1 337 ? 6.161 12.234 -28.722 1.00 91.38 337 ILE A N 1
ATOM 2759 C CA . ILE A 1 337 ? 7.166 12.009 -29.778 1.00 91.38 337 ILE A CA 1
ATOM 2760 C C . ILE A 1 337 ? 8.566 12.512 -29.361 1.00 91.38 337 ILE A C 1
ATOM 2762 O O . ILE A 1 337 ? 9.516 11.727 -29.443 1.00 91.38 337 ILE A O 1
ATOM 2766 N N . PRO A 1 338 ? 8.743 13.762 -28.885 1.00 91.44 338 PRO A N 1
ATOM 2767 C CA . PRO A 1 338 ? 10.034 14.218 -28.367 1.00 91.44 338 PRO A CA 1
ATOM 2768 C C . PRO A 1 338 ? 10.566 13.357 -27.214 1.00 91.44 338 PRO A C 1
ATOM 2770 O O . PRO A 1 338 ? 11.746 13.000 -27.208 1.00 91.44 338 PRO A O 1
ATOM 2773 N N . GLU A 1 339 ? 9.698 12.972 -26.276 1.00 90.69 339 GLU A N 1
ATOM 2774 C CA . GLU A 1 339 ? 10.058 12.154 -25.114 1.00 90.69 339 GLU A CA 1
ATOM 2775 C C . GLU A 1 339 ? 10.609 10.775 -25.507 1.00 90.69 339 GLU A C 1
ATOM 2777 O O . GLU A 1 339 ? 11.700 10.384 -25.078 1.00 90.69 339 GLU A O 1
ATOM 2782 N N . ILE A 1 340 ? 9.895 10.035 -26.365 1.00 91.44 340 ILE A N 1
ATOM 2783 C CA . ILE A 1 340 ? 10.311 8.683 -26.762 1.00 91.44 340 ILE A CA 1
ATOM 2784 C C . ILE A 1 340 ? 11.593 8.702 -27.601 1.00 91.44 340 ILE A C 1
ATOM 2786 O O . ILE A 1 340 ? 12.442 7.819 -27.439 1.00 91.44 340 ILE A O 1
ATOM 2790 N N . ILE A 1 341 ? 11.767 9.713 -28.461 1.00 91.69 341 ILE A N 1
ATOM 2791 C CA . ILE A 1 341 ? 12.977 9.878 -29.276 1.00 91.69 341 ILE A CA 1
ATOM 2792 C C . ILE A 1 341 ? 14.176 10.178 -28.374 1.00 91.69 341 ILE A C 1
ATOM 2794 O O . ILE A 1 341 ? 15.215 9.525 -28.502 1.00 91.69 341 ILE A O 1
ATOM 2798 N N . PHE A 1 342 ? 14.037 11.116 -27.434 1.00 90.69 342 PHE A N 1
ATOM 2799 C CA . PHE A 1 342 ? 15.096 11.454 -26.484 1.00 90.69 342 PHE A CA 1
ATOM 2800 C C . PHE A 1 342 ? 15.522 10.239 -25.649 1.00 90.69 342 PHE A C 1
ATOM 2802 O O . PHE A 1 342 ? 16.709 9.919 -25.562 1.00 90.69 342 PHE A O 1
ATOM 2809 N N . MET A 1 343 ? 14.559 9.499 -25.091 1.00 87.81 343 MET A N 1
ATOM 2810 C CA . MET A 1 343 ? 14.864 8.357 -24.228 1.00 87.81 343 MET A CA 1
ATOM 2811 C C . MET A 1 343 ? 15.502 7.196 -25.007 1.00 87.81 343 MET A C 1
ATOM 2813 O O . MET A 1 343 ? 16.530 6.644 -24.598 1.00 87.81 343 MET A O 1
ATOM 2817 N N . THR A 1 344 ? 14.942 6.854 -26.170 1.00 89.38 344 THR A N 1
ATOM 2818 C CA . THR A 1 344 ? 15.428 5.732 -26.988 1.00 89.38 344 THR A CA 1
ATOM 2819 C C . THR A 1 344 ? 16.800 6.023 -27.599 1.00 89.38 344 THR A C 1
ATOM 2821 O O . THR A 1 344 ? 17.648 5.131 -27.646 1.00 89.38 344 THR A O 1
ATOM 2824 N N . SER A 1 345 ? 17.058 7.262 -28.029 1.00 88.75 345 SER A N 1
ATOM 2825 C CA . SER A 1 345 ? 18.339 7.635 -28.645 1.00 88.75 345 SER A CA 1
ATOM 2826 C C . SER A 1 345 ? 19.519 7.587 -27.670 1.00 88.75 345 SER A C 1
ATOM 2828 O O . SER A 1 345 ? 20.594 7.141 -28.060 1.00 88.75 345 SER A O 1
ATOM 2830 N N . LEU A 1 346 ? 19.334 7.973 -26.402 1.00 86.94 346 LEU A N 1
ATOM 2831 C CA . LEU A 1 346 ? 20.412 7.955 -25.405 1.00 86.94 346 LEU A CA 1
ATOM 2832 C C . LEU A 1 346 ? 20.521 6.609 -24.682 1.00 86.94 346 LEU A C 1
ATOM 2834 O O . LEU A 1 346 ? 21.560 5.945 -24.710 1.00 86.94 346 LEU A O 1
ATOM 2838 N N . PHE A 1 347 ? 19.443 6.190 -24.023 1.00 88.38 347 PHE A N 1
ATOM 2839 C CA . PHE A 1 347 ? 19.462 5.014 -23.156 1.00 88.38 347 PHE A CA 1
ATOM 2840 C C . PHE A 1 347 ? 19.183 3.725 -23.930 1.00 88.38 347 PHE A C 1
ATOM 2842 O O . PHE A 1 347 ? 19.806 2.699 -23.654 1.00 88.38 347 PHE A O 1
ATOM 2849 N N . GLY A 1 348 ? 18.334 3.771 -24.960 1.00 88.56 348 GLY A N 1
ATOM 2850 C CA . GLY A 1 348 ? 18.169 2.641 -25.879 1.00 88.56 348 GLY A CA 1
ATOM 2851 C C . GLY A 1 348 ? 19.479 2.290 -26.596 1.00 88.56 348 GLY A C 1
ATOM 2852 O O . GLY A 1 348 ? 19.841 1.114 -26.676 1.00 88.56 348 GLY A O 1
ATOM 2853 N N . TYR A 1 349 ? 20.260 3.295 -27.008 1.00 88.81 349 TYR A N 1
ATOM 2854 C CA . TYR A 1 349 ? 21.601 3.081 -27.562 1.00 88.81 349 TYR A CA 1
ATOM 2855 C C . TYR A 1 349 ? 22.548 2.395 -26.564 1.00 88.81 349 TYR A C 1
ATOM 2857 O O . TYR A 1 349 ? 23.233 1.437 -26.927 1.00 88.81 349 TYR A O 1
ATOM 2865 N N . LEU A 1 350 ? 22.537 2.797 -25.287 1.00 88.12 350 LEU A N 1
ATOM 2866 C CA . LEU A 1 350 ? 23.330 2.137 -24.242 1.00 88.12 350 LEU A CA 1
ATOM 2867 C C . LEU A 1 350 ? 22.989 0.641 -24.107 1.00 88.12 350 LEU A C 1
ATOM 2869 O O . LEU A 1 350 ? 23.897 -0.183 -23.977 1.00 88.12 350 LEU A O 1
ATOM 2873 N N . VAL A 1 351 ? 21.704 0.272 -24.177 1.00 91.25 351 VAL A N 1
ATOM 2874 C CA . VAL A 1 351 ? 21.265 -1.137 -24.146 1.00 91.25 351 VAL A CA 1
ATOM 2875 C C . VAL A 1 351 ? 21.822 -1.911 -25.340 1.00 91.25 351 VAL A C 1
ATOM 2877 O O . VAL A 1 351 ? 22.372 -3.001 -25.162 1.00 91.25 351 VAL A O 1
ATOM 2880 N N . ILE A 1 352 ? 21.750 -1.333 -26.541 1.00 90.19 352 ILE A N 1
ATOM 2881 C CA . ILE A 1 352 ? 22.299 -1.939 -27.761 1.00 90.19 352 ILE A CA 1
ATOM 2882 C C . ILE A 1 352 ? 23.809 -2.169 -27.614 1.00 90.19 352 ILE A C 1
ATOM 2884 O O . ILE A 1 352 ? 24.291 -3.259 -27.921 1.00 90.19 352 ILE A O 1
ATOM 2888 N N . LEU A 1 353 ? 24.557 -1.202 -27.069 1.00 87.12 353 LEU A N 1
ATOM 2889 C CA . LEU A 1 353 ? 25.997 -1.351 -26.834 1.00 87.12 353 LEU A CA 1
ATOM 2890 C C . LEU A 1 353 ? 26.336 -2.473 -25.841 1.00 87.12 353 LEU A C 1
ATOM 2892 O O . LEU A 1 353 ? 27.360 -3.140 -26.004 1.00 87.12 353 LEU A O 1
ATOM 2896 N N . ILE A 1 354 ? 25.502 -2.708 -24.822 1.00 89.81 354 ILE A N 1
ATOM 2897 C CA . ILE A 1 354 ? 25.710 -3.811 -23.871 1.00 89.81 354 ILE A CA 1
ATOM 2898 C C . ILE A 1 354 ? 25.574 -5.162 -24.583 1.00 89.81 354 ILE A C 1
ATOM 2900 O O . ILE A 1 354 ? 26.475 -5.997 -24.468 1.00 89.81 354 ILE A O 1
ATOM 2904 N N . PHE A 1 355 ? 24.494 -5.365 -25.344 1.00 90.56 355 PHE A N 1
ATOM 2905 C CA . PHE A 1 355 ? 24.281 -6.602 -26.104 1.00 90.56 355 PHE A CA 1
ATOM 2906 C C . PHE A 1 355 ? 25.335 -6.802 -27.194 1.00 90.56 355 PHE A C 1
ATOM 2908 O O . PHE A 1 355 ? 25.859 -7.906 -27.364 1.00 90.56 355 PHE A O 1
ATOM 2915 N N . TYR A 1 356 ? 25.706 -5.728 -27.888 1.00 88.19 356 TYR A N 1
ATOM 2916 C CA . TYR A 1 356 ? 26.775 -5.762 -28.876 1.00 88.19 356 TYR A CA 1
ATOM 2917 C C . TYR A 1 356 ? 28.106 -6.165 -28.231 1.00 88.19 356 TYR A C 1
ATOM 2919 O O . TYR A 1 356 ? 28.789 -7.063 -28.715 1.00 88.19 356 TYR A O 1
ATOM 2927 N N . LYS A 1 357 ? 28.458 -5.594 -27.072 1.00 86.81 357 LYS A N 1
ATOM 2928 C CA . LYS A 1 357 ? 29.681 -5.980 -26.359 1.00 86.81 357 LYS A CA 1
ATOM 2929 C C . LYS A 1 357 ? 29.667 -7.450 -25.923 1.00 86.81 357 LYS A C 1
ATOM 2931 O O . LYS A 1 357 ? 30.713 -8.091 -25.981 1.00 86.81 357 LYS A O 1
ATOM 2936 N N . TRP A 1 358 ? 28.518 -7.979 -25.493 1.00 87.25 358 TRP A N 1
ATOM 2937 C CA . TRP A 1 358 ? 28.377 -9.393 -25.120 1.00 87.25 358 TRP A CA 1
ATOM 2938 C C . TRP A 1 358 ? 28.532 -10.361 -26.296 1.00 87.25 358 TRP A C 1
ATOM 2940 O O . TRP A 1 358 ? 28.942 -11.495 -26.073 1.00 87.25 358 TRP A O 1
ATOM 2950 N N . THR A 1 359 ? 28.235 -9.930 -27.523 1.00 84.75 359 THR A N 1
ATOM 2951 C CA . THR A 1 359 ? 28.320 -10.779 -28.723 1.00 84.75 359 THR A CA 1
ATOM 2952 C C . THR A 1 359 ? 29.634 -10.610 -29.492 1.00 84.75 359 THR A C 1
ATOM 2954 O O . THR A 1 359 ? 30.139 -11.580 -30.051 1.00 84.75 359 THR A O 1
ATOM 2957 N N . ALA A 1 360 ? 30.219 -9.409 -29.501 1.00 82.44 360 ALA A N 1
ATOM 2958 C CA . ALA A 1 360 ? 31.385 -9.083 -30.323 1.00 82.44 360 ALA A CA 1
ATOM 2959 C C . ALA A 1 360 ? 32.741 -9.438 -29.680 1.00 82.44 360 ALA A C 1
ATOM 2961 O O . ALA A 1 360 ? 33.685 -9.786 -30.390 1.00 82.44 360 ALA A O 1
ATOM 2962 N N . TYR A 1 361 ? 32.870 -9.358 -28.349 1.00 82.94 361 TYR A N 1
ATOM 2963 C CA . TYR A 1 361 ? 34.154 -9.556 -27.661 1.00 82.94 361 TYR A CA 1
ATOM 2964 C C . TYR A 1 361 ? 34.238 -10.925 -26.986 1.00 82.94 361 TYR A C 1
ATOM 2966 O O . TYR A 1 361 ? 33.536 -11.206 -26.020 1.00 82.94 361 TYR A O 1
ATOM 2974 N N . ASN A 1 362 ? 35.178 -11.744 -27.460 1.00 77.38 362 ASN A N 1
ATOM 2975 C CA . ASN A 1 362 ? 35.498 -13.058 -26.900 1.00 77.38 362 ASN A CA 1
ATOM 2976 C C . ASN A 1 362 ? 36.837 -13.042 -26.140 1.00 77.38 362 ASN A C 1
ATOM 2978 O O . ASN A 1 362 ? 37.603 -12.082 -26.229 1.00 77.38 362 ASN A O 1
ATOM 2982 N N . ALA A 1 363 ? 37.170 -14.137 -25.445 1.00 73.56 363 ALA A N 1
ATOM 2983 C CA . ALA A 1 363 ? 38.411 -14.268 -24.664 1.00 73.56 363 ALA A CA 1
ATOM 2984 C C . ALA A 1 363 ? 39.693 -13.920 -25.456 1.00 73.56 363 ALA A C 1
ATOM 2986 O O . ALA A 1 363 ? 40.643 -13.390 -24.890 1.00 73.56 363 ALA A O 1
ATOM 2987 N N . LYS A 1 364 ? 39.697 -14.143 -26.779 1.00 74.88 364 LYS A N 1
ATOM 2988 C CA . LYS A 1 364 ? 40.825 -13.841 -27.682 1.00 74.88 364 LYS A CA 1
ATOM 2989 C C . LYS A 1 364 ? 41.055 -12.342 -27.931 1.00 74.88 364 LYS A C 1
ATOM 2991 O O . LYS A 1 364 ? 42.131 -11.964 -28.373 1.00 74.88 364 LYS A O 1
ATOM 2996 N N . THR A 1 365 ? 40.064 -11.493 -27.660 1.00 77.69 365 THR A N 1
ATOM 2997 C CA . THR A 1 365 ? 40.100 -10.039 -27.921 1.00 77.69 365 THR A CA 1
ATOM 2998 C C . THR A 1 365 ? 39.864 -9.238 -26.634 1.00 77.69 365 THR A C 1
ATOM 3000 O O . THR A 1 365 ? 39.544 -8.053 -26.678 1.00 77.69 365 THR A O 1
ATOM 3003 N N . SER A 1 366 ? 40.026 -9.880 -25.468 1.00 75.50 366 SER A N 1
ATOM 3004 C CA . SER A 1 366 ? 39.732 -9.288 -24.157 1.00 75.50 366 SER A CA 1
ATOM 3005 C C . SER A 1 366 ? 40.610 -8.079 -23.823 1.00 75.50 366 SER A C 1
ATOM 3007 O O . SER A 1 366 ? 40.143 -7.173 -23.142 1.00 75.50 366 SER A O 1
ATOM 3009 N N . GLU A 1 367 ? 41.858 -8.051 -24.297 1.00 74.25 367 GLU A N 1
ATOM 3010 C CA . GLU A 1 367 ? 42.803 -6.950 -24.048 1.00 74.25 367 GLU A CA 1
ATOM 3011 C C . GLU A 1 367 ? 42.322 -5.630 -24.664 1.00 74.25 367 GLU A C 1
ATOM 3013 O O . GLU A 1 367 ? 42.446 -4.568 -24.065 1.00 74.25 367 GLU A O 1
ATOM 3018 N N . LYS A 1 368 ? 41.694 -5.705 -25.843 1.00 73.38 368 LYS A N 1
ATOM 3019 C CA . LYS A 1 368 ? 41.186 -4.541 -26.575 1.00 73.38 368 LYS A CA 1
ATOM 3020 C C . LYS A 1 368 ? 39.723 -4.243 -26.255 1.00 73.38 368 LYS A C 1
ATOM 3022 O O . LYS A 1 368 ? 39.100 -3.531 -27.030 1.00 73.38 368 LYS A O 1
ATOM 3027 N N . ALA A 1 369 ? 39.128 -4.808 -25.202 1.00 77.62 369 ALA A N 1
ATOM 3028 C CA . ALA A 1 369 ? 37.711 -4.604 -24.909 1.00 77.62 369 ALA A CA 1
ATOM 3029 C C . ALA A 1 369 ? 37.467 -3.217 -24.270 1.00 77.62 369 ALA A C 1
ATOM 3031 O O . ALA A 1 369 ? 37.836 -3.008 -23.112 1.00 77.62 369 ALA A O 1
ATOM 3032 N N . PRO A 1 370 ? 36.794 -2.276 -24.956 1.00 78.50 370 PRO A N 1
ATOM 3033 C CA . PRO A 1 370 ? 36.642 -0.908 -24.472 1.00 78.50 370 PRO A CA 1
ATOM 3034 C C . PRO A 1 370 ? 35.658 -0.830 -23.299 1.00 78.50 370 PRO A C 1
ATOM 3036 O O . PRO A 1 370 ? 34.754 -1.669 -23.144 1.00 78.50 370 PRO A O 1
ATOM 3039 N N . SER A 1 371 ? 35.810 0.184 -22.444 1.00 82.62 371 SER A N 1
ATOM 3040 C CA . SER A 1 371 ? 34.866 0.416 -21.348 1.00 82.62 371 SER A CA 1
ATOM 3041 C C . SER A 1 371 ? 33.614 1.142 -21.861 1.00 82.62 371 SER A C 1
ATOM 3043 O O . SER A 1 371 ? 33.698 2.154 -22.549 1.00 82.62 371 SER A O 1
ATOM 3045 N N . LEU A 1 372 ? 32.427 0.603 -21.554 1.00 82.44 372 LEU A N 1
ATOM 3046 C CA . LEU A 1 372 ? 31.159 1.186 -22.020 1.00 82.44 372 LEU A CA 1
ATOM 3047 C C . LEU A 1 372 ? 30.907 2.563 -21.391 1.00 82.44 372 LEU A C 1
ATOM 3049 O O . LEU A 1 372 ? 30.364 3.444 -22.043 1.00 82.44 372 LEU A O 1
ATOM 3053 N N . LEU A 1 373 ? 31.342 2.747 -20.141 1.00 82.75 373 LEU A N 1
ATOM 3054 C CA . LEU A 1 373 ? 31.151 3.981 -19.386 1.00 82.75 373 LEU A CA 1
ATOM 3055 C C . LEU A 1 373 ? 31.955 5.142 -19.980 1.00 82.75 373 LEU A C 1
ATOM 3057 O O . LEU A 1 373 ? 31.374 6.195 -20.217 1.00 82.75 373 LEU A O 1
ATOM 3061 N N . ILE A 1 374 ? 33.252 4.959 -20.277 1.00 80.56 374 ILE A N 1
ATOM 3062 C CA . ILE A 1 374 ? 34.048 6.047 -20.875 1.00 80.56 374 ILE A CA 1
ATOM 3063 C C . ILE A 1 374 ? 33.542 6.397 -22.269 1.00 80.56 374 ILE A C 1
ATOM 3065 O O . ILE A 1 374 ? 33.488 7.566 -22.623 1.00 80.56 374 ILE A O 1
ATOM 3069 N N . HIS A 1 375 ? 33.112 5.394 -23.040 1.00 78.75 375 HIS A N 1
ATOM 3070 C CA . HIS A 1 375 ? 32.558 5.627 -24.365 1.00 78.75 375 HIS A CA 1
ATOM 3071 C C . HIS A 1 375 ? 31.261 6.445 -24.289 1.00 78.75 375 HIS A C 1
ATOM 3073 O O . HIS A 1 375 ? 31.076 7.375 -25.065 1.00 78.75 375 HIS A O 1
ATOM 3079 N N . PHE A 1 376 ? 30.402 6.151 -23.310 1.00 82.81 376 PHE A N 1
ATOM 3080 C CA . PHE A 1 376 ? 29.179 6.911 -23.069 1.00 82.81 376 PHE A CA 1
ATOM 3081 C C . PHE A 1 376 ? 29.459 8.345 -22.591 1.00 82.81 376 PHE A C 1
ATOM 3083 O O . PHE A 1 376 ? 28.808 9.269 -23.057 1.00 82.81 376 PHE A O 1
ATOM 3090 N N . ILE A 1 377 ? 30.455 8.566 -21.723 1.00 83.31 377 ILE A N 1
ATOM 3091 C CA . ILE A 1 377 ? 30.859 9.923 -21.300 1.00 83.31 377 ILE A CA 1
ATOM 3092 C C . ILE A 1 377 ? 31.438 10.713 -22.479 1.00 83.31 377 ILE A C 1
ATOM 3094 O O . ILE A 1 377 ? 31.048 11.855 -22.716 1.00 83.31 377 ILE A O 1
ATOM 3098 N N . ASN A 1 378 ? 32.338 10.097 -23.245 1.00 79.75 378 ASN A N 1
ATOM 3099 C CA . ASN A 1 378 ? 32.992 10.738 -24.382 1.00 79.75 378 ASN A CA 1
ATOM 3100 C C . ASN A 1 378 ? 32.007 11.081 -25.509 1.00 79.75 378 ASN A C 1
ATOM 3102 O O . ASN A 1 378 ? 32.239 12.057 -26.218 1.00 79.75 378 ASN A O 1
ATOM 3106 N N . MET A 1 379 ? 30.896 10.343 -25.624 1.00 79.06 379 MET A N 1
ATOM 3107 C CA . MET A 1 379 ? 29.785 10.674 -26.522 1.00 79.06 379 MET A CA 1
ATOM 3108 C C . MET A 1 379 ? 29.165 12.041 -26.193 1.00 79.06 379 MET A C 1
ATOM 3110 O O . MET A 1 379 ? 28.885 12.806 -27.109 1.00 79.06 379 MET A O 1
ATOM 3114 N N . PHE A 1 380 ? 28.984 12.377 -24.909 1.00 80.50 380 PHE A N 1
ATOM 3115 C CA . PHE A 1 380 ? 28.442 13.681 -24.496 1.00 80.50 380 PHE A CA 1
ATOM 3116 C C . PHE A 1 380 ? 29.492 14.794 -24.465 1.00 80.50 380 PHE A C 1
ATOM 3118 O O . PHE A 1 380 ? 29.162 15.951 -24.704 1.00 80.50 380 PHE A O 1
ATOM 3125 N N . LEU A 1 381 ? 30.749 14.462 -24.155 1.00 79.19 381 LEU A N 1
ATOM 3126 C CA . LEU A 1 381 ? 31.837 15.442 -24.056 1.00 79.19 381 LEU A CA 1
ATOM 3127 C C . LEU A 1 381 ? 32.477 15.759 -25.422 1.00 79.19 381 LEU A C 1
ATOM 3129 O O . LEU A 1 381 ? 33.355 16.611 -25.498 1.00 79.19 381 LEU A O 1
ATOM 3133 N N . PHE A 1 382 ? 32.070 15.066 -26.493 1.00 73.25 382 PHE A N 1
ATOM 3134 C CA . PHE A 1 382 ? 32.652 15.162 -27.839 1.00 73.25 382 PHE A CA 1
ATOM 3135 C C . PHE A 1 382 ? 34.187 15.013 -27.859 1.00 73.25 382 PHE A C 1
ATOM 3137 O O . PHE A 1 382 ? 34.875 15.573 -28.712 1.00 73.25 382 PHE A O 1
ATOM 3144 N N . SER A 1 383 ? 34.735 14.237 -26.918 1.00 72.06 383 SER A N 1
ATOM 3145 C CA . SER A 1 383 ? 36.174 14.012 -26.769 1.00 72.06 383 SER A CA 1
ATOM 3146 C C . SER A 1 383 ? 36.538 12.611 -27.238 1.00 72.06 383 SER A C 1
ATOM 3148 O O . SER A 1 383 ? 36.471 11.630 -26.496 1.00 72.06 383 SER A O 1
ATOM 3150 N N . TYR A 1 384 ? 36.927 12.522 -28.507 1.00 68.44 384 TYR A N 1
ATOM 3151 C CA . TYR A 1 384 ? 37.386 11.290 -29.151 1.00 68.44 384 TYR A CA 1
ATOM 3152 C C . TYR A 1 384 ? 38.919 11.260 -29.261 1.00 68.44 384 TYR A C 1
ATOM 3154 O O . TYR A 1 384 ? 39.467 10.889 -30.293 1.00 68.44 384 TYR A O 1
ATOM 3162 N N . GLY A 1 385 ? 39.612 11.716 -28.212 1.00 56.31 385 GLY A N 1
ATOM 3163 C CA . GLY A 1 385 ? 41.070 11.841 -28.210 1.00 56.31 385 GLY A CA 1
ATOM 3164 C C . GLY A 1 385 ? 41.804 10.500 -28.081 1.00 56.31 385 GLY A C 1
ATOM 3165 O O . GLY A 1 385 ? 41.435 9.694 -27.224 1.00 56.31 385 GLY A O 1
ATOM 3166 N N . ASP A 1 386 ? 42.845 10.347 -28.917 1.00 51.44 386 ASP A N 1
ATOM 3167 C CA . ASP A 1 386 ? 43.968 9.381 -29.096 1.00 51.44 386 ASP A CA 1
ATOM 3168 C C . ASP A 1 386 ? 44.461 8.484 -27.930 1.00 51.44 386 ASP A C 1
ATOM 3170 O O . ASP A 1 386 ? 45.584 7.979 -27.918 1.00 51.44 386 ASP A O 1
ATOM 3174 N N . SER A 1 387 ? 43.638 8.210 -26.933 1.00 50.00 387 SER A N 1
ATOM 3175 C CA . SER A 1 387 ? 43.885 7.154 -25.957 1.00 50.00 387 SER A CA 1
ATOM 3176 C C . SER A 1 387 ? 43.564 5.806 -26.605 1.00 50.00 387 SER A C 1
ATOM 3178 O O . SER A 1 387 ? 42.617 5.723 -27.379 1.00 50.00 387 SER A O 1
ATOM 3180 N N . GLY A 1 388 ? 44.332 4.751 -26.300 1.00 55.09 388 GLY A N 1
ATOM 3181 C CA . GLY A 1 388 ? 44.227 3.386 -26.856 1.00 55.09 388 GLY A CA 1
ATOM 3182 C C . GLY A 1 388 ? 42.900 2.635 -26.620 1.00 55.09 388 GLY A C 1
ATOM 3183 O O . GLY A 1 388 ? 42.888 1.413 -26.484 1.00 55.09 388 GLY A O 1
ATOM 3184 N N . ASN A 1 389 ? 41.781 3.350 -26.559 1.00 60.03 389 ASN A N 1
ATOM 3185 C CA . ASN A 1 389 ? 40.422 2.856 -26.555 1.00 60.03 389 ASN A CA 1
ATOM 3186 C C . ASN A 1 389 ? 40.026 2.461 -27.977 1.00 60.03 389 ASN A C 1
ATOM 3188 O O . ASN A 1 389 ? 39.813 3.296 -28.854 1.00 60.03 389 ASN A O 1
ATOM 3192 N N . SER A 1 390 ? 39.918 1.157 -28.198 1.00 62.62 390 SER A N 1
ATOM 3193 C CA . SER A 1 390 ? 39.407 0.614 -29.448 1.00 62.62 390 SER A CA 1
ATOM 3194 C C . SER A 1 390 ? 37.948 1.043 -29.669 1.00 62.62 390 SER A C 1
ATOM 3196 O O . SER A 1 390 ? 37.128 1.076 -28.747 1.00 62.62 390 SER A O 1
ATOM 3198 N N . MET A 1 391 ? 37.614 1.371 -30.914 1.00 68.25 391 MET A N 1
ATOM 3199 C CA . MET A 1 391 ? 36.228 1.576 -31.328 1.00 68.25 391 MET A CA 1
ATOM 3200 C C . MET A 1 391 ? 35.490 0.225 -31.276 1.00 68.25 391 MET A C 1
ATOM 3202 O O . MET A 1 391 ? 36.049 -0.806 -31.651 1.00 68.25 391 MET A O 1
ATOM 3206 N N . LEU A 1 392 ? 34.242 0.219 -30.803 1.00 69.94 392 LEU A N 1
ATOM 3207 C CA . LEU A 1 392 ? 33.376 -0.959 -30.718 1.00 69.94 392 LEU A CA 1
ATOM 3208 C C . LEU A 1 392 ? 32.961 -1.476 -32.101 1.00 69.94 392 LEU A C 1
ATOM 3210 O O . LEU A 1 392 ? 32.898 -2.687 -32.307 1.00 69.94 392 LEU A O 1
ATOM 3214 N N . TYR A 1 393 ? 32.666 -0.587 -33.048 1.00 73.88 393 TYR A N 1
ATOM 3215 C CA . TYR A 1 393 ? 32.242 -0.967 -34.397 1.00 73.88 393 TYR A CA 1
ATOM 3216 C C . TYR A 1 393 ? 32.746 0.027 -35.451 1.00 73.88 393 TYR A C 1
ATOM 3218 O O . TYR A 1 393 ? 33.101 1.171 -35.152 1.00 73.88 393 TYR A O 1
ATOM 3226 N N . SER A 1 394 ? 32.805 -0.422 -36.707 1.00 63.56 394 SER A N 1
ATOM 3227 C CA . SER A 1 394 ? 33.257 0.394 -37.837 1.00 63.56 394 SER A CA 1
ATOM 3228 C C . SER A 1 394 ? 32.343 1.604 -38.043 1.00 63.56 394 SER A C 1
ATOM 3230 O O . SER A 1 394 ? 31.132 1.443 -38.167 1.00 63.56 394 SER A O 1
ATOM 3232 N N . GLY A 1 395 ? 32.921 2.805 -38.110 1.00 62.44 395 GLY A N 1
ATOM 3233 C CA . GLY A 1 395 ? 32.170 4.049 -38.309 1.00 62.44 395 GLY A CA 1
ATOM 3234 C C . GLY A 1 395 ? 31.697 4.732 -37.025 1.00 62.44 395 GLY A C 1
ATOM 3235 O O . GLY A 1 395 ? 31.073 5.775 -37.115 1.00 62.44 395 GLY A O 1
ATOM 3236 N N . GLN A 1 396 ? 32.029 4.231 -35.832 1.00 59.84 396 GLN A N 1
ATOM 3237 C CA . GLN A 1 396 ? 31.598 4.825 -34.554 1.00 59.84 396 GLN A CA 1
ATOM 3238 C C . GLN A 1 396 ? 32.080 6.272 -34.315 1.00 59.84 396 GLN A C 1
ATOM 3240 O O . GLN A 1 396 ? 31.429 7.022 -33.601 1.00 59.84 396 GLN A O 1
ATOM 3245 N N . GLY A 1 397 ? 33.194 6.687 -34.924 1.00 53.28 397 GLY A N 1
ATOM 3246 C CA . GLY A 1 397 ? 33.672 8.077 -34.883 1.00 53.28 397 GLY A CA 1
ATOM 3247 C C . GLY A 1 397 ? 32.961 8.980 -35.898 1.00 53.28 397 GLY A C 1
ATOM 3248 O O . GLY A 1 397 ? 32.952 10.198 -35.751 1.00 53.28 397 GLY A O 1
ATOM 3249 N N . THR A 1 398 ? 32.345 8.370 -36.914 1.00 47.69 398 THR A N 1
ATOM 3250 C CA . THR A 1 398 ? 31.574 9.013 -37.990 1.00 47.69 398 THR A CA 1
ATOM 3251 C C . THR A 1 398 ? 30.067 8.993 -37.705 1.00 47.69 398 THR A C 1
ATOM 3253 O O . THR A 1 398 ? 29.337 9.827 -38.225 1.00 47.69 398 THR A O 1
ATOM 3256 N N . LEU A 1 399 ? 29.607 8.091 -36.830 1.00 43.28 399 LEU A N 1
ATOM 3257 C CA . LEU A 1 399 ? 28.255 7.989 -36.270 1.00 43.28 399 LEU A CA 1
ATOM 3258 C C . LEU A 1 399 ? 28.055 8.980 -35.106 1.00 43.28 399 LEU A C 1
ATOM 3260 O O . LEU A 1 399 ? 27.456 8.665 -34.086 1.00 43.28 399 LEU A O 1
ATOM 3264 N N . ASN A 1 400 ? 28.552 10.205 -35.269 1.00 40.75 400 ASN A N 1
ATOM 3265 C CA . ASN A 1 400 ? 28.027 11.355 -34.547 1.00 40.75 400 ASN A CA 1
ATOM 3266 C C . ASN A 1 400 ? 26.916 11.939 -35.419 1.00 40.75 400 ASN A C 1
ATOM 3268 O O . ASN A 1 400 ? 27.150 12.278 -36.579 1.00 40.75 400 ASN A O 1
ATOM 3272 N N . PHE A 1 401 ? 25.704 11.983 -34.871 1.00 38.38 401 PHE A N 1
ATOM 3273 C CA . PHE A 1 401 ? 24.491 12.533 -35.474 1.00 38.38 401 PHE A CA 1
ATOM 3274 C C . PHE A 1 401 ? 24.778 13.719 -36.423 1.00 38.38 401 PHE A C 1
ATOM 3276 O O . PHE A 1 401 ? 25.206 14.784 -35.988 1.00 38.38 401 PHE A O 1
ATOM 3283 N N . GLY A 1 402 ? 24.542 13.523 -37.723 1.00 36.97 402 GLY A N 1
ATOM 3284 C CA . GLY A 1 402 ? 24.217 14.594 -38.671 1.00 36.97 402 GLY A CA 1
ATOM 3285 C C . GLY A 1 402 ? 25.118 15.835 -38.714 1.00 36.97 402 GLY A C 1
ATOM 3286 O O . GLY A 1 402 ? 24.585 16.934 -38.767 1.00 36.97 402 GLY A O 1
ATOM 3287 N N . GLY A 1 403 ? 26.447 15.706 -38.739 1.00 32.47 403 GLY A N 1
ATOM 3288 C CA . GLY A 1 403 ? 27.313 16.769 -39.274 1.00 32.47 403 GLY A CA 1
ATOM 3289 C C . GLY A 1 403 ? 27.251 18.146 -38.591 1.00 32.47 403 GLY A C 1
ATOM 3290 O O . GLY A 1 403 ? 27.462 19.151 -39.265 1.00 32.47 403 GLY A O 1
ATOM 3291 N N . ILE A 1 404 ? 27.012 18.235 -37.280 1.00 33.41 404 ILE A N 1
ATOM 3292 C CA . ILE A 1 404 ? 27.088 19.520 -36.566 1.00 33.41 404 ILE A CA 1
ATOM 3293 C C . ILE A 1 404 ? 28.504 19.719 -36.002 1.00 33.41 404 ILE A C 1
ATOM 3295 O O . ILE A 1 404 ? 28.860 19.181 -34.955 1.00 33.41 404 ILE A O 1
ATOM 3299 N N . ARG A 1 405 ? 29.317 20.539 -36.686 1.00 27.61 405 ARG A N 1
ATOM 3300 C CA . ARG A 1 405 ? 30.378 21.323 -36.029 1.00 27.61 405 ARG A CA 1
ATOM 3301 C C . ARG A 1 405 ? 29.674 22.456 -35.283 1.00 27.61 405 ARG A C 1
ATOM 3303 O O . ARG A 1 405 ? 29.160 23.361 -35.931 1.00 27.61 405 ARG A O 1
ATOM 3310 N N . VAL A 1 406 ? 29.673 22.441 -33.951 1.00 33.53 406 VAL A N 1
ATOM 3311 C CA . VAL A 1 406 ? 29.372 23.658 -33.184 1.00 33.53 406 VAL A CA 1
ATOM 3312 C C . VAL A 1 406 ? 30.607 24.551 -33.292 1.00 33.53 406 VAL A C 1
ATOM 3314 O O . VAL A 1 406 ? 31.612 24.343 -32.615 1.00 33.53 406 VAL A O 1
ATOM 3317 N N . GLY A 1 407 ? 30.567 25.461 -34.264 1.00 28.39 407 GLY A N 1
ATOM 3318 C CA . GLY A 1 407 ? 31.511 26.561 -34.411 1.00 28.39 407 GLY A CA 1
ATOM 3319 C C . GLY A 1 407 ? 31.143 27.719 -33.485 1.00 28.39 407 GLY A C 1
ATOM 3320 O O . GLY A 1 407 ? 29.982 27.906 -33.141 1.00 28.39 407 GLY A O 1
ATOM 3321 N N . ASN A 1 408 ? 32.175 28.450 -33.075 1.00 27.22 408 ASN A N 1
ATOM 3322 C CA . ASN A 1 408 ? 32.180 29.568 -32.135 1.00 27.22 408 ASN A CA 1
ATOM 3323 C C . ASN A 1 408 ? 31.100 30.638 -32.351 1.00 27.22 408 ASN A C 1
ATOM 3325 O O . ASN A 1 408 ? 30.941 31.117 -33.468 1.00 27.22 408 ASN A O 1
ATOM 3329 N N . GLY A 1 409 ? 30.582 31.136 -31.221 1.00 32.47 409 GLY A N 1
ATOM 3330 C CA . GLY A 1 409 ? 30.210 32.540 -31.007 1.00 32.47 409 GLY A CA 1
ATOM 3331 C C . GLY A 1 409 ? 28.890 33.004 -31.639 1.00 32.47 409 GLY A C 1
ATOM 3332 O O . GLY A 1 409 ? 28.543 32.566 -32.732 1.00 32.47 409 GLY A O 1
ATOM 3333 N N . PRO A 1 410 ? 28.143 33.905 -30.976 1.00 32.59 410 PRO A N 1
ATOM 3334 C CA . PRO A 1 410 ? 26.967 34.505 -31.580 1.00 32.59 410 PRO A CA 1
ATOM 3335 C C . PRO A 1 410 ? 27.436 35.453 -32.688 1.00 32.59 410 PRO A C 1
ATOM 3337 O O . PRO A 1 410 ? 28.230 36.360 -32.445 1.00 32.59 410 PRO A O 1
ATOM 3340 N N . THR A 1 411 ? 26.977 35.211 -33.910 1.00 32.19 411 THR A N 1
ATOM 3341 C CA . THR A 1 411 ? 26.946 36.243 -34.945 1.00 32.19 411 THR A CA 1
ATOM 3342 C C . THR A 1 411 ? 25.626 36.975 -34.758 1.00 32.19 411 THR A C 1
ATOM 3344 O O . THR A 1 411 ? 24.558 36.368 -34.807 1.00 32.19 411 THR A O 1
ATOM 3347 N N . GLU A 1 412 ? 25.734 38.252 -34.401 1.00 41.06 412 GLU A N 1
ATOM 3348 C CA . GLU A 1 412 ? 24.649 39.220 -34.508 1.00 41.06 412 GLU A CA 1
ATOM 3349 C C . GLU A 1 412 ? 24.144 39.207 -35.951 1.00 41.06 412 GLU A C 1
ATOM 3351 O O . GLU A 1 412 ? 24.965 39.305 -36.856 1.00 41.06 412 GLU A O 1
ATOM 3356 N N . GLU A 1 413 ? 22.834 39.047 -36.144 1.00 30.16 413 GLU A N 1
ATOM 3357 C CA . GLU A 1 413 ? 22.036 39.781 -37.135 1.00 30.16 413 GLU A CA 1
ATOM 3358 C C . GLU A 1 413 ? 20.545 39.392 -37.003 1.00 30.16 413 GLU A C 1
ATOM 3360 O O . GLU A 1 413 ? 20.163 38.223 -37.029 1.00 30.16 413 GLU A O 1
ATOM 3365 N N . ASP A 1 414 ? 19.745 40.443 -36.810 1.00 29.61 414 ASP A N 1
ATOM 3366 C CA . ASP A 1 414 ? 18.336 40.626 -37.168 1.00 29.61 414 ASP A CA 1
ATOM 3367 C C . ASP A 1 414 ? 17.230 39.925 -36.359 1.00 29.61 414 ASP A C 1
ATOM 3369 O O . ASP A 1 414 ? 16.631 38.920 -36.739 1.00 29.61 414 ASP A O 1
ATOM 3373 N N . ALA A 1 415 ? 16.855 40.589 -35.260 1.00 31.70 415 ALA A N 1
ATOM 3374 C CA . ALA A 1 415 ? 15.521 40.495 -34.680 1.00 31.70 415 ALA A CA 1
ATOM 3375 C C . ALA A 1 415 ? 14.551 41.416 -35.447 1.00 31.70 415 ALA A C 1
ATOM 3377 O O . ALA A 1 415 ? 14.501 42.621 -35.198 1.00 31.70 415 ALA A O 1
ATOM 3378 N N . GLU A 1 416 ? 13.747 40.854 -36.350 1.00 29.47 416 GLU A N 1
ATOM 3379 C CA . GLU A 1 416 ? 12.541 41.526 -36.843 1.00 29.47 416 GLU A CA 1
ATOM 3380 C C . GLU A 1 416 ? 11.413 41.393 -35.811 1.00 29.47 416 GLU A C 1
ATOM 3382 O O . GLU A 1 416 ? 10.917 40.306 -35.508 1.00 29.47 416 GLU A O 1
ATOM 3387 N N . ILE A 1 417 ? 11.004 42.535 -35.261 1.00 32.22 417 ILE A N 1
ATOM 3388 C CA . ILE A 1 417 ? 9.836 42.673 -34.394 1.00 32.22 417 ILE A CA 1
ATOM 3389 C C . ILE A 1 417 ? 8.601 42.726 -35.299 1.00 32.22 417 ILE A C 1
ATOM 3391 O O . ILE A 1 417 ? 8.316 43.756 -35.908 1.00 32.22 417 ILE A O 1
ATOM 3395 N N . ILE A 1 418 ? 7.843 41.629 -35.373 1.00 34.28 418 ILE A N 1
ATOM 3396 C CA . ILE A 1 418 ? 6.487 41.657 -35.930 1.00 34.28 418 ILE A CA 1
ATOM 3397 C C . ILE A 1 418 ? 5.551 42.172 -34.836 1.00 34.28 418 ILE A C 1
ATOM 3399 O O . ILE A 1 418 ? 5.230 41.483 -33.869 1.00 34.28 418 ILE A O 1
ATOM 3403 N N . GLN A 1 419 ? 5.137 43.423 -34.998 1.00 32.66 419 GLN A N 1
ATOM 3404 C CA . GLN A 1 419 ? 4.120 44.082 -34.193 1.00 32.66 419 GLN A CA 1
ATOM 3405 C C . GLN A 1 419 ? 2.748 43.474 -34.523 1.00 32.66 419 GLN A C 1
ATOM 3407 O O . GLN A 1 419 ? 2.225 43.671 -35.618 1.00 32.66 419 GLN A O 1
ATOM 3412 N N . HIS A 1 420 ? 2.174 42.713 -33.588 1.00 34.81 420 HIS A N 1
ATOM 3413 C CA . HIS A 1 420 ? 0.793 42.247 -33.693 1.00 34.81 420 HIS A CA 1
ATOM 3414 C C . HIS A 1 420 ? -0.153 43.337 -33.185 1.00 34.81 420 HIS A C 1
ATOM 3416 O O . HIS A 1 420 ? -0.153 43.689 -32.004 1.00 34.81 420 HIS A O 1
ATOM 3422 N N . ASP A 1 421 ? -0.924 43.878 -34.122 1.00 30.56 421 ASP A N 1
ATOM 3423 C CA . ASP A 1 421 ? -1.954 44.881 -33.896 1.00 30.56 421 ASP A CA 1
ATOM 3424 C C . ASP A 1 421 ? -3.125 44.282 -33.101 1.00 30.56 421 ASP A C 1
ATOM 3426 O O . ASP A 1 421 ? -3.524 43.129 -33.307 1.00 30.56 421 ASP A O 1
ATOM 3430 N N . GLN A 1 422 ? -3.656 45.067 -32.165 1.00 39.06 422 GLN A N 1
ATOM 3431 C CA . GLN A 1 422 ? -4.786 44.684 -31.328 1.00 39.06 422 GLN A CA 1
ATOM 3432 C C . GLN A 1 422 ? -6.078 44.680 -32.148 1.00 39.06 422 GLN A C 1
ATOM 3434 O O . GLN A 1 422 ? -6.471 45.704 -32.701 1.00 39.06 422 GLN A O 1
ATOM 3439 N N . LEU A 1 423 ? -6.813 43.567 -32.119 1.00 30.67 423 LEU A N 1
ATOM 3440 C CA . LEU A 1 423 ? -8.251 43.601 -32.360 1.00 30.67 423 LEU A CA 1
ATOM 3441 C C . LEU A 1 423 ? -8.965 42.732 -31.327 1.00 30.67 423 LEU A C 1
ATOM 3443 O O . LEU A 1 423 ? -8.904 41.505 -31.345 1.00 30.67 423 LEU A O 1
ATOM 3447 N N . SER A 1 424 ? -9.624 43.413 -30.400 1.00 36.19 424 SER A N 1
ATOM 3448 C CA . SER A 1 424 ? -10.552 42.848 -29.437 1.00 36.19 424 SER A CA 1
ATOM 3449 C C . SER A 1 424 ? -11.830 42.386 -30.136 1.00 36.19 424 SER A C 1
ATOM 3451 O O . SER A 1 424 ? -12.445 43.120 -30.912 1.00 36.19 424 SER A O 1
ATOM 3453 N N . THR A 1 425 ? -12.290 41.175 -29.825 1.00 31.67 425 THR A N 1
ATOM 3454 C CA . THR A 1 425 ? -13.705 40.816 -29.968 1.00 31.67 425 THR A CA 1
ATOM 3455 C C . THR A 1 425 ? -14.075 39.778 -28.908 1.00 31.67 425 THR A C 1
ATOM 3457 O O . THR A 1 425 ? -13.417 38.753 -28.769 1.00 31.67 425 THR A O 1
ATOM 3460 N N . HIS A 1 426 ? -15.094 40.111 -28.118 1.00 35.56 426 HIS A N 1
ATOM 3461 C CA . HIS A 1 426 ? -15.672 39.336 -27.016 1.00 35.56 426 HIS A CA 1
ATOM 3462 C C . HIS A 1 426 ? -16.332 38.021 -27.469 1.00 35.56 426 HIS A C 1
ATOM 3464 O O . HIS A 1 426 ? -17.079 38.051 -28.445 1.00 35.56 426 HIS A O 1
ATOM 3470 N N . SER A 1 427 ? -16.219 36.957 -26.656 1.00 27.72 427 SER A N 1
ATOM 3471 C CA . SER A 1 427 ? -17.332 36.029 -26.350 1.00 27.72 427 SER A CA 1
ATOM 3472 C C . SER A 1 427 ? -17.005 35.060 -25.191 1.00 27.72 427 SER A C 1
ATOM 3474 O O . SER A 1 427 ? -16.104 34.241 -25.324 1.00 27.72 427 SER A O 1
ATOM 3476 N N . GLU A 1 428 ? -17.765 35.206 -24.098 1.00 35.28 428 GLU A N 1
ATOM 3477 C CA . GLU A 1 428 ? -18.330 34.205 -23.158 1.00 35.28 428 GLU A CA 1
ATOM 3478 C C . GLU A 1 428 ? -17.469 33.040 -22.597 1.00 35.28 428 GLU A C 1
ATOM 3480 O O . GLU A 1 428 ? -17.058 32.137 -23.318 1.00 35.28 428 GLU A O 1
ATOM 3485 N N . ASP A 1 429 ? -17.300 33.048 -21.262 1.00 41.03 429 ASP A N 1
ATOM 3486 C CA . ASP A 1 429 ? -17.033 31.927 -20.335 1.00 41.03 429 ASP A CA 1
ATOM 3487 C C . ASP A 1 429 ? -16.115 30.783 -20.816 1.00 41.03 429 ASP A C 1
ATOM 3489 O O . ASP A 1 429 ? -16.476 29.604 -20.792 1.00 41.03 429 ASP A O 1
ATOM 3493 N N . ALA A 1 430 ? -14.875 31.121 -21.167 1.00 40.47 430 ALA A N 1
ATOM 3494 C CA . ALA A 1 430 ? -13.756 30.183 -21.175 1.00 40.47 430 ALA A CA 1
ATOM 3495 C C . ALA A 1 430 ? -12.750 30.623 -20.105 1.00 40.47 430 ALA A C 1
ATOM 3497 O O . ALA A 1 430 ? -12.480 31.819 -19.986 1.00 40.47 430 ALA A O 1
ATOM 3498 N N . GLU A 1 431 ? -12.215 29.678 -19.323 1.00 53.59 431 GLU A N 1
ATOM 3499 C CA . GLU A 1 431 ? -11.064 29.928 -18.444 1.00 53.59 431 GLU A CA 1
ATOM 3500 C C . GLU A 1 431 ? -10.024 30.755 -19.211 1.00 53.59 431 GLU A C 1
ATOM 3502 O O . GLU A 1 431 ? -9.625 30.382 -20.317 1.00 53.59 431 GLU A O 1
ATOM 3507 N N . GLU A 1 432 ? -9.650 31.910 -18.658 1.00 52.66 432 GLU A N 1
ATOM 3508 C CA . GLU A 1 432 ? -8.696 32.829 -19.268 1.00 52.66 432 GLU A CA 1
ATOM 3509 C C . GLU A 1 432 ? -7.407 32.053 -19.569 1.00 52.66 432 GLU A C 1
ATOM 3511 O O . GLU A 1 432 ? -6.730 31.572 -18.659 1.00 52.66 432 GLU A O 1
ATOM 3516 N N . PHE A 1 433 ? -7.116 31.836 -20.856 1.00 78.44 433 PHE A N 1
ATOM 3517 C CA . PHE A 1 433 ? -5.944 31.073 -21.272 1.00 78.44 433 PHE A CA 1
ATOM 3518 C C . PHE A 1 433 ? -4.689 31.878 -20.936 1.00 78.44 433 PHE A C 1
ATOM 3520 O O . PHE A 1 433 ? -4.260 32.744 -21.702 1.00 78.44 433 PHE A O 1
ATOM 3527 N N . ASP A 1 434 ? -4.098 31.580 -19.781 1.00 88.50 434 ASP A N 1
ATOM 3528 C CA . ASP A 1 434 ? -2.825 32.153 -19.380 1.00 88.50 434 ASP A CA 1
ATOM 3529 C C . ASP A 1 434 ? -1.687 31.433 -20.116 1.00 88.50 434 ASP A C 1
ATOM 3531 O O . ASP A 1 434 ? -1.210 30.348 -19.750 1.00 88.50 434 ASP A O 1
ATOM 3535 N N . PHE A 1 435 ? -1.255 32.053 -21.214 1.00 90.31 435 PHE A N 1
ATOM 3536 C CA . PHE A 1 435 ? -0.107 31.590 -21.983 1.00 90.31 435 PHE A CA 1
ATOM 3537 C C . PHE A 1 435 ? 1.175 31.563 -21.136 1.00 90.31 435 PHE A C 1
ATOM 3539 O O . PHE A 1 435 ? 2.013 30.681 -21.331 1.00 90.31 435 PHE A O 1
ATOM 3546 N N . GLY A 1 436 ? 1.324 32.499 -20.191 1.00 92.69 436 GLY A N 1
ATOM 3547 C CA . GLY A 1 436 ? 2.480 32.576 -19.304 1.00 92.69 436 GLY A CA 1
ATOM 3548 C C . GLY A 1 436 ? 2.562 31.363 -18.385 1.00 92.69 436 GLY A C 1
ATOM 3549 O O . GLY A 1 436 ? 3.597 30.693 -18.354 1.00 92.69 436 GLY A O 1
ATOM 3550 N N . ASP A 1 437 ? 1.461 31.028 -17.712 1.00 92.75 437 ASP A N 1
ATOM 3551 C CA . ASP A 1 437 ? 1.379 29.842 -16.848 1.00 92.75 437 ASP A CA 1
ATOM 3552 C C . ASP A 1 437 ? 1.622 28.546 -17.639 1.00 92.75 437 ASP A C 1
ATOM 3554 O O . ASP A 1 437 ? 2.452 27.712 -17.264 1.00 92.75 437 ASP A O 1
ATOM 3558 N N . THR A 1 438 ? 1.007 28.427 -18.822 1.00 89.00 438 THR A N 1
ATOM 3559 C CA . THR A 1 438 ? 1.189 27.263 -19.705 1.00 89.00 438 THR A CA 1
ATOM 3560 C C . THR A 1 438 ? 2.648 27.101 -20.151 1.00 89.00 438 THR A C 1
ATOM 3562 O O . THR A 1 438 ? 3.188 25.990 -20.141 1.00 89.00 438 THR A O 1
ATOM 3565 N N . MET A 1 439 ? 3.315 28.198 -20.529 1.00 91.88 439 MET A N 1
ATOM 3566 C CA . MET A 1 439 ? 4.715 28.181 -20.961 1.00 91.88 439 MET A CA 1
ATOM 3567 C C . MET A 1 439 ? 5.656 27.802 -19.810 1.00 91.88 439 MET A C 1
ATOM 3569 O O . MET A 1 439 ? 6.561 26.986 -20.004 1.00 91.88 439 MET A O 1
ATOM 3573 N N . VAL A 1 440 ? 5.436 28.354 -18.612 1.00 94.38 440 VAL A N 1
ATOM 3574 C CA . VAL A 1 440 ? 6.232 28.031 -17.419 1.00 94.38 440 VAL A CA 1
ATOM 3575 C C . VAL A 1 440 ? 6.053 26.562 -17.038 1.00 94.38 440 VAL A C 1
ATOM 3577 O O . VAL A 1 440 ? 7.046 25.854 -16.860 1.00 94.38 440 VAL A O 1
ATOM 3580 N N . HIS A 1 441 ? 4.814 26.068 -16.990 1.00 89.94 441 HIS A N 1
ATOM 3581 C CA . HIS A 1 441 ? 4.528 24.670 -16.678 1.00 89.94 441 HIS A CA 1
ATOM 3582 C C . HIS A 1 441 ? 5.169 23.712 -17.699 1.00 89.94 441 HIS A C 1
ATOM 3584 O O . HIS A 1 441 ? 5.786 22.713 -17.321 1.00 89.94 441 HIS A O 1
ATOM 3590 N N . GLN A 1 442 ? 5.105 24.032 -18.996 1.00 91.19 442 GLN A N 1
ATOM 3591 C CA . GLN A 1 442 ? 5.734 23.228 -20.049 1.00 91.19 442 GLN A CA 1
ATOM 3592 C C . GLN A 1 442 ? 7.271 23.228 -19.957 1.00 91.19 442 GLN A C 1
ATOM 3594 O O . GLN A 1 442 ? 7.909 22.191 -20.182 1.00 91.19 442 GLN A O 1
ATOM 3599 N N . ALA A 1 443 ? 7.884 24.364 -19.610 1.00 92.81 443 ALA A N 1
ATOM 3600 C CA . ALA A 1 443 ? 9.328 24.458 -19.408 1.00 92.81 443 ALA A CA 1
ATOM 3601 C C . ALA A 1 443 ? 9.787 23.604 -18.215 1.00 92.81 443 ALA A C 1
ATOM 3603 O O . ALA A 1 443 ? 10.745 22.836 -18.343 1.00 92.81 443 ALA A O 1
ATOM 3604 N N . ILE A 1 444 ? 9.069 23.676 -17.087 1.00 93.44 444 ILE A N 1
ATOM 3605 C CA . ILE A 1 444 ? 9.338 22.853 -15.899 1.00 93.44 444 ILE A CA 1
ATOM 3606 C C . ILE A 1 444 ? 9.215 21.369 -16.250 1.00 93.44 444 ILE A C 1
ATOM 3608 O O . ILE A 1 444 ? 10.149 20.612 -15.992 1.00 93.44 444 ILE A O 1
ATOM 3612 N N . HIS A 1 445 ? 8.124 20.969 -16.910 1.00 90.19 445 HIS A N 1
ATOM 3613 C CA . HIS A 1 445 ? 7.900 19.583 -17.323 1.00 90.19 445 HIS A CA 1
ATOM 3614 C C . HIS A 1 445 ? 9.046 19.044 -18.193 1.00 90.19 445 HIS A C 1
ATOM 3616 O O . HIS A 1 445 ? 9.535 17.936 -17.979 1.00 90.19 445 HIS A O 1
ATOM 3622 N N . THR A 1 446 ? 9.533 19.847 -19.143 1.00 91.25 446 THR A N 1
ATOM 3623 C CA . THR A 1 446 ? 10.632 19.448 -20.036 1.00 91.25 446 THR A CA 1
ATOM 3624 C C . THR A 1 446 ? 11.949 19.264 -19.273 1.00 91.25 446 THR A C 1
ATOM 3626 O O . THR A 1 446 ? 12.654 18.273 -19.476 1.00 91.25 446 THR A O 1
ATOM 3629 N N . ILE A 1 447 ? 12.281 20.187 -18.364 1.00 93.06 447 ILE A N 1
ATOM 3630 C CA . ILE A 1 447 ? 13.496 20.102 -17.537 1.00 93.06 447 ILE A CA 1
ATOM 3631 C C . ILE A 1 447 ? 13.418 18.900 -16.589 1.00 93.06 447 ILE A C 1
ATOM 3633 O O . ILE A 1 447 ? 14.376 18.126 -16.491 1.00 93.06 447 ILE A O 1
ATOM 3637 N N . GLU A 1 448 ? 12.276 18.718 -15.923 1.00 92.00 448 GLU A N 1
ATOM 3638 C CA . GLU A 1 448 ? 12.038 17.595 -15.019 1.00 92.00 448 GLU A CA 1
ATOM 3639 C C . GLU A 1 448 ? 12.130 16.261 -15.762 1.00 92.00 448 GLU A C 1
ATOM 3641 O O . GLU A 1 448 ? 12.776 15.335 -15.273 1.00 92.00 448 GLU A O 1
ATOM 3646 N N . TYR A 1 449 ? 11.563 16.161 -16.966 1.00 90.31 449 TYR A N 1
ATOM 3647 C CA . TYR A 1 449 ? 11.645 14.951 -17.775 1.00 90.31 449 TYR A CA 1
ATOM 3648 C C . TYR A 1 449 ? 13.091 14.613 -18.157 1.00 90.31 449 TYR A C 1
ATOM 3650 O O . TYR A 1 449 ? 13.538 13.485 -17.935 1.00 90.31 449 TYR A O 1
ATOM 3658 N N . CYS A 1 450 ? 13.848 15.577 -18.689 1.00 90.19 450 CYS A N 1
ATOM 3659 C CA . CYS A 1 450 ? 15.222 15.356 -19.145 1.00 90.19 450 CYS A CA 1
ATOM 3660 C C . CYS A 1 450 ? 16.159 14.947 -17.996 1.00 90.19 450 CYS A C 1
ATOM 3662 O O . CYS A 1 450 ? 16.866 13.940 -18.097 1.00 90.19 450 CYS A O 1
ATOM 3664 N N . LEU A 1 451 ? 16.137 15.684 -16.878 1.00 90.38 451 LEU A N 1
ATOM 3665 C CA . LEU A 1 451 ? 16.934 15.355 -15.687 1.00 90.38 451 LEU A CA 1
ATOM 3666 C C . LEU A 1 451 ? 16.430 14.075 -15.008 1.00 90.38 451 LEU A C 1
ATOM 3668 O O . LEU A 1 451 ? 17.218 13.235 -14.558 1.00 90.38 451 LEU A O 1
ATOM 3672 N N . GLY A 1 452 ? 15.111 13.896 -14.991 1.00 89.25 452 GLY A N 1
ATOM 3673 C CA . GLY A 1 452 ? 14.433 12.715 -14.488 1.00 89.25 452 GLY A CA 1
ATOM 3674 C C . GLY A 1 452 ? 14.843 11.454 -15.238 1.00 89.25 452 GLY A C 1
ATOM 3675 O O . GLY A 1 452 ? 15.107 10.448 -14.596 1.00 89.25 452 GLY A O 1
ATOM 3676 N N . CYS A 1 453 ? 14.992 11.477 -16.564 1.00 87.75 453 CYS A N 1
ATOM 3677 C CA . CYS A 1 453 ? 15.427 10.306 -17.337 1.00 87.75 453 CYS A CA 1
ATOM 3678 C C . CYS A 1 453 ? 16.799 9.781 -16.887 1.00 87.75 453 CYS A C 1
ATOM 3680 O O . CYS A 1 453 ? 16.983 8.571 -16.731 1.00 87.75 453 CYS A O 1
ATOM 3682 N N . ILE A 1 454 ? 17.749 10.679 -16.614 1.00 90.69 454 ILE A N 1
ATOM 3683 C CA . ILE A 1 454 ? 19.088 10.314 -16.130 1.00 90.69 454 ILE A CA 1
ATOM 3684 C C . ILE A 1 454 ? 19.006 9.762 -14.703 1.00 90.69 454 ILE A C 1
ATOM 3686 O O . ILE A 1 454 ? 19.507 8.669 -14.424 1.00 90.69 454 ILE A O 1
ATOM 3690 N N . SER A 1 455 ? 18.331 10.491 -13.810 1.00 92.50 455 SER A N 1
ATOM 3691 C CA . SER A 1 455 ? 18.185 10.116 -12.399 1.00 92.50 455 SER A CA 1
ATOM 3692 C C . SER A 1 455 ? 17.424 8.797 -12.213 1.00 92.50 455 SER A C 1
ATOM 3694 O O . SER A 1 455 ? 17.837 7.928 -11.439 1.00 92.50 455 SER A O 1
ATOM 3696 N N . ASN A 1 456 ? 16.350 8.596 -12.977 1.00 91.06 456 ASN A N 1
ATOM 3697 C CA . ASN A 1 456 ? 15.525 7.393 -12.941 1.00 91.06 456 ASN A CA 1
ATOM 3698 C C . ASN A 1 456 ? 16.299 6.189 -13.488 1.00 91.06 456 ASN A C 1
ATOM 3700 O O . ASN A 1 456 ? 16.267 5.125 -12.877 1.00 91.06 456 ASN A O 1
ATOM 3704 N N . THR A 1 457 ? 17.081 6.354 -14.563 1.00 90.62 457 THR A N 1
ATOM 3705 C CA . THR A 1 457 ? 17.946 5.276 -15.077 1.00 90.62 457 THR A CA 1
ATOM 3706 C C . THR A 1 457 ? 18.999 4.861 -14.048 1.00 90.62 457 THR A C 1
ATOM 3708 O O . THR A 1 457 ? 19.175 3.669 -13.789 1.00 90.62 457 THR A O 1
ATOM 3711 N N . ALA A 1 458 ? 19.669 5.825 -13.410 1.00 90.19 458 ALA A N 1
ATOM 3712 C CA . ALA A 1 458 ? 20.646 5.544 -12.357 1.00 90.19 458 ALA A CA 1
ATOM 3713 C C . ALA A 1 458 ? 19.999 4.874 -11.132 1.00 90.19 458 ALA A C 1
ATOM 3715 O O . ALA A 1 458 ? 20.578 3.980 -10.515 1.00 90.19 458 ALA A O 1
ATOM 3716 N N . SER A 1 459 ? 18.766 5.256 -10.811 1.00 92.56 459 SER A N 1
ATOM 3717 C CA . SER A 1 459 ? 17.991 4.710 -9.700 1.00 92.56 459 SER A CA 1
ATOM 3718 C C . SER A 1 459 ? 17.710 3.202 -9.810 1.00 92.56 459 SER A C 1
ATOM 3720 O O . SER A 1 459 ? 17.605 2.529 -8.780 1.00 92.56 459 SER A O 1
ATOM 3722 N N . TYR A 1 460 ? 17.693 2.624 -11.017 1.00 93.81 460 TYR A N 1
ATOM 3723 C CA . TYR A 1 460 ? 17.573 1.169 -11.203 1.00 93.81 460 TYR A CA 1
ATOM 3724 C C . TYR A 1 460 ? 18.804 0.374 -10.742 1.00 93.81 460 TYR A C 1
ATOM 3726 O O . TYR A 1 460 ? 18.686 -0.830 -10.501 1.00 93.81 460 TYR A O 1
ATOM 3734 N N . LEU A 1 461 ? 19.960 1.016 -10.513 1.00 92.56 461 LEU A N 1
ATOM 3735 C CA . LEU A 1 461 ? 21.141 0.364 -9.922 1.00 92.56 461 LEU A CA 1
ATOM 3736 C C . LEU A 1 461 ? 20.861 -0.224 -8.529 1.00 92.56 461 LEU A C 1
ATOM 3738 O O . LEU A 1 461 ? 21.580 -1.121 -8.087 1.00 92.56 461 LEU A O 1
ATOM 3742 N N . ARG A 1 462 ? 19.779 0.201 -7.860 1.00 91.62 462 ARG A N 1
ATOM 3743 C CA . ARG A 1 462 ? 19.293 -0.407 -6.611 1.00 91.62 462 ARG A CA 1
ATOM 3744 C C . ARG A 1 462 ? 18.992 -1.900 -6.756 1.00 91.62 462 ARG A C 1
ATOM 3746 O O . ARG A 1 462 ? 19.281 -2.652 -5.831 1.00 91.62 462 ARG A O 1
ATOM 3753 N N . LEU A 1 463 ? 18.474 -2.348 -7.908 1.00 91.25 463 LEU A N 1
ATOM 3754 C CA . LEU A 1 463 ? 18.210 -3.773 -8.165 1.00 91.25 463 LEU A CA 1
ATOM 3755 C C . LEU A 1 463 ? 19.503 -4.598 -8.085 1.00 91.25 463 LEU A C 1
ATOM 3757 O O . LEU A 1 463 ? 19.540 -5.683 -7.499 1.00 91.25 463 LEU A O 1
ATOM 3761 N N . TRP A 1 464 ? 20.588 -4.061 -8.646 1.00 93.94 464 TRP A N 1
ATOM 3762 C CA . TRP A 1 464 ? 21.911 -4.664 -8.540 1.00 93.94 464 TRP A CA 1
ATOM 3763 C C . TRP A 1 464 ? 22.434 -4.614 -7.100 1.00 93.94 464 TRP A C 1
ATOM 3765 O O . TRP A 1 464 ? 22.805 -5.659 -6.568 1.00 93.94 464 TRP A O 1
ATOM 3775 N N . ALA A 1 465 ? 22.426 -3.442 -6.461 1.00 92.00 465 ALA A N 1
ATOM 3776 C CA . ALA A 1 465 ? 22.971 -3.265 -5.115 1.00 92.00 465 ALA A CA 1
ATOM 3777 C C . ALA A 1 465 ? 22.297 -4.193 -4.091 1.00 92.00 465 ALA A C 1
ATOM 3779 O O . ALA A 1 465 ? 22.980 -4.903 -3.354 1.00 92.00 465 ALA A O 1
ATOM 3780 N N . LEU A 1 466 ? 20.963 -4.255 -4.103 1.00 91.25 466 LEU A N 1
ATOM 3781 C CA . LEU A 1 466 ? 20.201 -5.074 -3.166 1.00 91.25 466 LEU A CA 1
ATOM 3782 C C . LEU A 1 466 ? 20.372 -6.574 -3.434 1.00 91.25 466 LEU A C 1
ATOM 3784 O O . LEU A 1 466 ? 20.574 -7.353 -2.506 1.00 91.25 466 LEU A O 1
ATOM 3788 N N . SER A 1 467 ? 20.374 -6.993 -4.704 1.00 90.81 467 SER A N 1
ATOM 3789 C CA . SER A 1 467 ? 20.615 -8.402 -5.046 1.00 90.81 467 SER A CA 1
ATOM 3790 C C . SER A 1 467 ? 22.053 -8.853 -4.768 1.00 90.81 467 SER A C 1
ATOM 3792 O O . SER A 1 467 ? 22.298 -10.053 -4.628 1.00 90.81 467 SER A O 1
ATOM 3794 N N . LEU A 1 468 ? 23.025 -7.935 -4.726 1.00 89.38 468 LEU A N 1
ATOM 3795 C CA . LEU A 1 468 ? 24.394 -8.222 -4.297 1.00 89.38 468 LEU A CA 1
ATOM 3796 C C . LEU A 1 468 ? 24.467 -8.321 -2.771 1.00 89.38 468 LEU A C 1
ATOM 3798 O O . LEU A 1 468 ? 24.993 -9.312 -2.270 1.00 89.38 468 LEU A O 1
ATOM 3802 N N . ALA A 1 469 ? 23.896 -7.354 -2.048 1.00 92.06 469 ALA A N 1
ATOM 3803 C CA . ALA A 1 469 ? 23.858 -7.349 -0.587 1.00 92.06 469 ALA A CA 1
ATOM 3804 C C . ALA A 1 469 ? 23.183 -8.609 -0.029 1.00 92.06 469 ALA A C 1
ATOM 3806 O O . ALA A 1 469 ? 23.759 -9.277 0.827 1.00 92.06 469 ALA A O 1
ATOM 3807 N N . HIS A 1 470 ? 22.031 -9.000 -0.584 1.00 90.69 470 HIS A N 1
ATOM 3808 C CA . HIS A 1 470 ? 21.317 -10.209 -0.171 1.00 90.69 470 HIS A CA 1
ATOM 3809 C C . HIS A 1 470 ? 22.160 -11.482 -0.357 1.00 90.69 470 HIS A C 1
ATOM 3811 O O . HIS A 1 470 ? 22.259 -12.306 0.554 1.00 90.69 470 HIS A O 1
ATOM 3817 N N . ALA A 1 471 ? 22.828 -11.623 -1.508 1.00 88.88 471 ALA A N 1
ATOM 3818 C CA . ALA A 1 471 ? 23.695 -12.771 -1.778 1.00 88.88 471 ALA A CA 1
ATOM 3819 C C . ALA A 1 471 ? 24.898 -12.825 -0.816 1.00 88.88 471 ALA A C 1
ATOM 3821 O O . ALA A 1 471 ? 25.236 -13.889 -0.303 1.00 88.88 471 ALA A O 1
ATOM 3822 N N . GLN A 1 472 ? 25.520 -11.675 -0.529 1.00 90.38 472 GLN A N 1
ATOM 3823 C CA . GLN A 1 472 ? 26.651 -11.589 0.401 1.00 90.38 472 GLN A CA 1
ATOM 3824 C C . GLN A 1 472 ? 26.234 -11.857 1.849 1.00 90.38 472 GLN A C 1
ATOM 3826 O O . GLN A 1 472 ? 26.907 -12.607 2.553 1.00 90.38 472 GLN A O 1
ATOM 3831 N N . LEU A 1 473 ? 25.101 -11.310 2.291 1.00 90.62 473 LEU A N 1
ATOM 3832 C CA . LEU A 1 473 ? 24.591 -11.544 3.639 1.00 90.62 473 LEU A CA 1
ATOM 3833 C C . LEU A 1 473 ? 24.227 -13.022 3.849 1.00 90.62 473 LEU A C 1
ATOM 3835 O O . LEU A 1 473 ? 24.552 -13.586 4.895 1.00 90.62 473 LEU A O 1
ATOM 3839 N N . SER A 1 474 ? 23.637 -13.680 2.842 1.00 90.38 474 SER A N 1
ATOM 3840 C CA . SER A 1 474 ? 23.375 -15.124 2.890 1.00 90.38 474 SER A CA 1
ATOM 3841 C C . SER A 1 474 ? 24.662 -15.954 2.964 1.00 90.38 474 SER A C 1
ATOM 3843 O O . SER A 1 474 ? 24.694 -16.957 3.678 1.00 90.38 474 SER A O 1
ATOM 3845 N N . GLU A 1 475 ? 25.720 -15.560 2.251 1.00 88.56 475 GLU A N 1
ATOM 3846 C CA . GLU A 1 475 ? 27.020 -16.243 2.281 1.00 88.56 475 GLU A CA 1
ATOM 3847 C C . GLU A 1 475 ? 27.717 -16.093 3.642 1.00 88.56 475 GLU A C 1
ATOM 3849 O O . GLU A 1 475 ? 28.242 -17.068 4.194 1.00 88.56 475 GLU A O 1
ATOM 3854 N N . VAL A 1 476 ? 27.664 -14.898 4.237 1.00 90.75 476 VAL A N 1
ATOM 3855 C CA . VAL A 1 476 ? 28.189 -14.643 5.587 1.00 90.75 476 VAL A CA 1
ATOM 3856 C C . VAL A 1 476 ? 27.422 -15.456 6.629 1.00 90.75 476 VAL A C 1
ATOM 3858 O O . VAL A 1 476 ? 28.040 -16.115 7.463 1.00 90.75 476 VAL A O 1
ATOM 3861 N N . LEU A 1 477 ? 26.087 -15.490 6.557 1.00 90.56 477 LEU A N 1
ATOM 3862 C CA . LEU A 1 477 ? 25.269 -16.283 7.478 1.00 90.56 477 LEU A CA 1
ATOM 3863 C C . LEU A 1 477 ? 25.617 -17.780 7.393 1.00 90.56 477 LEU A C 1
ATOM 3865 O O . LEU A 1 477 ? 25.766 -18.453 8.414 1.00 90.56 477 LEU A O 1
ATOM 3869 N N . TRP A 1 478 ? 25.804 -18.304 6.178 1.00 89.38 478 TRP A N 1
ATOM 3870 C CA . TRP A 1 478 ? 26.188 -19.699 5.968 1.00 89.38 478 TRP A CA 1
ATOM 3871 C C . TRP A 1 478 ? 27.574 -20.021 6.547 1.00 89.38 478 TRP A C 1
ATOM 3873 O O . TRP A 1 478 ? 27.755 -21.022 7.248 1.00 89.38 478 TRP A O 1
ATOM 3883 N N . THR A 1 479 ? 28.568 -19.183 6.245 1.00 88.31 479 THR A N 1
ATOM 3884 C CA . THR A 1 479 ? 29.969 -19.400 6.641 1.00 88.31 479 THR A CA 1
ATOM 3885 C C . THR A 1 479 ? 30.220 -19.171 8.130 1.00 88.31 479 THR A C 1
ATOM 3887 O O . THR A 1 479 ? 31.079 -19.843 8.701 1.00 88.31 479 THR A O 1
ATOM 3890 N N . MET A 1 480 ? 29.460 -18.284 8.773 1.00 86.75 480 MET A N 1
ATOM 3891 C CA . MET A 1 480 ? 29.617 -17.981 10.198 1.00 86.75 480 MET A CA 1
ATOM 3892 C C . MET A 1 480 ? 28.773 -18.874 11.111 1.00 86.75 480 MET A C 1
ATOM 3894 O O . MET A 1 480 ? 29.161 -19.079 12.254 1.00 86.75 480 MET A O 1
ATOM 3898 N N . VAL A 1 481 ? 27.652 -19.438 10.640 1.00 88.44 481 VAL A N 1
ATOM 3899 C CA . VAL A 1 481 ? 26.760 -20.253 11.489 1.00 88.44 481 VAL A CA 1
ATOM 3900 C C . VAL A 1 481 ? 26.872 -21.745 11.161 1.00 88.44 481 VAL A C 1
ATOM 3902 O O . VAL A 1 481 ? 27.379 -22.531 11.962 1.00 88.44 481 VAL A O 1
ATOM 3905 N N . ILE A 1 482 ? 26.448 -22.157 9.963 1.00 85.50 482 ILE A N 1
ATOM 3906 C CA . ILE A 1 482 ? 26.337 -23.580 9.593 1.00 85.50 482 ILE A CA 1
ATOM 3907 C C . ILE A 1 482 ? 27.705 -24.237 9.404 1.00 85.50 482 ILE A C 1
ATOM 3909 O O . ILE A 1 482 ? 27.913 -25.376 9.821 1.00 85.50 482 ILE A O 1
ATOM 3913 N N . HIS A 1 483 ? 28.669 -23.523 8.827 1.00 85.25 483 HIS A N 1
ATOM 3914 C CA . HIS A 1 483 ? 30.003 -24.075 8.592 1.00 85.25 483 HIS A CA 1
ATOM 3915 C C . HIS A 1 483 ? 30.752 -24.423 9.893 1.00 85.25 483 HIS A C 1
ATOM 3917 O O . HIS A 1 483 ? 31.538 -25.368 9.904 1.00 85.25 483 HIS A O 1
ATOM 3923 N N . ILE A 1 484 ? 30.484 -23.720 11.001 1.00 83.06 484 ILE A N 1
ATOM 3924 C CA . ILE A 1 484 ? 31.035 -24.069 12.321 1.00 83.06 484 ILE A CA 1
ATOM 3925 C C . ILE A 1 484 ? 30.405 -25.372 12.830 1.00 83.06 484 ILE A C 1
ATOM 3927 O O . ILE A 1 484 ? 31.127 -26.265 13.274 1.00 83.06 484 ILE A O 1
ATOM 3931 N N . GLY A 1 485 ? 29.082 -25.520 12.693 1.00 79.50 485 GLY A N 1
ATOM 3932 C CA . GLY A 1 485 ? 28.360 -26.732 13.096 1.00 79.50 485 GLY A CA 1
ATOM 3933 C C . GLY A 1 485 ? 28.799 -27.991 12.340 1.00 79.50 485 GLY A C 1
ATOM 3934 O O . GLY A 1 485 ? 28.874 -29.067 12.926 1.00 79.50 485 GLY A O 1
ATOM 3935 N N . LEU A 1 486 ? 29.167 -27.858 11.062 1.00 82.31 486 LEU A N 1
ATOM 3936 C CA . LEU A 1 486 ? 29.601 -28.976 10.213 1.00 82.31 486 LEU A CA 1
ATOM 3937 C C . LEU A 1 486 ? 31.056 -29.429 10.450 1.00 82.31 486 LEU A C 1
ATOM 3939 O O . LEU A 1 486 ? 31.438 -30.506 9.994 1.00 82.31 486 LEU A O 1
ATOM 3943 N N . LYS A 1 487 ? 31.884 -28.643 11.156 1.00 80.69 487 LYS A N 1
ATOM 3944 C CA . LYS A 1 487 ? 33.293 -28.995 11.430 1.00 80.69 487 LYS A CA 1
ATOM 3945 C C . LYS A 1 487 ? 33.471 -30.006 12.567 1.00 80.69 487 LYS A C 1
ATOM 3947 O O . LYS A 1 487 ? 34.524 -30.639 12.654 1.00 80.69 487 LYS A O 1
ATOM 3952 N N . VAL A 1 488 ? 32.478 -30.176 13.441 1.00 78.31 488 VAL A N 1
ATOM 3953 C CA . VAL A 1 488 ? 32.594 -31.033 14.631 1.00 78.31 488 VAL A CA 1
ATOM 3954 C C . VAL A 1 488 ? 32.296 -32.497 14.275 1.00 78.31 488 VAL A C 1
ATOM 3956 O O . VAL A 1 488 ? 31.142 -32.912 14.215 1.00 78.31 488 VAL A O 1
ATOM 3959 N N . LYS A 1 489 ? 33.337 -33.319 14.083 1.00 76.00 489 LYS A N 1
ATOM 3960 C CA . LYS A 1 489 ? 33.209 -34.785 13.936 1.00 76.00 489 LYS A CA 1
ATOM 3961 C C . LYS A 1 489 ? 33.064 -35.462 15.307 1.00 76.00 489 LYS A C 1
ATOM 3963 O O . LYS A 1 489 ? 34.040 -35.942 15.871 1.00 76.00 489 LYS A O 1
ATOM 3968 N N . SER A 1 490 ? 31.853 -35.485 15.863 1.00 83.44 490 SER A N 1
ATOM 3969 C CA . SER A 1 490 ? 31.514 -36.254 17.074 1.00 83.44 490 SER A CA 1
ATOM 3970 C C . SER A 1 490 ? 30.013 -36.557 17.128 1.00 83.44 490 SER A C 1
ATOM 3972 O O . SER A 1 490 ? 29.218 -35.788 16.592 1.00 83.44 490 SER A O 1
ATOM 3974 N N . LEU A 1 491 ? 29.606 -37.628 17.822 1.00 78.25 491 LEU A N 1
ATOM 3975 C CA . LEU A 1 491 ? 28.191 -37.931 18.095 1.00 78.25 491 LEU A CA 1
ATOM 3976 C C . LEU A 1 491 ? 27.513 -36.782 18.874 1.00 78.25 491 LEU A C 1
ATOM 3978 O O . LEU A 1 491 ? 26.372 -36.426 18.594 1.00 78.25 491 LEU A O 1
ATOM 3982 N N . ALA A 1 492 ? 28.258 -36.122 19.773 1.00 79.00 492 ALA A N 1
ATOM 3983 C CA . ALA A 1 492 ? 27.829 -34.895 20.456 1.00 79.00 492 ALA A CA 1
ATOM 3984 C C . ALA A 1 492 ? 27.730 -33.683 19.506 1.00 79.00 492 ALA A C 1
ATOM 3986 O O . ALA A 1 492 ? 26.936 -32.770 19.734 1.00 79.00 492 ALA A O 1
ATOM 3987 N N . GLY A 1 493 ? 28.490 -33.697 18.404 1.00 81.50 493 GLY A N 1
ATOM 3988 C CA . GLY A 1 493 ? 28.396 -32.713 17.326 1.00 81.50 493 GLY A CA 1
ATOM 3989 C C . GLY A 1 493 ? 27.041 -32.743 16.616 1.00 81.50 493 GLY A C 1
ATOM 3990 O O . GLY A 1 493 ? 26.560 -31.696 16.203 1.00 81.50 493 GLY A O 1
ATOM 3991 N N . GLY A 1 494 ? 26.372 -33.902 16.560 1.00 82.56 494 GLY A N 1
ATOM 3992 C CA . GLY A 1 494 ? 25.010 -34.015 16.025 1.00 82.56 494 GLY A CA 1
ATOM 3993 C C . GLY A 1 494 ? 23.974 -33.233 16.843 1.00 82.56 494 GLY A C 1
ATOM 3994 O O . GLY A 1 494 ? 23.145 -32.528 16.272 1.00 82.56 494 GLY A O 1
ATOM 3995 N N . LEU A 1 495 ? 24.062 -33.285 18.180 1.00 84.06 495 LEU A N 1
ATOM 3996 C CA . LEU A 1 495 ? 23.193 -32.498 19.066 1.00 84.06 495 LEU A CA 1
ATOM 3997 C C . LEU A 1 495 ? 23.488 -30.993 18.937 1.00 84.06 495 LEU A C 1
ATOM 3999 O O . LEU A 1 495 ? 22.568 -30.183 18.851 1.00 84.06 495 LEU A O 1
ATOM 4003 N N . ALA A 1 496 ? 24.768 -30.615 18.868 1.00 84.31 496 ALA A N 1
ATOM 4004 C CA . ALA A 1 496 ? 25.174 -29.225 18.663 1.00 84.31 496 ALA A CA 1
ATOM 4005 C C . ALA A 1 496 ? 24.707 -28.677 17.300 1.00 84.31 496 ALA A C 1
ATOM 4007 O O . ALA A 1 496 ? 24.244 -27.539 17.219 1.00 84.31 496 ALA A O 1
ATOM 4008 N N . LEU A 1 497 ? 24.759 -29.495 16.243 1.00 88.00 497 LEU A N 1
ATOM 4009 C CA . LEU A 1 497 ? 24.286 -29.134 14.907 1.00 88.00 497 LEU A CA 1
ATOM 4010 C C . LEU A 1 497 ? 22.790 -28.806 14.902 1.00 88.00 497 LEU A C 1
ATOM 4012 O O . LEU A 1 497 ? 22.393 -27.863 14.226 1.00 88.00 497 LEU A O 1
ATOM 4016 N N . PHE A 1 498 ? 21.970 -29.525 15.677 1.00 88.31 498 PHE A N 1
ATOM 4017 C CA . PHE A 1 498 ? 20.536 -29.244 15.785 1.00 88.31 498 PHE A CA 1
ATOM 4018 C C . PHE A 1 498 ? 20.263 -27.831 16.327 1.00 88.31 498 PHE A C 1
ATOM 4020 O O . PHE A 1 498 ? 19.502 -27.074 15.725 1.00 88.31 498 PHE A O 1
ATOM 4027 N N . PHE A 1 499 ? 20.934 -27.434 17.414 1.00 89.06 499 PHE A N 1
ATOM 4028 C CA . PHE A 1 499 ? 20.784 -26.088 17.982 1.00 89.06 499 PHE A CA 1
ATOM 4029 C C . PHE A 1 499 ? 21.353 -24.995 17.066 1.00 89.06 499 PHE A C 1
ATOM 4031 O O . PHE A 1 499 ? 20.735 -23.943 16.904 1.00 89.06 499 PHE A O 1
ATOM 4038 N N . ILE A 1 500 ? 22.494 -25.250 16.417 1.00 90.12 500 ILE A N 1
ATOM 4039 C CA . ILE A 1 500 ? 23.096 -24.319 15.450 1.00 90.12 500 ILE A CA 1
ATOM 4040 C C . ILE A 1 500 ? 22.196 -24.153 14.218 1.00 90.12 500 ILE A C 1
ATOM 4042 O O . ILE A 1 500 ? 22.031 -23.039 13.724 1.00 90.12 500 ILE A O 1
ATOM 4046 N N . PHE A 1 501 ? 21.563 -25.228 13.742 1.00 91.19 501 PHE A N 1
ATOM 4047 C CA . PHE A 1 501 ? 20.601 -25.168 12.645 1.00 91.19 501 PHE A CA 1
ATOM 4048 C C . PHE A 1 501 ? 19.336 -24.398 13.038 1.00 91.19 501 PHE A C 1
ATOM 4050 O O . PHE A 1 501 ? 18.866 -23.572 12.260 1.00 91.19 501 PHE A O 1
ATOM 4057 N N . ALA A 1 502 ? 18.815 -24.594 14.254 1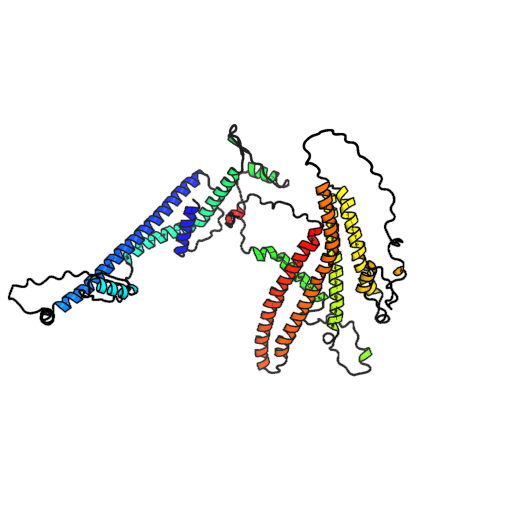.00 91.31 502 ALA A N 1
ATOM 4058 C CA . ALA A 1 502 ? 17.683 -23.815 14.757 1.00 91.31 502 ALA A CA 1
ATOM 4059 C C . ALA A 1 502 ? 18.005 -22.308 14.818 1.00 91.31 502 ALA A C 1
ATOM 4061 O O . ALA A 1 502 ? 17.188 -21.476 14.409 1.00 91.31 502 ALA A O 1
ATOM 4062 N N . ALA A 1 503 ? 19.219 -21.952 15.253 1.00 90.38 503 ALA A N 1
ATOM 4063 C CA . ALA A 1 503 ? 19.700 -20.572 15.229 1.00 90.38 503 ALA A CA 1
ATOM 4064 C C . ALA A 1 503 ? 19.830 -20.037 13.790 1.00 90.38 503 ALA A C 1
ATOM 4066 O O . ALA A 1 503 ? 19.338 -18.949 13.494 1.00 90.38 503 ALA A O 1
ATOM 4067 N N . PHE A 1 504 ? 20.410 -20.818 12.872 1.00 92.62 504 PHE A N 1
ATOM 4068 C CA . PHE A 1 504 ? 20.518 -20.461 11.454 1.00 92.62 504 PHE A CA 1
ATOM 4069 C C . PHE A 1 504 ? 19.149 -20.225 10.803 1.00 92.62 504 PHE A C 1
ATOM 4071 O O . PHE A 1 504 ? 18.963 -19.220 10.118 1.00 92.62 504 PHE A O 1
ATOM 4078 N N . ALA A 1 505 ? 18.180 -21.113 11.037 1.00 92.69 505 ALA A N 1
ATOM 4079 C CA . ALA A 1 505 ? 16.829 -20.996 10.499 1.00 92.69 505 ALA A CA 1
ATOM 4080 C C . ALA A 1 505 ? 16.127 -19.735 11.024 1.00 92.69 505 ALA A C 1
ATOM 4082 O O . ALA A 1 505 ? 15.558 -18.974 10.243 1.00 92.69 505 ALA A O 1
ATOM 4083 N N . THR A 1 506 ? 16.238 -19.464 12.327 1.00 92.50 506 THR A N 1
ATOM 4084 C CA . THR A 1 506 ? 15.640 -18.275 12.956 1.00 92.50 506 THR A CA 1
ATOM 4085 C C . THR A 1 506 ? 16.242 -16.984 12.397 1.00 92.50 506 THR A C 1
ATOM 4087 O O . THR A 1 506 ? 15.505 -16.071 12.024 1.00 92.50 506 THR A O 1
ATOM 4090 N N . LEU A 1 507 ? 17.572 -16.916 12.263 1.00 92.44 507 LEU A N 1
ATOM 4091 C CA . LEU A 1 507 ? 18.259 -15.751 11.695 1.00 92.44 507 LEU A CA 1
ATOM 4092 C C . LEU A 1 507 ? 17.952 -15.567 10.203 1.00 92.44 507 LEU A C 1
ATOM 4094 O O . LEU A 1 507 ? 17.748 -14.440 9.759 1.00 92.44 507 LEU A O 1
ATOM 4098 N N . THR A 1 508 ? 17.856 -16.659 9.440 1.00 93.25 508 THR A N 1
ATOM 4099 C CA . THR A 1 508 ? 17.464 -16.621 8.021 1.00 93.25 508 THR A CA 1
ATOM 4100 C C . THR A 1 508 ? 16.057 -16.049 7.864 1.00 93.25 508 THR A C 1
ATOM 4102 O O . THR A 1 508 ? 15.842 -15.154 7.052 1.00 93.25 508 THR A O 1
ATOM 4105 N N . VAL A 1 509 ? 15.094 -16.517 8.661 1.00 93.19 509 VAL A N 1
ATOM 4106 C CA . VAL A 1 509 ? 13.714 -16.020 8.592 1.00 93.19 509 VAL A CA 1
ATOM 4107 C C . VAL A 1 509 ? 13.639 -14.550 9.008 1.00 93.19 509 VAL A C 1
ATOM 4109 O O . VAL A 1 509 ? 13.067 -13.740 8.282 1.00 93.19 509 VAL A O 1
ATOM 4112 N N . ALA A 1 510 ? 14.239 -14.180 10.141 1.00 92.19 510 ALA A N 1
ATOM 4113 C CA . ALA A 1 510 ? 14.148 -12.819 10.660 1.00 92.19 510 ALA A CA 1
ATOM 4114 C C . ALA A 1 510 ? 14.885 -11.796 9.777 1.00 92.19 510 ALA A C 1
ATOM 4116 O O . ALA A 1 510 ? 14.321 -10.762 9.425 1.00 92.19 510 ALA A O 1
ATOM 4117 N N . ILE A 1 511 ? 16.134 -12.081 9.402 1.00 91.75 511 ILE A N 1
ATOM 4118 C CA . ILE A 1 511 ? 16.997 -11.116 8.712 1.00 91.75 511 ILE A CA 1
ATOM 4119 C C . ILE A 1 511 ? 16.821 -11.222 7.193 1.00 91.75 511 ILE A C 1
ATOM 4121 O O . ILE A 1 511 ? 16.491 -10.231 6.546 1.00 91.75 511 ILE A O 1
ATOM 4125 N N . LEU A 1 512 ? 17.008 -12.414 6.615 1.00 91.12 512 LEU A N 1
ATOM 4126 C CA . LEU A 1 512 ? 17.043 -12.579 5.155 1.00 91.12 512 LEU A CA 1
ATOM 4127 C C . LEU A 1 512 ? 15.651 -12.574 4.512 1.00 91.12 512 LEU A C 1
ATOM 4129 O O . LEU A 1 512 ? 15.510 -12.062 3.404 1.00 91.12 512 LEU A O 1
ATOM 4133 N N . LEU A 1 513 ? 14.629 -13.135 5.168 1.00 90.44 513 LEU A N 1
ATOM 4134 C CA . LEU A 1 513 ? 13.279 -13.204 4.592 1.00 90.44 513 LEU A CA 1
ATOM 4135 C C . LEU A 1 513 ? 12.396 -12.019 4.988 1.00 90.44 513 LEU A C 1
ATOM 4137 O O . LEU A 1 513 ? 11.752 -11.442 4.116 1.00 90.44 513 LEU A O 1
ATOM 4141 N N . ILE A 1 514 ? 12.347 -11.645 6.271 1.00 89.88 514 ILE A N 1
ATOM 4142 C CA . ILE A 1 514 ? 11.465 -10.559 6.728 1.00 89.88 514 ILE A CA 1
ATOM 4143 C C . ILE A 1 514 ? 12.099 -9.190 6.473 1.00 89.88 514 ILE A C 1
ATOM 4145 O O . ILE A 1 514 ? 11.540 -8.401 5.716 1.00 89.88 514 ILE A O 1
ATOM 4149 N N . MET A 1 515 ? 13.252 -8.893 7.079 1.00 89.38 515 MET A N 1
ATOM 4150 C CA . MET A 1 515 ? 13.842 -7.546 7.020 1.00 89.38 515 MET A CA 1
ATOM 4151 C C . MET A 1 515 ? 14.312 -7.177 5.606 1.00 89.38 515 MET A C 1
ATOM 4153 O O . MET A 1 515 ? 13.888 -6.160 5.053 1.00 89.38 515 MET A O 1
ATOM 4157 N N . GLU A 1 516 ? 15.140 -8.024 4.992 1.00 92.94 516 GLU A N 1
ATOM 4158 C CA . GLU A 1 516 ? 15.621 -7.809 3.621 1.00 92.94 516 GLU A CA 1
ATOM 4159 C C . GLU A 1 516 ? 14.491 -7.939 2.587 1.00 92.94 516 GLU A C 1
ATOM 4161 O O . GLU A 1 516 ? 14.421 -7.146 1.647 1.00 92.94 516 GLU A O 1
ATOM 4166 N N . GLY A 1 517 ? 13.554 -8.876 2.777 1.00 90.00 517 GLY A N 1
ATOM 4167 C CA . GLY A 1 517 ? 12.392 -9.024 1.895 1.00 90.00 517 GLY A CA 1
ATOM 4168 C C . GLY A 1 517 ? 11.473 -7.799 1.905 1.00 90.00 517 GLY A C 1
ATOM 4169 O O . GLY A 1 517 ? 11.024 -7.358 0.845 1.00 90.00 517 GLY A O 1
ATOM 4170 N N . LEU A 1 518 ? 11.240 -7.197 3.076 1.00 88.81 518 LEU A N 1
ATOM 4171 C CA . LEU A 1 518 ? 10.476 -5.953 3.204 1.00 88.81 518 LEU A CA 1
ATOM 4172 C C . LEU A 1 518 ? 11.211 -4.768 2.558 1.00 88.81 518 LEU A C 1
ATOM 4174 O O . LEU A 1 518 ? 10.586 -3.972 1.857 1.00 88.81 518 LEU A O 1
ATOM 4178 N N . SER A 1 519 ? 12.531 -4.673 2.745 1.00 90.56 519 SER A N 1
ATOM 4179 C CA . SER A 1 519 ? 13.368 -3.664 2.082 1.00 90.56 519 SER A CA 1
ATOM 4180 C C . SER A 1 519 ? 13.268 -3.776 0.555 1.00 90.56 519 SER A C 1
ATOM 4182 O O . SER A 1 519 ? 12.961 -2.797 -0.130 1.00 90.56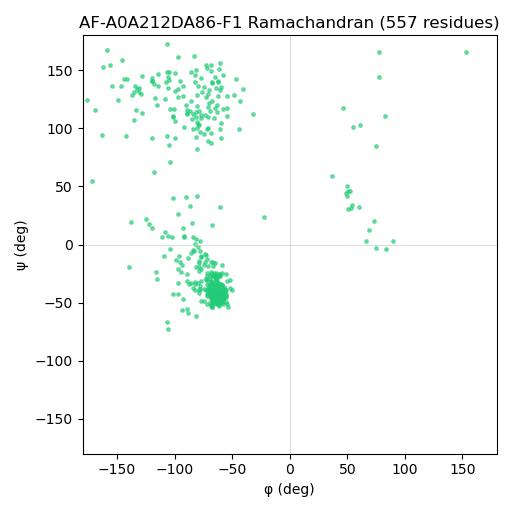 519 SER A O 1
ATOM 4184 N N . ALA A 1 520 ? 13.411 -4.991 0.012 1.00 91.44 520 ALA A N 1
ATOM 4185 C CA . ALA A 1 520 ? 13.262 -5.263 -1.417 1.00 91.44 520 ALA A CA 1
ATOM 4186 C C . ALA A 1 520 ? 11.877 -4.910 -1.951 1.00 91.44 520 ALA A C 1
ATOM 4188 O O . ALA A 1 520 ? 11.764 -4.305 -3.019 1.00 91.44 520 ALA A O 1
ATOM 4189 N N . PHE A 1 521 ? 10.831 -5.233 -1.192 1.00 91.56 521 PHE A N 1
ATOM 4190 C CA . PHE A 1 521 ? 9.464 -4.870 -1.532 1.00 91.56 521 PHE A CA 1
ATOM 4191 C C . PHE A 1 521 ? 9.272 -3.350 -1.613 1.00 91.56 521 PHE A C 1
ATOM 4193 O O . PHE A 1 521 ? 8.744 -2.853 -2.607 1.00 91.56 521 PHE A O 1
ATOM 4200 N N . LEU A 1 522 ? 9.739 -2.593 -0.615 1.00 89.75 522 LEU A N 1
ATOM 4201 C CA . LEU A 1 522 ? 9.612 -1.133 -0.601 1.00 89.75 522 LEU A CA 1
ATOM 4202 C C . LEU A 1 522 ? 10.431 -0.466 -1.710 1.00 89.75 522 LEU A C 1
ATOM 4204 O O . LEU A 1 522 ? 9.957 0.484 -2.334 1.00 89.75 522 LEU A O 1
ATOM 4208 N N . HIS A 1 523 ? 11.626 -0.977 -2.010 1.00 92.00 523 HIS A N 1
ATOM 4209 C CA . HIS A 1 523 ? 12.414 -0.495 -3.142 1.00 92.00 523 HIS A CA 1
ATOM 4210 C C . HIS A 1 523 ? 11.739 -0.796 -4.485 1.00 92.00 523 HIS A C 1
ATOM 4212 O O . HIS A 1 523 ? 11.729 0.072 -5.358 1.00 92.00 523 HIS A O 1
ATOM 4218 N N . ALA A 1 524 ? 11.125 -1.972 -4.648 1.00 91.62 524 ALA A N 1
ATOM 4219 C CA . ALA A 1 524 ? 10.337 -2.292 -5.834 1.00 91.62 524 ALA A CA 1
ATOM 4220 C C . ALA A 1 524 ? 9.106 -1.380 -5.955 1.00 91.62 524 ALA A C 1
ATOM 4222 O O . ALA A 1 524 ? 8.842 -0.858 -7.036 1.00 91.62 524 ALA A O 1
ATOM 4223 N N . LEU A 1 525 ? 8.388 -1.125 -4.857 1.00 90.88 525 LEU A N 1
ATOM 4224 C CA . LEU A 1 525 ? 7.246 -0.206 -4.836 1.00 90.88 525 LEU A CA 1
ATOM 4225 C C . LEU A 1 525 ? 7.679 1.212 -5.210 1.00 90.88 525 LEU A C 1
ATOM 4227 O O . LEU A 1 525 ? 7.035 1.850 -6.039 1.00 90.88 525 LEU A O 1
ATOM 4231 N N . ARG A 1 526 ? 8.808 1.685 -4.671 1.00 92.56 526 ARG A N 1
ATOM 4232 C CA . ARG A 1 526 ? 9.370 2.989 -5.029 1.00 92.56 526 ARG A CA 1
ATOM 4233 C C . ARG A 1 526 ? 9.675 3.085 -6.524 1.00 92.56 526 ARG A C 1
ATOM 4235 O O . ARG A 1 526 ? 9.272 4.082 -7.118 1.00 92.56 526 ARG A O 1
ATOM 4242 N N . LEU A 1 527 ? 10.289 2.039 -7.096 1.00 90.50 527 LEU A N 1
ATOM 4243 C CA . LEU A 1 527 ? 10.554 1.918 -8.538 1.00 90.50 527 LEU A CA 1
ATOM 4244 C C . LEU A 1 527 ? 9.280 2.053 -9.384 1.00 90.50 527 LEU A C 1
ATOM 4246 O O . LEU A 1 527 ? 9.274 2.690 -10.435 1.00 90.50 527 LEU A O 1
ATOM 4250 N N . HIS A 1 528 ? 8.174 1.483 -8.907 1.00 90.44 528 HIS A N 1
ATOM 4251 C CA . HIS A 1 528 ? 6.884 1.616 -9.578 1.00 90.44 528 HIS A CA 1
ATOM 4252 C C . HIS A 1 528 ? 6.268 3.009 -9.392 1.00 90.44 528 HIS A C 1
ATOM 4254 O O . HIS A 1 528 ? 5.674 3.543 -10.324 1.00 90.44 528 HIS A O 1
ATOM 4260 N N . TRP A 1 529 ? 6.406 3.615 -8.214 1.00 89.00 529 TRP A N 1
ATOM 4261 C CA . TRP A 1 529 ? 5.759 4.890 -7.906 1.00 89.00 529 TRP A CA 1
ATOM 4262 C C . TRP A 1 529 ? 6.418 6.088 -8.596 1.00 89.00 529 TRP A C 1
ATOM 4264 O O . TRP A 1 529 ? 5.718 6.901 -9.186 1.00 89.00 529 TRP A O 1
ATOM 4274 N N . VAL A 1 530 ? 7.746 6.245 -8.538 1.00 88.31 530 VAL A N 1
ATOM 4275 C CA . VAL A 1 530 ? 8.391 7.400 -9.205 1.00 88.31 530 VAL A CA 1
ATOM 4276 C C . VAL A 1 530 ? 8.954 7.095 -10.571 1.00 88.31 530 VAL A C 1
ATOM 4278 O O . VAL A 1 530 ? 8.776 7.919 -11.457 1.00 88.31 530 VAL A O 1
ATOM 4281 N N . GLU A 1 531 ? 9.624 5.968 -10.796 1.00 89.19 531 GLU A N 1
ATOM 4282 C CA . GLU A 1 531 ? 10.240 5.745 -12.105 1.00 89.19 531 GLU A CA 1
ATOM 4283 C C . GLU A 1 531 ? 9.215 5.272 -13.156 1.00 89.19 531 GLU A C 1
ATOM 4285 O O . GLU A 1 531 ? 9.340 5.654 -14.320 1.00 89.19 531 GLU A O 1
ATOM 4290 N N . PHE A 1 532 ? 8.187 4.500 -12.773 1.00 89.38 532 PHE A N 1
ATOM 4291 C CA . PHE A 1 532 ? 7.169 3.984 -13.707 1.00 89.38 532 PHE A CA 1
ATOM 4292 C C . PHE A 1 532 ? 5.914 4.868 -13.815 1.00 89.38 532 PHE A C 1
ATOM 4294 O O . PHE A 1 532 ? 5.577 5.316 -14.910 1.00 89.38 532 PHE A O 1
ATOM 4301 N N . GLN A 1 533 ? 5.220 5.154 -12.704 1.00 87.88 533 GLN A N 1
ATOM 4302 C CA . GLN A 1 533 ? 3.953 5.906 -12.725 1.00 87.88 533 GLN A CA 1
ATOM 4303 C C . GLN A 1 533 ? 4.127 7.367 -13.160 1.00 87.88 533 GLN A C 1
ATOM 4305 O O . GLN A 1 533 ? 3.272 7.872 -13.885 1.00 87.88 533 GLN A O 1
ATOM 4310 N N . ASN A 1 534 ? 5.259 8.012 -12.847 1.00 84.88 534 ASN A N 1
ATOM 4311 C CA . ASN A 1 534 ? 5.558 9.401 -13.239 1.00 84.88 534 ASN A CA 1
ATOM 4312 C C . ASN A 1 534 ? 5.765 9.604 -14.760 1.00 84.88 534 ASN A C 1
ATOM 4314 O O . ASN A 1 534 ? 6.424 10.547 -15.189 1.00 84.88 534 ASN A O 1
ATOM 4318 N N . LYS A 1 535 ? 5.345 8.651 -15.596 1.00 84.69 535 LYS A N 1
ATOM 4319 C CA . LYS A 1 535 ? 5.424 8.721 -17.063 1.00 84.69 535 LYS A CA 1
ATOM 4320 C C . LYS A 1 535 ? 4.048 8.731 -17.723 1.00 84.69 535 LYS A C 1
ATOM 4322 O O . LYS A 1 535 ? 3.925 9.221 -18.835 1.00 84.69 535 LYS A O 1
ATOM 4327 N N . PHE A 1 536 ? 3.018 8.209 -17.058 1.00 85.94 536 PHE A N 1
ATOM 4328 C CA . PHE A 1 536 ? 1.669 8.107 -17.629 1.00 85.94 536 PHE A CA 1
ATOM 4329 C C . PHE A 1 536 ? 0.547 8.437 -16.638 1.00 85.94 536 PHE A C 1
ATOM 4331 O O . PHE A 1 536 ? -0.577 8.695 -17.068 1.00 85.94 536 PHE A O 1
ATOM 4338 N N . TYR A 1 537 ? 0.813 8.399 -15.329 1.00 84.94 537 TYR A N 1
ATOM 4339 C CA . TYR A 1 537 ? -0.184 8.597 -14.284 1.00 84.94 537 TYR A CA 1
ATOM 4340 C C . TYR A 1 537 ? -0.088 10.014 -13.713 1.00 84.94 537 TYR A C 1
ATOM 4342 O O . TYR A 1 537 ? 0.853 10.339 -12.996 1.00 84.94 537 TYR A O 1
ATOM 4350 N N . SER A 1 538 ? -1.088 10.847 -14.006 1.00 72.31 538 SER A N 1
ATOM 4351 C CA . SER A 1 538 ? -1.127 12.259 -13.592 1.00 72.31 538 SER A CA 1
ATOM 4352 C C . SER A 1 538 ? -1.555 12.486 -12.134 1.00 72.31 538 SER A C 1
ATOM 4354 O O . SER A 1 538 ? -1.576 13.624 -11.683 1.00 72.31 538 SER A O 1
ATOM 4356 N N . GLY A 1 539 ? -1.900 11.435 -11.377 1.00 71.00 539 GLY A N 1
ATOM 4357 C CA . GLY A 1 539 ? -2.102 11.524 -9.923 1.00 71.00 539 GLY A CA 1
ATOM 4358 C C . GLY A 1 539 ? -3.387 12.196 -9.435 1.00 71.00 539 GLY A C 1
ATOM 4359 O O . GLY A 1 539 ? -3.622 12.211 -8.229 1.00 71.00 539 GLY A O 1
ATOM 4360 N N . THR A 1 540 ? -4.229 12.720 -10.326 1.00 74.12 540 THR A N 1
ATOM 4361 C CA . THR A 1 540 ? -5.465 13.421 -9.962 1.00 74.12 540 THR A CA 1
ATOM 4362 C C . THR A 1 540 ? -6.678 12.487 -9.996 1.00 74.12 540 THR A C 1
ATOM 4364 O O . THR A 1 540 ? -6.803 11.628 -10.868 1.00 74.12 540 THR A O 1
ATOM 4367 N N . GLY A 1 541 ? -7.584 12.638 -9.026 1.00 79.00 541 GLY A N 1
ATOM 4368 C CA . GLY A 1 541 ? -8.844 11.894 -8.980 1.00 79.00 541 GLY A CA 1
ATOM 4369 C C . GLY A 1 541 ? -9.400 11.709 -7.571 1.00 79.00 541 GLY A C 1
ATOM 4370 O O . GLY A 1 541 ? -8.705 11.895 -6.574 1.00 79.00 541 GLY A O 1
ATOM 4371 N N . PHE A 1 542 ? -10.668 11.306 -7.500 1.00 78.38 542 PHE A N 1
ATOM 4372 C CA . PHE A 1 542 ? -11.335 10.949 -6.252 1.00 78.38 542 PHE A CA 1
ATOM 4373 C C . PHE A 1 542 ? -11.488 9.434 -6.165 1.00 78.38 542 PHE A C 1
ATOM 4375 O O . PHE A 1 542 ? -11.893 8.779 -7.128 1.00 78.38 542 PHE A O 1
ATOM 4382 N N . LYS A 1 543 ? -11.182 8.860 -4.998 1.00 76.38 543 LYS A N 1
ATOM 4383 C CA . LYS A 1 543 ? -11.467 7.448 -4.740 1.00 76.38 543 LYS A CA 1
ATOM 4384 C C . LYS A 1 543 ? -12.983 7.259 -4.747 1.00 76.38 543 LYS A C 1
ATOM 4386 O O . LYS A 1 543 ? -13.674 7.818 -3.900 1.00 76.38 543 LYS A O 1
ATOM 4391 N N . PHE A 1 544 ? -13.490 6.453 -5.676 1.00 80.56 544 PHE A N 1
ATOM 4392 C CA . PHE A 1 544 ? -14.906 6.106 -5.706 1.00 80.56 544 PHE A CA 1
ATOM 4393 C C . PHE A 1 544 ? -15.260 5.280 -4.463 1.00 80.56 544 PHE A C 1
ATOM 4395 O O . PHE A 1 544 ? -14.834 4.131 -4.325 1.00 80.56 544 PHE A O 1
ATOM 4402 N N . LEU A 1 545 ? -16.009 5.889 -3.543 1.00 73.69 545 LEU A N 1
ATOM 4403 C CA . LEU A 1 545 ? -16.502 5.253 -2.327 1.00 73.69 545 LEU A CA 1
ATOM 4404 C C . LEU A 1 545 ? -18.037 5.295 -2.346 1.00 73.69 545 LEU A C 1
ATOM 4406 O O . LEU A 1 545 ? -18.621 6.290 -1.916 1.00 73.69 545 LEU A O 1
ATOM 4410 N N . PRO A 1 546 ? -18.709 4.256 -2.877 1.00 80.62 546 PRO A N 1
ATOM 4411 C CA . PRO A 1 546 ? -20.162 4.229 -2.904 1.00 80.62 546 PRO A CA 1
ATOM 4412 C C . PRO A 1 546 ? -20.718 4.090 -1.485 1.00 80.62 546 PRO A C 1
ATOM 4414 O O . PRO A 1 546 ? -20.124 3.435 -0.622 1.00 80.62 546 PRO A O 1
ATOM 4417 N N . PHE A 1 547 ? -21.900 4.657 -1.252 1.00 78.31 547 PHE A N 1
ATOM 4418 C CA . PHE A 1 547 ? -22.616 4.449 0.000 1.00 78.31 547 PHE A CA 1
ATOM 4419 C C . PHE A 1 547 ? -22.977 2.962 0.159 1.00 78.31 547 PHE A C 1
ATOM 4421 O O . PHE A 1 547 ? -23.770 2.416 -0.606 1.00 78.31 547 PHE A O 1
ATOM 4428 N N . SER A 1 548 ? -22.383 2.298 1.154 1.00 74.25 548 SER A N 1
ATOM 4429 C CA . SER A 1 548 ? -22.609 0.881 1.458 1.00 74.25 548 SER A CA 1
ATOM 4430 C C . SER A 1 548 ? -22.584 0.627 2.965 1.00 74.25 548 SER A C 1
ATOM 4432 O O . SER A 1 548 ? -21.767 1.182 3.703 1.00 74.25 548 SER A O 1
ATOM 4434 N N . PHE A 1 549 ? -23.452 -0.275 3.430 1.00 72.81 549 PHE A N 1
ATOM 4435 C CA . PHE A 1 549 ? -23.538 -0.656 4.843 1.00 72.81 549 PHE A CA 1
ATOM 4436 C C . PHE A 1 549 ? -22.389 -1.551 5.329 1.00 72.81 549 PHE A C 1
ATOM 4438 O O . PHE A 1 549 ? -22.266 -1.780 6.534 1.00 72.81 549 PHE A O 1
ATOM 4445 N N . GLU A 1 550 ? -21.526 -2.037 4.434 1.00 65.50 550 GLU A N 1
ATOM 4446 C CA . GLU A 1 550 ? -20.406 -2.916 4.796 1.00 65.50 550 GLU A CA 1
ATOM 4447 C C . GLU A 1 550 ? -19.380 -2.221 5.704 1.00 65.50 550 GLU A C 1
ATOM 4449 O O . GLU A 1 550 ? -18.935 -2.799 6.697 1.00 65.50 550 GLU A O 1
ATOM 4454 N N . HIS A 1 551 ? -19.082 -0.946 5.438 1.00 58.00 551 HIS A N 1
ATOM 4455 C CA . HIS A 1 551 ? -18.094 -0.156 6.185 1.00 58.00 551 HIS A CA 1
ATOM 4456 C C . HIS A 1 551 ? -18.596 0.216 7.593 1.00 58.00 551 HIS A C 1
ATOM 4458 O O . HIS A 1 551 ? -17.824 0.359 8.544 1.00 58.00 551 HIS A O 1
ATOM 4464 N N . ILE A 1 552 ? -19.920 0.301 7.751 1.00 60.47 552 ILE A N 1
ATOM 4465 C CA . ILE A 1 552 ? -20.599 0.622 9.011 1.00 60.47 552 ILE A CA 1
ATOM 4466 C C . ILE A 1 552 ? -20.522 -0.552 10.000 1.00 60.47 552 ILE A C 1
ATOM 4468 O O . ILE A 1 552 ? -20.457 -0.344 11.217 1.00 60.47 552 ILE A O 1
ATOM 4472 N N . ARG A 1 553 ? -20.459 -1.785 9.479 1.00 57.25 553 ARG A N 1
ATOM 4473 C CA . ARG A 1 553 ? -20.270 -3.012 10.265 1.00 57.25 553 ARG A CA 1
ATOM 4474 C C . ARG A 1 553 ? -18.869 -3.099 10.875 1.00 57.25 553 ARG A C 1
ATOM 4476 O O . ARG A 1 553 ? -18.735 -3.572 11.998 1.00 57.25 553 ARG A O 1
ATOM 4483 N N . GLU A 1 554 ? -17.845 -2.606 10.178 1.00 54.91 554 GLU A N 1
ATOM 4484 C CA . GLU A 1 554 ? -16.458 -2.589 10.676 1.00 54.91 554 GLU A CA 1
ATOM 4485 C C . GLU A 1 554 ? -16.188 -1.475 11.702 1.00 54.91 554 GLU A C 1
ATOM 4487 O O . GLU A 1 554 ? -15.152 -1.485 12.362 1.00 54.91 554 GLU A O 1
ATOM 4492 N N . GLY A 1 555 ? -17.118 -0.525 11.867 1.00 50.81 555 GLY A N 1
ATOM 4493 C CA . GLY A 1 555 ? -16.983 0.584 12.813 1.00 50.81 555 GLY A CA 1
ATOM 4494 C C . GLY A 1 555 ? -15.991 1.672 12.404 1.00 50.81 555 GLY A C 1
ATOM 4495 O O . GLY A 1 555 ? -15.576 2.434 13.268 1.00 50.81 555 GLY A O 1
ATOM 4496 N N . LYS A 1 556 ? -15.648 1.766 11.114 1.00 44.91 556 LYS A N 1
ATOM 4497 C CA . LYS A 1 556 ? -14.690 2.736 10.553 1.00 44.91 556 LYS A CA 1
ATOM 4498 C C . LYS A 1 556 ? -15.346 3.982 9.937 1.00 44.91 556 LYS A C 1
ATOM 4500 O O . LYS A 1 556 ? -14.794 4.566 9.021 1.00 44.91 556 LYS A O 1
ATOM 4505 N N . PHE A 1 557 ? -16.539 4.376 10.381 1.00 39.72 557 PHE A N 1
ATOM 4506 C CA . PHE A 1 557 ? -17.264 5.508 9.774 1.00 39.72 557 PHE A CA 1
ATOM 4507 C C . PHE A 1 557 ? -16.845 6.884 10.333 1.00 39.72 557 PHE A C 1
ATOM 4509 O O . PHE A 1 557 ? -17.612 7.833 10.224 1.00 39.72 557 PHE A O 1
ATOM 4516 N N . ASP A 1 558 ? -15.682 6.978 10.982 1.00 34.19 558 ASP A N 1
ATOM 4517 C CA . ASP A 1 558 ? -15.194 8.227 11.583 1.00 34.19 558 ASP A CA 1
ATOM 4518 C C . ASP A 1 558 ? -13.993 8.837 10.813 1.00 34.19 558 ASP A C 1
ATOM 4520 O O . ASP A 1 558 ? -13.424 9.802 11.312 1.00 34.19 558 ASP A O 1
ATOM 4524 N N . ASP A 1 559 ? -13.658 8.338 9.609 1.00 30.44 559 ASP A N 1
ATOM 4525 C CA . ASP A 1 559 ? -12.673 8.949 8.687 1.00 30.44 559 ASP A CA 1
ATOM 4526 C C . ASP A 1 559 ? -13.299 9.349 7.342 1.00 30.44 559 ASP A C 1
ATOM 4528 O O . ASP A 1 559 ? -13.952 8.479 6.708 1.00 30.44 559 ASP A O 1
#

Sequence (559 aa):
MDRKLRFVEKEIRKANIPIMDTGENPEVPFPRDMIDLEANFEKIENELKEINTNQEALKRNFLELTELKFILRKTQQFFDEMADPDLLEESSSLLEPSEMGRGTPLRLGFVAGVINRERIPTFERMLWRVCRGNVFLRQAEIENPLEDPVTVLNQTEDHRQRVLQAAAKNIRVWFIKVRKMKAIYHTLNQCNIDVTQKCLIAEVWCPVTDLDSIQFALRRGTVSPPQLAMFSTVFSGRYIILLMGVFSIYTGLIYNDCFSKSLNIFGSSWSVRPMFDIYNWTLEIWNIATNKLTFLNSFKMKMSVILGIIHMLFGVSLSLFNHTYFKKPLSIYFGFIPEIIFMTSLFGYLVILIFYKWTAYNAKTSEKAPSLLIHFINMFLFSYGDSGNSMLYSGQGTLNFGGIRVGNGPTEEDAEIIQHDQLSTHSEDAEEFDFGDTMVHQAIHTIEYCLGCISNTASYLRLWALSLAHAQLSEVLWTMVIHIGLKVKSLAGGLALFFIFAAFATLTVAILLIMEGLSAFLHALRLHWVEFQNKFYSGTGFKFLPFSFEHIREGKFDD

Secondary structure (DSSP, 8-state):
-HHHHHHHHHHHHHTT---------PPPPPHHHHHHHHHHHHHHHHHHHHHHHHHHHHHHHHHHHHHHHHHHHHHHHHHHHHT-HHHHHHHHTTS---------------------GGGHHHHHHHHHHHTTT----------S-----HHHHHHHHHHHHHHHHHHHHHHHHHHHHHHHHHHHHHHHTTSEEETTTTEEE------GGGHHHHHHHHHH-----------TTTTTTHHHHHHHHHHHHHHHHHHT-BTTB---SS--SS--HHHHTTS---S--SS--TTHHHHHHHHHHHHHHHHHHHHHHHHHHHHHHHHHHTT-HHHIIIIIHHHHHHHIIIIIHHHHHHHHHHHH--GGGGGG---HHHHHHHHHHT---SSS---SSTTTTT-SGGG----SS-------------------------HHHHHHHHHHHHHHHHHHHHHHHHHTHHHHHHHHHHHHHHHHHIIIIIHHHHT--SHHHHHHHHHHHHHHHHHIIIIIIIIHHHHHHHHHHHIIIIIIGGGT------------THHHHTT-TT-